Protein AF-A0A7L6A848-F1 (afdb_monomer_lite)

Radius of gyration: 22.25 Å; chains: 1; bounding box: 53×47×66 Å

Sequence (478 aa):
MTDVTDWLRENHFRRDLFIGLVELSVPPEQQSGPKGSLGADSRDMQPLSSPFTFVADVANLWDIGQALAFYEDLGPWQFPRARFQFDTSLIAGNRQEIESHFQGFEPNAGRQWWLFELSRMPSDGVEVLLYEDLALGAATQVWLTTTQQVPSRIQRVLESFATLDDLPDTPESDLQAEFDKVSAGPDASVAVFDVGQGNCNAVLNNSGVPALYFDFGRPLSFNAHTAPAAIPKFYIGPDVPIVLSHWDFDHWGAAKRPKPIRWLNAAVSATWIAPRQYLGPMHLSLAAAIVANGRLLVWGIGGPSSIAFPNGEVVLCTGPNTLRREERNDSGLALYAIETDSISHGMADPILLPGDAEFCFIPPPASFRTVGLLGLVASHHGGAIGCSPPQPMRPHSLRPPPILALSVGANNTYHHPSLSAIQMYQQVGWSNIKETRIRPAACGLSSCHVGGIAMSLRGGTSLPKCCVHAPYRMCTVQ

Foldseek 3Di:
DADLVRVCVVPQVDQQKKKWWWDFLDQLVPPPPPPDFFFLSNPLDDDDVQSFKTKIKIWGCNQCSVQLNQCVVQPLQRRLLLVGATFIKMKIDGRVQVVVQDDPDDVPPAIWMKMWGKALDDDPADWIWIGSHFQQLDTDIIGGPHMDTDPPVSVVSVQCLQQSVSDDAFALVRVQVLQQQQDQAQFWWKKWWQQALATWMATHHPLRAGSEIEFPFHGTHNRNVLGFPDAAPHDQDQSYEYEQQFQDRRRHVNQFHVVVTDGDLSSLAHEYEWERAGGIPVSSNSVNSNSNRHHYNYNYDPHDQWHDHQFWIKGAFQFDGPRHPSRGLRGGIKIWTARNVQLVVQETATEIGSAQHAPVRTDDDPRHDYPAHLEYEQHSLLRDHPHQDTAHDDDDPQFDGREYERNHGPPGPSPPNDPNSVVSNVVSPHPHYYYQNDADPPPPDPQQSTGMEMGTNDGRDQRPQQSPPDSHRYDYDD

Structure (mmCIF, N/CA/C/O backbone):
data_AF-A0A7L6A848-F1
#
_entry.id   AF-A0A7L6A848-F1
#
loop_
_atom_site.group_PDB
_atom_site.id
_atom_site.type_symbol
_atom_site.label_atom_id
_atom_site.label_alt_id
_atom_site.label_comp_id
_atom_site.label_asym_id
_atom_site.label_entity_id
_atom_site.label_seq_id
_atom_site.pdbx_PDB_ins_code
_atom_site.Cartn_x
_atom_site.Cartn_y
_atom_site.Cartn_z
_atom_site.occupancy
_atom_site.B_iso_or_equiv
_atom_site.auth_seq_id
_atom_site.auth_comp_id
_atom_site.auth_asym_id
_atom_site.auth_atom_id
_atom_site.pdbx_PDB_model_num
ATOM 1 N N . MET A 1 1 ? -7.670 -9.383 36.632 1.00 50.78 1 MET A N 1
ATOM 2 C CA . MET A 1 1 ? -7.256 -9.509 35.220 1.00 50.78 1 MET A CA 1
ATOM 3 C C . MET A 1 1 ? -8.452 -10.055 34.480 1.00 50.78 1 MET A C 1
ATOM 5 O O . MET A 1 1 ? -8.796 -11.202 34.718 1.00 50.78 1 MET A O 1
ATOM 9 N N . THR A 1 2 ? -9.132 -9.225 33.701 1.00 61.53 2 THR A N 1
ATOM 10 C CA . THR A 1 2 ? -10.292 -9.650 32.910 1.00 61.53 2 THR A CA 1
ATOM 11 C C . THR A 1 2 ? -9.792 -10.476 31.721 1.00 61.53 2 THR A C 1
ATOM 13 O O . THR A 1 2 ? -8.784 -10.116 31.108 1.00 61.53 2 THR A O 1
ATOM 16 N N . ASP A 1 3 ? -10.414 -11.622 31.462 1.00 80.56 3 ASP A N 1
ATOM 17 C CA . ASP A 1 3 ? -10.185 -12.437 30.260 1.00 80.56 3 ASP A CA 1
ATOM 18 C C . ASP A 1 3 ? -10.692 -11.708 29.004 1.00 80.56 3 ASP A C 1
ATOM 20 O O . ASP A 1 3 ? -11.594 -10.880 29.157 1.00 80.56 3 ASP A O 1
ATOM 24 N N . VAL A 1 4 ? -10.171 -11.962 27.785 1.00 80.56 4 VAL A N 1
ATOM 25 C CA . VAL A 1 4 ? -10.740 -11.316 26.574 1.00 80.56 4 VAL A CA 1
ATOM 26 C C . VAL A 1 4 ? -12.210 -11.671 26.468 1.00 80.56 4 VAL A C 1
ATOM 28 O O . VAL A 1 4 ? -13.031 -10.793 26.233 1.00 80.56 4 VAL A O 1
ATOM 31 N N . THR A 1 5 ? -12.563 -12.924 26.744 1.00 80.25 5 THR A N 1
ATOM 32 C CA . THR A 1 5 ? -13.952 -13.378 26.722 1.00 80.25 5 THR A CA 1
ATOM 33 C C . THR A 1 5 ? -14.831 -12.624 27.720 1.00 80.25 5 THR A C 1
ATOM 35 O O . THR A 1 5 ? -15.941 -12.230 27.370 1.00 80.25 5 THR A O 1
ATOM 38 N N . ASP A 1 6 ? -14.362 -12.390 28.946 1.00 83.50 6 ASP A N 1
ATOM 39 C CA . ASP A 1 6 ? -15.139 -11.666 29.958 1.00 83.50 6 ASP A CA 1
ATOM 40 C C . ASP A 1 6 ? -15.248 -10.171 29.620 1.00 83.50 6 ASP A C 1
ATOM 42 O O . ASP A 1 6 ? -16.341 -9.609 29.674 1.00 83.50 6 ASP A O 1
ATOM 46 N N . TRP A 1 7 ? -14.151 -9.549 29.172 1.00 85.31 7 TRP A N 1
ATOM 47 C CA . TRP A 1 7 ? -14.148 -8.154 28.724 1.00 85.31 7 TRP A CA 1
ATOM 48 C C . TRP A 1 7 ? -15.058 -7.955 27.509 1.00 85.31 7 TRP A C 1
ATOM 50 O O . TRP A 1 7 ? -15.812 -6.986 27.436 1.00 85.31 7 TRP A O 1
ATOM 60 N N . LEU A 1 8 ? -15.049 -8.905 26.573 1.00 82.19 8 LEU A N 1
ATOM 61 C CA . LEU A 1 8 ? -15.992 -8.921 25.469 1.00 82.19 8 LEU A CA 1
ATOM 62 C C . LEU A 1 8 ? -17.410 -9.110 25.989 1.00 82.19 8 LEU A C 1
ATOM 64 O O . LEU A 1 8 ? -18.252 -8.319 25.618 1.00 82.19 8 LEU A O 1
ATOM 68 N N . ARG A 1 9 ? -17.731 -10.056 26.877 1.00 81.38 9 ARG A N 1
ATOM 69 C CA . ARG A 1 9 ? -19.118 -10.195 27.380 1.00 81.38 9 ARG A CA 1
ATOM 70 C C . ARG A 1 9 ? -19.676 -8.900 27.979 1.00 81.38 9 ARG A C 1
ATOM 72 O O . ARG A 1 9 ? -20.862 -8.632 27.801 1.00 81.38 9 ARG A O 1
ATOM 79 N N . GLU A 1 10 ? -18.838 -8.098 28.630 1.00 82.94 10 GLU A N 1
ATOM 80 C CA . GLU A 1 10 ? -19.215 -6.788 29.176 1.00 82.94 10 GLU A CA 1
ATOM 81 C C . GLU A 1 10 ? -19.517 -5.735 28.089 1.00 82.94 10 GLU A C 1
ATOM 83 O O . GLU A 1 10 ? -20.332 -4.843 28.316 1.00 82.94 10 GLU A O 1
ATOM 88 N N . ASN A 1 11 ? -18.915 -5.851 26.899 1.00 78.81 11 ASN A N 1
ATOM 89 C CA . ASN A 1 11 ? -18.930 -4.810 25.859 1.00 78.81 11 ASN A CA 1
ATOM 90 C C . ASN A 1 11 ? -19.521 -5.253 24.499 1.00 78.81 11 ASN A C 1
ATOM 92 O O . ASN A 1 11 ? -19.889 -4.422 23.676 1.00 78.81 11 ASN A O 1
ATOM 96 N N . HIS A 1 12 ? -19.650 -6.554 24.242 1.00 66.69 12 HIS A N 1
ATOM 97 C CA . HIS A 1 12 ? -19.804 -7.145 22.908 1.00 66.69 12 HIS A CA 1
ATOM 98 C C . HIS A 1 12 ? -21.170 -6.864 22.302 1.00 66.69 12 HIS A C 1
ATOM 100 O O . HIS A 1 12 ? -21.268 -6.843 21.091 1.00 66.69 12 HIS A O 1
ATOM 106 N N . PHE A 1 13 ? -22.225 -6.621 23.088 1.00 66.50 13 PHE A N 1
ATOM 107 C CA . PHE A 1 13 ? -23.576 -6.371 22.555 1.00 66.50 13 PHE A CA 1
ATOM 108 C C . PHE A 1 13 ? -23.828 -4.923 22.110 1.00 66.50 13 PHE A C 1
ATOM 110 O O . PHE A 1 13 ? -24.931 -4.596 21.666 1.00 66.50 13 PHE A O 1
ATOM 117 N N . ARG A 1 14 ? -22.821 -4.055 22.209 1.00 77.25 14 ARG A N 1
ATOM 118 C CA . ARG A 1 14 ? -22.936 -2.631 21.909 1.00 77.25 14 ARG A CA 1
ATOM 119 C C . ARG A 1 14 ? -22.472 -2.325 20.488 1.00 77.25 14 ARG A C 1
ATOM 121 O O . ARG A 1 14 ? -21.291 -2.405 20.177 1.00 77.25 14 ARG A O 1
ATOM 128 N N . ARG A 1 15 ? -23.415 -1.963 19.614 1.00 79.06 15 ARG A N 1
ATOM 129 C CA . ARG A 1 15 ? -23.139 -1.595 18.207 1.00 79.06 15 ARG A CA 1
ATOM 130 C C . ARG A 1 15 ? -22.534 -0.202 18.044 1.00 79.06 15 ARG A C 1
ATOM 132 O O . ARG A 1 15 ? -22.038 0.131 16.976 1.00 79.06 15 ARG A O 1
ATOM 139 N N . ASP A 1 16 ? -22.636 0.605 19.084 1.00 81.75 16 ASP A N 1
ATOM 140 C CA . ASP A 1 16 ? -22.085 1.947 19.223 1.00 81.75 16 ASP A CA 1
ATOM 141 C C . ASP A 1 16 ? -20.637 1.952 19.734 1.00 81.75 16 ASP A C 1
ATOM 143 O O . ASP A 1 16 ? -20.015 3.013 19.773 1.00 81.75 16 ASP A O 1
ATOM 147 N N . LEU A 1 17 ? -20.096 0.778 20.085 1.00 85.00 17 LEU A N 1
ATOM 148 C CA . LEU A 1 17 ? -18.706 0.611 20.476 1.00 85.00 17 LEU A CA 1
ATOM 149 C C . LEU A 1 17 ? -17.830 0.195 19.296 1.00 85.00 17 LEU A C 1
ATOM 151 O O . LEU A 1 17 ? -18.036 -0.833 18.645 1.00 85.00 17 LEU A O 1
ATOM 155 N N . PHE A 1 18 ? -16.789 0.982 19.084 1.00 85.75 18 PHE A N 1
ATOM 156 C CA . PHE A 1 18 ? -15.742 0.730 18.113 1.00 85.75 18 PHE A CA 1
ATOM 157 C C . PHE A 1 18 ? -14.437 0.517 18.853 1.00 85.75 18 PHE A C 1
ATOM 159 O O . PHE A 1 18 ? -14.138 1.221 19.811 1.00 85.75 18 PHE A O 1
ATOM 166 N N . ILE A 1 19 ? -13.649 -0.447 18.408 1.00 85.56 19 ILE A N 1
ATOM 167 C CA . ILE A 1 19 ? -12.282 -0.615 18.872 1.00 85.56 19 ILE A CA 1
ATOM 168 C C . ILE A 1 19 ? -11.358 -0.239 17.738 1.00 85.56 19 ILE A C 1
ATOM 170 O O . ILE A 1 19 ? -11.544 -0.650 16.594 1.00 85.56 19 ILE A O 1
ATOM 174 N N . GLY A 1 20 ? -10.364 0.567 18.043 1.00 83.88 20 GLY A N 1
ATOM 175 C CA . GLY A 1 20 ? -9.478 1.040 17.012 1.00 83.88 20 GLY A CA 1
ATOM 176 C C . GLY A 1 20 ? -8.160 1.493 17.554 1.00 83.88 20 GLY A C 1
ATOM 177 O O . GLY A 1 20 ? -7.929 1.594 18.763 1.00 83.88 20 GLY A O 1
ATOM 178 N N . LEU A 1 21 ? -7.296 1.760 16.603 1.00 79.88 21 LEU A N 1
ATOM 179 C CA . LEU A 1 21 ? -6.014 2.338 16.874 1.00 79.88 21 LEU A CA 1
ATOM 180 C C . LEU A 1 21 ? -6.135 3.851 16.725 1.00 79.88 21 LEU A C 1
ATOM 182 O O . LEU A 1 21 ? -6.599 4.356 15.703 1.00 79.88 21 LEU A O 1
ATOM 186 N N . VAL A 1 22 ? -5.699 4.567 17.755 1.00 72.38 22 VAL A N 1
ATOM 187 C CA . VAL A 1 22 ? -5.584 6.020 17.685 1.00 72.38 22 VAL A CA 1
ATOM 188 C C . VAL A 1 22 ? -4.317 6.379 16.934 1.00 72.38 22 VAL A C 1
ATOM 190 O O . VAL A 1 22 ? -3.219 6.044 17.378 1.00 72.38 22 VAL A O 1
ATOM 193 N N . GLU A 1 23 ? -4.468 7.126 15.845 1.00 64.31 23 GLU A N 1
ATOM 194 C CA . GLU A 1 23 ? -3.351 7.729 15.133 1.00 64.31 23 GLU A CA 1
ATOM 195 C C . GLU A 1 23 ? -3.467 9.250 15.244 1.00 64.31 23 GLU A C 1
ATOM 197 O O . GLU A 1 23 ? -4.260 9.910 14.571 1.00 64.31 23 GLU A O 1
ATOM 202 N N . LEU A 1 24 ? -2.674 9.842 16.136 1.00 56.50 24 LEU A N 1
ATOM 203 C CA . LEU A 1 24 ? -2.567 11.294 16.174 1.00 56.50 24 LEU A CA 1
ATOM 204 C C . LEU A 1 24 ? -1.551 11.743 15.133 1.00 56.50 24 LEU A C 1
ATOM 206 O O . LEU A 1 24 ? -0.344 11.618 15.332 1.00 56.50 24 LEU A O 1
ATOM 210 N N . SER A 1 25 ? -2.046 12.313 14.040 1.00 49.69 25 SER A N 1
ATOM 211 C CA . SER A 1 25 ? -1.246 12.969 13.007 1.00 49.69 25 SER A CA 1
ATOM 212 C C . SER A 1 25 ? -0.361 14.048 13.652 1.00 49.69 25 SER A C 1
ATOM 214 O O . SER A 1 25 ? -0.883 15.085 14.062 1.00 49.69 25 SER A O 1
ATOM 216 N N . VAL A 1 26 ? 0.948 13.802 13.826 1.00 40.09 26 VAL A N 1
ATOM 217 C CA . VAL A 1 26 ? 1.891 14.688 14.553 1.00 40.09 26 VAL A CA 1
ATOM 218 C C . VAL A 1 26 ? 1.878 16.098 13.945 1.00 40.09 26 VAL A C 1
ATOM 220 O O . VAL A 1 26 ? 1.993 16.209 12.722 1.00 40.09 26 VAL A O 1
ATOM 223 N N . PRO A 1 27 ? 1.776 17.184 14.743 1.00 35.41 27 PRO A N 1
ATOM 224 C CA . PRO A 1 27 ? 1.730 18.530 14.192 1.00 35.41 27 PRO A CA 1
ATOM 225 C C . PRO A 1 27 ? 3.057 18.835 13.477 1.00 35.41 27 PRO A C 1
ATOM 227 O O . PRO A 1 27 ? 4.113 18.438 13.984 1.00 35.41 27 PRO A O 1
ATOM 230 N N . PRO A 1 28 ? 3.046 19.576 12.358 1.00 35.00 28 PRO A N 1
ATOM 231 C CA . PRO A 1 28 ? 4.248 19.867 11.561 1.00 35.00 28 PRO A CA 1
ATOM 232 C C . PRO A 1 28 ? 5.388 20.501 12.371 1.00 35.00 28 PRO A C 1
ATOM 234 O O . PRO A 1 28 ? 6.568 20.276 12.113 1.00 35.00 28 PRO A O 1
ATOM 237 N N . GLU A 1 29 ? 5.038 21.264 13.405 1.00 32.69 29 GLU A N 1
ATOM 238 C CA . GLU A 1 29 ? 5.963 22.048 14.227 1.00 32.69 29 GLU A CA 1
ATOM 239 C C . GLU A 1 29 ? 6.902 21.185 15.094 1.00 32.69 29 GLU A C 1
ATOM 241 O O . GLU A 1 29 ? 8.019 21.608 15.395 1.00 32.69 29 GLU A O 1
ATOM 246 N N . GLN A 1 30 ? 6.509 19.952 15.445 1.00 33.03 30 GLN A N 1
ATOM 247 C CA . GLN A 1 30 ? 7.333 19.026 16.243 1.00 33.03 30 GLN A CA 1
ATOM 248 C C . GLN A 1 30 ? 8.228 18.103 15.401 1.00 33.03 30 GLN A C 1
ATOM 250 O O . GLN A 1 30 ? 9.009 17.325 15.946 1.00 33.03 30 GLN A O 1
ATOM 255 N N . GLN A 1 31 ? 8.175 18.211 14.073 1.00 38.06 31 GLN A N 1
ATOM 256 C CA . GLN A 1 31 ? 8.886 17.320 13.149 1.00 38.06 31 GLN A CA 1
ATOM 257 C C . GLN A 1 31 ? 10.314 17.786 12.811 1.00 38.06 31 GLN A C 1
ATOM 259 O O . GLN A 1 31 ? 10.985 17.203 11.964 1.00 38.06 31 GLN A O 1
ATOM 264 N N . SER A 1 32 ? 10.803 18.837 13.479 1.00 31.31 32 SER A N 1
ATOM 265 C CA . SER A 1 32 ? 12.127 19.442 13.262 1.00 31.31 32 SER A CA 1
ATOM 266 C C . SER A 1 32 ? 13.238 18.893 14.179 1.00 31.31 32 SER A C 1
ATOM 268 O O . SER A 1 32 ? 14.293 19.513 14.331 1.00 31.31 32 SER A O 1
ATOM 270 N N . GLY A 1 33 ? 13.031 17.713 14.776 1.00 32.00 33 GLY A N 1
ATOM 271 C CA . GLY A 1 33 ? 14.062 16.986 15.525 1.00 32.00 33 GLY A CA 1
ATOM 272 C C . GLY A 1 33 ? 15.216 16.482 14.638 1.00 32.00 33 GLY A C 1
ATOM 273 O O . GLY A 1 33 ? 15.083 16.426 13.415 1.00 32.00 33 GLY A O 1
ATOM 274 N N . PRO A 1 34 ? 16.381 16.138 15.224 1.00 31.58 34 PRO A N 1
ATOM 275 C CA . PRO A 1 34 ? 17.590 15.802 14.474 1.00 31.58 34 PRO A CA 1
ATOM 276 C C . PRO A 1 34 ? 17.343 14.660 13.479 1.00 31.58 34 PRO A C 1
ATOM 278 O O . PRO A 1 34 ? 16.680 13.682 13.804 1.00 31.58 34 PRO A O 1
ATOM 281 N N . LYS A 1 35 ? 17.901 14.813 12.269 1.00 38.81 35 LYS A N 1
ATOM 282 C CA . LYS A 1 35 ? 17.785 13.914 11.108 1.00 38.81 35 LYS A CA 1
ATOM 283 C C . LYS A 1 35 ? 17.942 12.436 11.491 1.00 38.81 35 LYS A C 1
ATOM 285 O O . LYS A 1 35 ? 19.057 11.930 11.583 1.00 38.81 35 LYS A O 1
ATOM 290 N N . GLY A 1 36 ? 16.818 11.760 11.676 1.00 37.72 36 GLY A N 1
ATOM 291 C CA . GLY A 1 36 ? 16.744 10.323 11.884 1.00 37.72 36 GLY A CA 1
ATOM 292 C C . GLY A 1 36 ? 15.380 9.938 12.443 1.00 37.72 36 GLY A C 1
ATOM 293 O O . GLY A 1 36 ? 15.052 10.327 13.557 1.00 37.72 36 GLY A O 1
ATOM 294 N N . SER A 1 37 ? 14.629 9.135 11.687 1.00 33.91 37 SER A N 1
ATOM 295 C CA . SER A 1 37 ? 13.481 8.314 12.124 1.00 33.91 37 SER A CA 1
ATOM 296 C C . SER A 1 37 ? 12.052 8.885 12.173 1.00 33.91 37 SER A C 1
ATOM 298 O O . SER A 1 37 ? 11.198 8.233 12.759 1.00 33.91 37 SER A O 1
ATOM 300 N N . LEU A 1 38 ? 11.718 10.002 11.514 1.00 36.56 38 LEU A N 1
ATOM 301 C CA . LEU A 1 38 ? 10.298 10.339 11.285 1.00 36.56 38 LEU A CA 1
ATOM 302 C C . LEU A 1 38 ? 9.936 10.129 9.809 1.00 36.56 38 LEU A C 1
ATOM 304 O O . LEU A 1 38 ? 10.555 10.734 8.930 1.00 36.56 38 LEU A O 1
ATOM 308 N N . GLY A 1 39 ? 8.974 9.231 9.563 1.00 38.59 39 GLY A N 1
ATOM 309 C CA . GLY A 1 39 ? 8.525 8.807 8.234 1.00 38.59 39 GLY A CA 1
ATOM 310 C C . GLY A 1 39 ? 8.033 9.955 7.347 1.00 38.59 39 GLY A C 1
ATOM 311 O O . GLY A 1 39 ? 7.732 11.057 7.810 1.00 38.59 39 GLY A O 1
ATOM 312 N N . ALA A 1 40 ? 7.993 9.714 6.036 1.00 39.09 40 ALA A N 1
ATOM 313 C CA . ALA A 1 40 ? 7.600 10.702 5.027 1.00 39.09 40 ALA A CA 1
ATOM 314 C C . ALA A 1 40 ? 6.209 11.321 5.275 1.00 39.09 40 ALA A C 1
ATOM 316 O O . ALA A 1 40 ? 6.073 12.534 5.129 1.00 39.09 40 ALA A O 1
ATOM 317 N N . ASP A 1 41 ? 5.248 10.548 5.796 1.00 41.56 41 ASP A N 1
ATOM 318 C CA . ASP A 1 41 ? 3.891 10.993 6.165 1.00 41.56 41 ASP A CA 1
ATOM 319 C C . ASP A 1 41 ? 3.835 12.271 7.009 1.00 41.56 41 ASP A C 1
ATOM 321 O O . ASP A 1 41 ? 2.907 13.071 6.879 1.00 41.56 41 ASP A O 1
ATOM 325 N N . SER A 1 42 ? 4.793 12.472 7.920 1.00 40.47 42 SER A N 1
ATOM 326 C CA . SER A 1 42 ? 4.727 13.619 8.821 1.00 40.47 42 SER A CA 1
ATOM 327 C C . SER A 1 42 ? 5.063 14.913 8.065 1.00 40.47 42 SER A C 1
ATOM 329 O O . SER A 1 42 ? 4.368 15.919 8.222 1.00 40.47 42 SER A O 1
ATOM 331 N N . ARG A 1 43 ? 6.092 14.873 7.206 1.00 43.94 43 ARG A N 1
ATOM 332 C CA . ARG A 1 43 ? 6.750 16.047 6.598 1.00 43.94 43 ARG A CA 1
ATOM 333 C C . ARG A 1 43 ? 5.886 16.812 5.596 1.00 43.94 43 ARG A C 1
ATOM 335 O O . ARG A 1 43 ? 6.184 17.976 5.326 1.00 43.94 43 ARG A O 1
ATOM 342 N N . ASP A 1 44 ? 4.842 16.179 5.069 1.00 42.22 44 ASP A N 1
ATOM 343 C CA . ASP A 1 44 ? 4.017 16.707 3.976 1.00 42.22 44 ASP A CA 1
ATOM 344 C C . ASP A 1 44 ? 2.732 17.419 4.418 1.00 42.22 44 ASP A C 1
ATOM 346 O O . ASP A 1 44 ? 2.059 18.060 3.607 1.00 42.22 44 ASP A O 1
ATOM 350 N N . MET A 1 45 ? 2.400 17.411 5.711 1.00 39.16 45 MET A N 1
ATOM 351 C CA . MET A 1 45 ? 1.245 18.166 6.195 1.00 39.16 45 MET A CA 1
ATOM 352 C C . MET A 1 45 ? 1.569 19.662 6.340 1.00 39.16 45 MET A C 1
ATOM 354 O O . MET A 1 45 ? 1.913 20.149 7.410 1.00 39.16 45 MET A O 1
ATOM 358 N N . GLN A 1 46 ? 1.411 20.441 5.268 1.00 35.72 46 GLN A N 1
ATOM 359 C CA . GLN A 1 46 ? 1.038 21.856 5.414 1.00 35.72 46 GLN A CA 1
ATOM 360 C C . GLN A 1 46 ? -0.437 21.918 5.841 1.00 35.72 46 GLN A C 1
ATOM 362 O O . GLN A 1 46 ? -1.221 21.055 5.440 1.00 35.72 46 GLN A O 1
ATOM 367 N N . PRO A 1 47 ? -0.831 22.883 6.690 1.00 33.34 47 PRO A N 1
ATOM 368 C CA . PRO A 1 47 ? -2.117 22.837 7.361 1.00 33.34 47 PRO A CA 1
ATOM 369 C C . PRO A 1 47 ? -3.239 22.856 6.323 1.00 33.34 47 PRO A C 1
ATOM 371 O O . PRO A 1 47 ? -3.429 23.840 5.604 1.00 33.34 47 PRO A O 1
ATOM 374 N N . LEU A 1 48 ? -4.052 21.793 6.321 1.00 38.16 48 LEU A N 1
ATOM 375 C CA . LEU A 1 48 ? -5.472 21.949 6.031 1.00 38.16 48 LEU A CA 1
ATOM 376 C C . LEU A 1 48 ? -5.926 23.212 6.770 1.00 38.16 48 LEU A C 1
ATOM 378 O O . LEU A 1 48 ? -5.495 23.471 7.896 1.00 38.16 48 LEU A O 1
ATOM 382 N N . SER A 1 49 ? -6.836 23.988 6.196 1.00 37.47 49 SER A N 1
ATOM 383 C CA . SER A 1 49 ? -7.446 25.128 6.892 1.00 37.47 49 SER A CA 1
ATOM 384 C C . SER A 1 49 ? -8.131 24.756 8.228 1.00 37.47 49 SER A C 1
ATOM 386 O O . SER A 1 49 ? -8.680 25.631 8.887 1.00 37.47 49 SER A O 1
ATOM 388 N N . SER A 1 50 ? -8.085 23.483 8.643 1.00 40.72 50 SER A N 1
ATOM 389 C CA . SER A 1 50 ? -8.149 23.036 10.033 1.00 40.72 50 SER A CA 1
ATOM 390 C C . SER A 1 50 ? -6.839 22.304 10.420 1.00 40.72 50 SER A C 1
ATOM 392 O O . SER A 1 50 ? -6.630 21.175 9.968 1.00 40.72 50 SER A O 1
ATOM 394 N N . PRO A 1 51 ? -5.952 22.890 11.253 1.00 43.38 51 PRO A N 1
ATOM 395 C CA . PRO A 1 51 ? -4.652 22.309 11.642 1.00 43.38 51 PRO A CA 1
ATOM 396 C C . PRO A 1 51 ? -4.714 21.027 12.497 1.00 43.38 51 PRO A C 1
ATOM 398 O O . PRO A 1 51 ? -3.697 20.587 13.027 1.00 43.38 51 PRO A O 1
ATOM 401 N N . PHE A 1 52 ? -5.889 20.432 12.687 1.00 52.12 52 PHE A N 1
ATOM 402 C CA . PHE A 1 52 ? -6.145 19.503 13.781 1.00 52.12 52 PHE A CA 1
ATOM 403 C C . PHE A 1 52 ? -6.972 18.321 13.292 1.00 52.12 52 PHE A C 1
ATOM 405 O O . PHE A 1 52 ? -8.119 18.194 13.683 1.00 52.12 52 PHE A O 1
ATOM 412 N N . THR A 1 53 ? -6.439 17.456 12.430 1.00 66.69 53 THR A N 1
ATOM 413 C CA . THR A 1 53 ? -7.187 16.250 12.029 1.00 66.69 53 THR A CA 1
ATOM 414 C C . THR A 1 53 ? -6.698 15.053 12.839 1.00 66.69 53 THR A C 1
ATOM 416 O O . THR A 1 53 ? -5.596 14.551 12.620 1.00 66.69 53 THR A O 1
ATOM 419 N N . PHE A 1 54 ? -7.506 14.629 13.808 1.00 79.00 54 PHE A N 1
ATOM 420 C CA . PHE A 1 54 ? -7.446 13.293 14.398 1.00 79.00 54 PHE A CA 1
ATOM 421 C C . PHE A 1 54 ? -7.922 12.285 13.360 1.00 79.00 54 PHE A C 1
ATOM 423 O O . PHE A 1 54 ? -8.917 12.564 12.689 1.00 79.00 54 PHE A O 1
ATOM 430 N N . VAL A 1 55 ? -7.274 11.124 13.267 1.00 81.19 55 VAL A N 1
ATOM 431 C CA . VAL A 1 55 ? -7.773 9.997 12.479 1.00 81.19 55 VAL A CA 1
ATOM 432 C C . VAL A 1 55 ? -7.640 8.711 13.297 1.00 81.19 55 VAL A C 1
ATOM 434 O O . VAL A 1 55 ? -6.600 8.451 13.891 1.00 81.19 55 VAL A O 1
ATOM 437 N N . ALA A 1 56 ? -8.685 7.890 13.339 1.00 85.50 56 ALA A N 1
ATOM 438 C CA . ALA A 1 56 ? -8.597 6.541 13.891 1.00 85.50 56 ALA A CA 1
ATOM 439 C C . ALA A 1 56 ? -9.184 5.529 12.916 1.00 85.50 56 ALA A C 1
ATOM 441 O O . ALA A 1 56 ? -10.333 5.661 12.484 1.00 85.50 56 ALA A O 1
ATOM 442 N N . ASP A 1 57 ? -8.379 4.517 12.610 1.00 86.62 57 ASP A N 1
ATOM 443 C CA . ASP A 1 57 ? -8.819 3.289 11.962 1.00 86.62 57 ASP A CA 1
ATOM 444 C C . ASP A 1 57 ? -9.480 2.402 13.022 1.00 86.62 57 ASP A C 1
ATOM 446 O O . ASP A 1 57 ? -8.852 2.021 14.020 1.00 86.62 57 ASP A O 1
ATOM 450 N N . VAL A 1 58 ? -10.770 2.125 12.837 1.00 90.00 58 VAL A N 1
ATOM 451 C CA . VAL A 1 58 ? -11.589 1.419 13.818 1.00 90.00 58 VAL A CA 1
ATOM 452 C C . VAL A 1 58 ? -12.345 0.252 13.186 1.00 90.00 58 VAL A C 1
ATOM 454 O O . VAL A 1 58 ? -12.764 0.295 12.032 1.00 90.00 58 VAL A O 1
ATOM 457 N N . ALA A 1 59 ? -12.588 -0.785 13.977 1.00 89.75 59 ALA A N 1
ATOM 458 C CA . ALA A 1 59 ? -13.538 -1.847 13.678 1.00 89.75 59 ALA A CA 1
ATOM 459 C C . ALA A 1 59 ? -14.675 -1.808 14.702 1.00 89.75 59 ALA A C 1
ATOM 461 O O . ALA A 1 59 ? -14.477 -1.425 15.859 1.00 89.75 59 ALA A O 1
ATOM 462 N N . ASN A 1 60 ? -15.876 -2.221 14.301 1.00 88.62 60 ASN A N 1
ATOM 463 C CA . ASN A 1 60 ? -16.939 -2.410 15.279 1.00 88.62 60 ASN A CA 1
ATOM 464 C C . ASN A 1 60 ? -16.539 -3.533 16.245 1.00 88.62 60 ASN A C 1
ATOM 466 O O . ASN A 1 60 ? -16.091 -4.599 15.809 1.00 88.62 60 ASN A O 1
ATOM 470 N N . LEU A 1 61 ? -16.702 -3.317 17.554 1.00 86.81 61 LEU A N 1
ATOM 471 C CA . LEU A 1 61 ? -16.316 -4.323 18.542 1.00 86.81 61 LEU A CA 1
ATOM 472 C C . LEU A 1 61 ? -17.122 -5.621 18.376 1.00 86.81 61 LEU A C 1
ATOM 474 O O . LEU A 1 61 ? -16.585 -6.701 18.616 1.00 86.81 61 LEU A O 1
ATOM 478 N N . TRP A 1 62 ? -18.376 -5.525 17.920 1.00 83.12 62 TRP A N 1
ATOM 479 C CA . TRP A 1 62 ? -19.210 -6.684 17.596 1.00 83.12 62 TRP A CA 1
ATOM 480 C C . TRP A 1 62 ? -18.565 -7.578 16.526 1.00 83.12 62 TRP A C 1
ATOM 482 O O . TRP A 1 62 ? -18.607 -8.804 16.637 1.00 83.12 62 TRP A O 1
ATOM 492 N N . ASP A 1 63 ? -17.956 -6.971 15.505 1.00 83.06 63 ASP A N 1
ATOM 493 C CA . ASP A 1 63 ? -17.419 -7.691 14.350 1.00 83.06 63 ASP A CA 1
ATOM 494 C C . ASP A 1 63 ? -16.055 -8.316 14.662 1.00 83.06 63 ASP A C 1
ATOM 496 O O . ASP A 1 63 ? -15.810 -9.484 14.358 1.00 83.06 63 ASP A O 1
ATOM 500 N N . ILE A 1 64 ? -15.167 -7.561 15.317 1.00 84.81 64 ILE A N 1
ATOM 501 C CA . ILE A 1 64 ? -13.810 -8.033 15.627 1.00 84.81 64 ILE A CA 1
ATOM 502 C C . ILE A 1 64 ? -13.736 -8.836 16.933 1.00 84.81 64 ILE A C 1
ATOM 504 O O . ILE A 1 64 ? -12.838 -9.660 17.096 1.00 84.81 64 ILE A O 1
ATOM 508 N N . GLY A 1 65 ? -14.684 -8.660 17.857 1.00 85.44 65 GLY A N 1
ATOM 509 C CA . GLY A 1 65 ? -14.670 -9.306 19.171 1.00 85.44 65 GLY A CA 1
ATOM 510 C C . GLY A 1 65 ? -14.608 -10.830 19.086 1.00 85.44 65 GLY A C 1
ATOM 511 O O . GLY A 1 65 ? -13.805 -11.456 19.776 1.00 85.44 65 GLY A O 1
ATOM 512 N N . GLN A 1 66 ? -15.372 -11.435 18.173 1.00 83.31 66 GLN A N 1
ATOM 513 C CA . GLN A 1 66 ? -15.307 -12.882 17.947 1.00 83.31 66 GLN A CA 1
ATOM 514 C C . GLN A 1 66 ? -13.914 -13.323 17.486 1.00 83.31 66 GLN A C 1
ATOM 516 O O . GLN A 1 66 ? -13.387 -14.303 18.004 1.00 83.31 66 GLN A O 1
ATOM 521 N N . ALA A 1 67 ? -13.286 -12.586 16.567 1.00 86.25 67 ALA A N 1
ATOM 522 C CA . ALA A 1 67 ? -11.933 -12.897 16.113 1.00 86.25 67 ALA A CA 1
ATOM 523 C C . ALA A 1 67 ? -10.926 -12.845 17.273 1.00 86.25 67 ALA A C 1
ATOM 525 O O . ALA A 1 67 ? -10.111 -13.752 17.408 1.00 86.25 67 ALA A O 1
ATOM 526 N N . LEU A 1 68 ? -11.024 -11.840 18.149 1.00 86.69 68 LEU A N 1
ATOM 527 C CA . LEU A 1 68 ? -10.123 -11.689 19.298 1.00 86.69 68 LEU A CA 1
ATOM 528 C C . LEU A 1 68 ? -10.286 -12.806 20.332 1.00 86.69 68 LEU A C 1
ATOM 530 O O . LEU A 1 68 ? -9.281 -13.309 20.829 1.00 86.69 68 LEU A O 1
ATOM 534 N N . ALA A 1 69 ? -11.522 -13.221 20.627 1.00 86.12 69 ALA A N 1
ATOM 535 C CA . ALA A 1 69 ? -11.777 -14.348 21.526 1.00 86.12 69 ALA A CA 1
ATOM 536 C C . ALA A 1 69 ? -11.154 -15.643 20.981 1.00 86.12 69 ALA A C 1
ATOM 538 O O . ALA A 1 69 ? -10.391 -16.312 21.673 1.00 86.12 69 ALA A O 1
ATOM 539 N N . PHE A 1 70 ? -11.399 -15.947 19.702 1.00 87.50 70 PHE A N 1
ATOM 540 C CA . PHE A 1 70 ? -10.811 -17.119 19.049 1.00 87.50 70 PHE A CA 1
ATOM 541 C C . PHE A 1 70 ? -9.281 -17.053 18.984 1.00 87.50 70 PHE A C 1
ATOM 543 O O . PHE A 1 70 ? -8.622 -18.081 19.122 1.00 87.50 70 PHE A O 1
ATOM 550 N N . TYR A 1 71 ? -8.712 -15.867 18.756 1.00 85.19 71 TYR A N 1
ATOM 551 C CA . TYR A 1 71 ? -7.265 -15.672 18.716 1.00 85.19 71 TYR A CA 1
ATOM 552 C C . TYR A 1 71 ? -6.618 -15.916 20.082 1.00 85.19 71 TYR A C 1
ATOM 554 O O . TYR A 1 71 ? -5.567 -16.548 20.147 1.00 85.19 71 TYR A O 1
ATOM 562 N N . GLU A 1 72 ? -7.237 -15.451 21.172 1.00 86.12 72 GLU A N 1
ATOM 563 C CA . GLU A 1 72 ? -6.736 -15.718 22.524 1.00 86.12 72 GLU A CA 1
ATOM 564 C C . GLU A 1 72 ? -6.809 -17.213 22.871 1.00 86.12 72 GLU A C 1
ATOM 566 O O . GLU A 1 72 ? -5.830 -17.763 23.376 1.00 86.12 72 GLU A O 1
ATOM 571 N N . ASP A 1 73 ? -7.923 -17.876 22.548 1.00 86.94 73 ASP A N 1
ATOM 572 C CA . ASP A 1 73 ? -8.144 -19.288 22.880 1.00 86.94 73 ASP A CA 1
ATOM 573 C C . ASP A 1 73 ? -7.212 -20.240 22.113 1.00 86.94 73 ASP A C 1
ATOM 575 O O . ASP A 1 73 ? -6.703 -21.216 22.669 1.00 86.94 73 ASP A O 1
ATOM 579 N N . LEU A 1 74 ? -7.006 -19.984 20.818 1.00 86.56 74 LEU A N 1
ATOM 580 C CA . LEU A 1 74 ? -6.238 -20.863 19.929 1.00 86.56 74 LEU A CA 1
ATOM 581 C C . LEU A 1 74 ? -4.750 -20.490 19.860 1.00 86.56 74 LEU A C 1
ATOM 583 O O . LEU A 1 74 ? -3.907 -21.330 19.529 1.00 86.56 74 LEU A O 1
ATOM 587 N N . GLY A 1 75 ? -4.424 -19.232 20.159 1.00 85.38 75 GLY A N 1
ATOM 588 C CA . GLY A 1 75 ? -3.128 -18.633 19.869 1.00 85.38 75 GLY A CA 1
ATOM 589 C C . GLY A 1 75 ? -2.904 -18.364 18.369 1.00 85.38 75 GLY A C 1
ATOM 590 O O . GLY A 1 75 ? -3.666 -18.838 17.519 1.00 85.38 75 GLY A O 1
ATOM 591 N N . PRO A 1 76 ? -1.824 -17.637 18.017 1.00 84.44 76 PRO A N 1
ATOM 592 C CA . PRO A 1 76 ? -1.540 -17.205 16.642 1.00 84.44 76 PRO A CA 1
ATOM 593 C C . PRO A 1 76 ? -1.495 -18.367 15.645 1.00 84.44 76 PRO A C 1
ATOM 595 O O . PRO A 1 76 ? -2.151 -18.338 14.612 1.00 84.44 76 PRO A O 1
ATOM 598 N N . TRP A 1 77 ? -0.779 -19.442 15.979 1.00 83.62 77 TRP A N 1
ATOM 599 C CA . TRP A 1 77 ? -0.481 -20.543 15.053 1.00 83.62 77 TRP A CA 1
ATOM 600 C C . TRP A 1 77 ? -1.685 -21.394 14.638 1.00 83.62 77 TRP A C 1
ATOM 602 O O . TRP A 1 77 ? -1.586 -22.187 13.704 1.00 83.62 77 TRP A O 1
ATOM 612 N N . GLN A 1 78 ? -2.801 -21.284 15.356 1.00 85.94 78 GLN A N 1
ATOM 613 C CA . GLN A 1 78 ? -4.025 -22.036 15.078 1.00 85.94 78 GLN A CA 1
ATOM 614 C C . GLN A 1 78 ? -5.181 -21.119 14.667 1.00 85.94 78 GLN A C 1
ATOM 616 O O . GLN A 1 78 ? -6.280 -21.609 14.396 1.00 85.94 78 GLN A O 1
ATOM 621 N N . PHE A 1 79 ? -4.956 -19.803 14.614 1.00 88.31 79 PHE A N 1
ATOM 622 C CA . PHE A 1 79 ? -5.999 -18.837 14.325 1.00 88.31 79 PHE A CA 1
ATOM 623 C C . PHE A 1 79 ? -6.447 -18.918 12.852 1.00 88.31 79 PHE A C 1
ATOM 625 O O . PHE A 1 79 ? -5.659 -18.673 11.937 1.00 88.31 79 PHE A O 1
ATOM 632 N N . PRO A 1 80 ? -7.724 -19.235 12.569 1.00 88.69 80 PRO A N 1
ATOM 633 C CA . PRO A 1 80 ? -8.188 -19.420 11.203 1.00 88.69 80 PRO A CA 1
ATOM 634 C C . PRO A 1 80 ? -8.604 -18.078 10.585 1.00 88.69 80 PRO A C 1
ATOM 636 O O . PRO A 1 80 ? -9.795 -17.846 10.369 1.00 88.69 80 PRO A O 1
ATOM 639 N N . ARG A 1 81 ? -7.638 -17.202 10.269 1.00 89.62 81 ARG A N 1
ATOM 640 C CA . ARG A 1 81 ? -7.883 -15.838 9.745 1.00 89.62 81 ARG A CA 1
ATOM 641 C C . ARG A 1 81 ? -8.897 -15.780 8.600 1.00 89.62 81 ARG A C 1
ATOM 643 O O . ARG A 1 81 ? -9.745 -14.896 8.593 1.00 89.62 81 ARG A O 1
ATOM 650 N N . ALA A 1 82 ? -8.884 -16.765 7.700 1.00 88.81 82 ALA A N 1
ATOM 651 C CA . ALA A 1 82 ? -9.842 -16.908 6.597 1.00 88.81 82 ALA A CA 1
ATOM 652 C C . ALA A 1 82 ? -11.330 -16.881 7.013 1.00 88.81 82 ALA A C 1
ATOM 654 O O . ALA A 1 82 ? -12.197 -16.625 6.181 1.00 88.81 82 ALA A O 1
ATOM 655 N N . ARG A 1 83 ? -11.654 -17.199 8.274 1.00 87.81 83 ARG A N 1
ATOM 656 C CA . ARG A 1 83 ? -13.038 -17.267 8.774 1.00 87.81 83 ARG A CA 1
ATOM 657 C C . ARG A 1 83 ? -13.584 -15.930 9.254 1.00 87.81 83 ARG A C 1
ATOM 659 O O . ARG A 1 83 ? -14.790 -15.832 9.465 1.00 87.81 83 ARG A O 1
ATOM 666 N N . PHE A 1 84 ? -12.726 -14.936 9.449 1.00 85.69 84 PHE A N 1
ATOM 667 C CA . PHE A 1 84 ? -13.116 -13.670 10.048 1.00 85.69 84 PHE A CA 1
ATOM 668 C C . PHE A 1 84 ? -13.071 -12.573 8.999 1.00 85.69 84 PHE A C 1
ATOM 670 O O . PHE A 1 84 ? -12.030 -12.279 8.425 1.00 85.69 84 PHE A O 1
ATOM 677 N N . GLN A 1 85 ? -14.222 -11.966 8.755 1.00 84.38 85 GLN A N 1
ATOM 678 C CA . GLN A 1 85 ? -14.342 -10.739 7.987 1.00 84.38 85 GLN A CA 1
ATOM 679 C C . GLN A 1 85 ? -15.047 -9.731 8.875 1.00 84.38 85 GLN A C 1
ATOM 681 O O . GLN A 1 85 ? -16.009 -10.077 9.559 1.00 84.38 85 GLN A O 1
ATOM 686 N N . PHE A 1 86 ? -14.546 -8.508 8.875 1.00 86.81 86 PHE A N 1
ATOM 687 C CA . PHE A 1 86 ? -15.114 -7.423 9.650 1.00 86.81 86 PHE A CA 1
ATOM 688 C C . PHE A 1 86 ? -15.035 -6.141 8.838 1.00 86.81 86 PHE A C 1
ATOM 690 O O . PHE A 1 86 ? -14.083 -5.918 8.075 1.00 86.81 86 PHE A O 1
ATOM 697 N N . ASP A 1 87 ? -16.063 -5.321 9.007 1.00 83.31 87 ASP A N 1
ATOM 698 C CA . ASP A 1 87 ? -16.102 -3.996 8.430 1.00 83.31 87 ASP A CA 1
ATOM 699 C C . ASP A 1 87 ? -15.281 -3.039 9.292 1.00 83.31 87 ASP A C 1
ATOM 701 O O . ASP A 1 87 ? -15.105 -3.204 10.503 1.00 83.31 87 ASP A O 1
ATOM 705 N N . THR A 1 88 ? -14.723 -2.045 8.621 1.00 88.06 88 THR A N 1
ATOM 706 C CA . THR A 1 88 ? -13.809 -1.079 9.215 1.00 88.06 88 THR A CA 1
ATOM 707 C C . THR A 1 88 ? -14.258 0.306 8.825 1.00 88.06 88 THR A C 1
ATOM 709 O O . THR A 1 88 ? -14.601 0.552 7.664 1.00 88.06 88 THR A O 1
ATOM 712 N N . SER A 1 89 ? -14.197 1.211 9.783 1.00 89.75 89 SER A N 1
ATOM 713 C CA . SER A 1 89 ? -14.592 2.596 9.628 1.00 89.75 89 SER A CA 1
ATOM 714 C C . SER A 1 89 ? -13.417 3.511 9.948 1.00 89.75 89 SER A C 1
ATOM 716 O O . SER A 1 89 ? -12.441 3.110 10.577 1.00 89.75 89 SER A O 1
ATOM 718 N N . LEU A 1 90 ? -13.529 4.763 9.520 1.00 89.25 90 LEU A N 1
ATOM 719 C CA . LEU A 1 90 ? -12.577 5.809 9.866 1.00 89.25 90 LEU A CA 1
ATOM 720 C C . LEU A 1 90 ? -13.289 6.873 10.690 1.00 89.25 90 LEU A C 1
ATOM 722 O O . LEU A 1 90 ? -14.326 7.383 10.265 1.00 89.25 90 LEU A O 1
ATOM 726 N N . ILE A 1 91 ? -12.721 7.233 11.833 1.00 89.56 91 ILE A N 1
ATOM 727 C CA . ILE A 1 91 ? -13.152 8.401 12.603 1.00 89.56 91 ILE A CA 1
ATOM 728 C C . ILE A 1 91 ? -12.185 9.533 12.288 1.00 89.56 91 ILE A C 1
ATOM 730 O O . ILE A 1 91 ? -10.977 9.343 12.396 1.00 89.56 91 ILE A O 1
ATOM 734 N N . ALA A 1 92 ? -12.701 10.702 11.922 1.00 88.19 92 ALA A N 1
ATOM 735 C CA . ALA A 1 92 ? -11.903 11.906 11.742 1.00 88.19 92 ALA A CA 1
ATOM 736 C C . ALA A 1 92 ? -12.540 13.100 12.453 1.00 88.19 92 ALA A C 1
ATOM 738 O O . ALA A 1 92 ? -13.756 13.240 12.455 1.00 88.19 92 ALA A O 1
ATOM 739 N N . GLY A 1 93 ? -11.750 13.996 13.032 1.00 87.38 93 GLY A N 1
ATOM 740 C CA . GLY A 1 93 ? -12.302 15.193 13.672 1.00 87.38 93 GLY A CA 1
ATOM 741 C C . GLY A 1 93 ? -11.230 16.124 14.208 1.00 87.38 93 GLY A C 1
ATOM 742 O O . GLY A 1 93 ? -10.047 15.922 13.932 1.00 87.38 93 GLY A O 1
ATOM 743 N N . ASN A 1 94 ? -11.640 17.145 14.963 1.00 85.62 94 ASN A N 1
ATOM 744 C CA . ASN A 1 94 ? -10.707 18.109 15.533 1.00 85.62 94 ASN A CA 1
ATOM 745 C C . ASN A 1 94 ? -9.808 17.434 16.582 1.00 85.62 94 ASN A C 1
ATOM 747 O O . ASN A 1 94 ? -10.276 17.003 17.633 1.00 85.62 94 ASN A O 1
ATOM 751 N N . ARG A 1 95 ? -8.502 17.371 16.311 1.00 82.25 95 ARG A N 1
ATOM 752 C CA . ARG A 1 95 ? -7.497 16.768 17.192 1.00 82.25 95 ARG A CA 1
ATOM 753 C C . ARG A 1 95 ? -7.524 17.357 18.597 1.00 82.25 95 ARG A C 1
ATOM 755 O O . ARG A 1 95 ? -7.537 16.583 19.542 1.00 82.25 95 ARG A O 1
ATOM 762 N N . GLN A 1 96 ? -7.544 18.680 18.739 1.00 81.62 96 GLN A N 1
ATOM 763 C CA . GLN A 1 96 ? -7.472 19.324 20.052 1.00 81.62 96 GLN A CA 1
ATOM 764 C C . GLN A 1 96 ? -8.710 19.010 20.902 1.00 81.62 96 GLN A C 1
ATOM 766 O O . GLN A 1 96 ? -8.605 18.784 22.107 1.00 81.62 96 GLN A O 1
ATOM 771 N N . GLU A 1 97 ? -9.882 18.978 20.269 1.00 85.88 97 GLU A N 1
ATOM 772 C CA . GLU A 1 97 ? -11.140 18.644 20.940 1.00 85.88 97 GLU A CA 1
ATOM 773 C C . GLU A 1 97 ? -11.150 17.168 21.352 1.00 85.88 97 GLU A C 1
ATOM 775 O O . GLU A 1 97 ? -11.432 16.844 22.504 1.00 85.88 97 GLU A O 1
ATOM 780 N N . ILE A 1 98 ? -10.753 16.276 20.445 1.00 84.56 98 ILE A N 1
ATOM 781 C CA . ILE A 1 98 ? -10.736 14.831 20.676 1.00 84.56 98 ILE A CA 1
ATOM 782 C C . ILE A 1 98 ? -9.671 14.419 21.706 1.00 84.56 98 ILE A C 1
ATOM 784 O O . ILE A 1 98 ? -9.955 13.592 22.569 1.00 84.56 98 ILE A O 1
ATOM 788 N N . GLU A 1 99 ? -8.464 14.995 21.673 1.00 81.69 99 GLU A N 1
ATOM 789 C CA . GLU A 1 99 ? -7.385 14.712 22.637 1.00 81.69 99 GLU A CA 1
ATOM 790 C C . GLU A 1 99 ? -7.829 14.929 24.087 1.00 81.69 99 GLU A C 1
ATOM 792 O O . GLU A 1 99 ? -7.409 14.188 24.973 1.00 81.69 99 GLU A O 1
ATOM 797 N N . SER A 1 100 ? -8.727 15.888 24.334 1.00 82.06 100 SER A N 1
ATOM 798 C CA . SER A 1 100 ? -9.258 16.141 25.677 1.00 82.06 100 SER A CA 1
ATOM 799 C C . SER A 1 100 ? -10.060 14.964 26.259 1.00 82.06 100 SER A C 1
ATOM 801 O O . SER A 1 100 ? -10.180 14.852 27.479 1.00 82.06 100 SER A O 1
ATOM 803 N N . HIS A 1 101 ? -10.549 14.051 25.411 1.00 83.50 101 HIS A N 1
ATOM 804 C CA . HIS A 1 101 ? -11.238 12.831 25.835 1.00 83.50 101 HIS A CA 1
ATOM 805 C C . HIS A 1 101 ? -10.268 11.695 26.192 1.00 83.50 101 HIS A C 1
ATOM 807 O O . HIS A 1 101 ? -10.632 10.785 26.933 1.00 83.50 101 HIS A O 1
ATOM 813 N N . PHE A 1 102 ? -9.018 11.752 25.731 1.00 82.00 102 PHE A N 1
ATOM 814 C CA . PHE A 1 102 ? -8.022 10.706 25.937 1.00 82.00 102 PHE A CA 1
ATOM 815 C C . PHE A 1 102 ? -7.262 10.862 27.263 1.00 82.00 102 PHE A C 1
ATOM 817 O O . PHE A 1 102 ? -6.119 11.324 27.313 1.00 82.00 102 PHE A O 1
ATOM 824 N N . GLN A 1 103 ? -7.873 10.433 28.368 1.00 78.38 103 GLN A N 1
ATOM 825 C CA . GLN A 1 103 ? -7.188 10.413 29.665 1.00 78.38 103 GLN A CA 1
ATOM 826 C C . GLN A 1 103 ? -6.035 9.398 29.669 1.00 78.38 103 GLN A C 1
ATOM 828 O O . GLN A 1 103 ? -6.263 8.195 29.571 1.00 78.38 103 GLN A O 1
ATOM 833 N N . GLY A 1 104 ? -4.798 9.878 29.822 1.00 72.25 104 GLY A N 1
ATOM 834 C CA . GLY A 1 104 ? -3.607 9.021 29.884 1.00 72.25 104 GLY A CA 1
ATOM 835 C C . GLY A 1 104 ? -3.034 8.617 28.525 1.00 72.25 104 GLY A C 1
ATOM 836 O O . GLY A 1 104 ? -2.182 7.735 28.476 1.00 72.25 104 GLY A O 1
ATOM 837 N N . PHE A 1 105 ? -3.465 9.251 27.428 1.00 75.81 105 PHE A N 1
ATOM 838 C CA . PHE A 1 105 ? -2.790 9.072 26.147 1.00 75.81 105 PHE A CA 1
ATOM 839 C C . PHE A 1 105 ? -1.385 9.662 26.197 1.00 75.81 105 PHE A C 1
ATOM 841 O O . PHE A 1 105 ? -1.1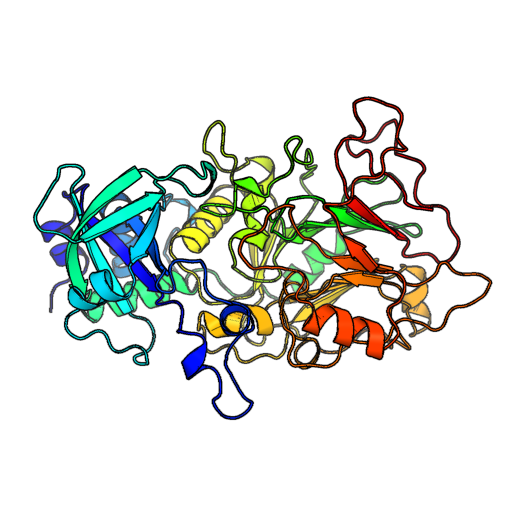84 10.848 26.464 1.00 75.81 105 PHE A O 1
ATOM 848 N N . GLU A 1 106 ? -0.408 8.817 25.906 1.00 70.75 106 GLU A N 1
ATOM 849 C CA . GLU A 1 106 ? 0.988 9.209 25.805 1.00 70.75 106 GLU A CA 1
ATOM 850 C C . GLU A 1 106 ? 1.414 9.131 24.334 1.00 70.75 106 GLU A C 1
ATOM 852 O O . GLU A 1 106 ? 1.609 8.027 23.835 1.00 70.75 106 GLU A O 1
ATOM 857 N N . PRO A 1 107 ? 1.618 10.253 23.621 1.00 64.50 107 PRO A N 1
ATOM 858 C CA . PRO A 1 107 ? 1.950 10.236 22.190 1.00 64.50 107 PRO A CA 1
ATOM 859 C C . PRO A 1 107 ? 3.167 9.375 21.818 1.00 64.50 107 PRO A C 1
ATOM 861 O O . PRO A 1 107 ? 3.303 8.957 20.675 1.00 64.50 107 PRO A O 1
ATOM 864 N N . ASN A 1 108 ? 4.047 9.112 22.789 1.00 60.84 108 ASN A N 1
ATOM 865 C CA . ASN A 1 108 ? 5.283 8.357 22.613 1.00 60.84 108 ASN A CA 1
ATOM 866 C C . ASN A 1 108 ? 5.222 6.929 23.185 1.00 60.84 108 ASN A C 1
ATOM 868 O O . ASN A 1 108 ? 6.175 6.166 23.007 1.00 60.84 108 ASN A O 1
ATOM 872 N N . ALA A 1 109 ? 4.153 6.552 23.896 1.00 63.38 109 ALA A N 1
ATOM 873 C CA . ALA A 1 109 ? 4.039 5.224 24.493 1.00 63.38 109 ALA A CA 1
ATOM 874 C C . ALA A 1 109 ? 3.492 4.228 23.473 1.00 63.38 109 ALA A C 1
ATOM 876 O O . ALA A 1 109 ? 2.328 3.842 23.537 1.00 63.38 109 ALA A O 1
ATOM 877 N N . GLY A 1 110 ? 4.355 3.834 22.532 1.00 66.50 110 GLY A N 1
ATOM 878 C CA . GLY A 1 110 ? 4.115 2.744 21.588 1.00 66.50 110 GLY A CA 1
ATOM 879 C C . GLY A 1 110 ? 2.721 2.746 20.952 1.00 66.50 110 GLY A C 1
ATOM 880 O O . GLY A 1 110 ? 2.128 3.789 20.691 1.00 66.50 110 GLY A O 1
ATOM 881 N N . ARG A 1 111 ? 2.197 1.549 20.683 1.00 75.88 111 ARG A N 1
ATOM 882 C CA . ARG A 1 111 ? 0.840 1.373 20.157 1.00 75.88 111 ARG A CA 1
ATOM 883 C C . ARG A 1 111 ? -0.165 1.569 21.286 1.00 75.88 111 ARG A C 1
ATOM 885 O O . ARG A 1 111 ? 0.045 1.061 22.383 1.00 75.88 111 ARG A O 1
ATOM 892 N N . GLN A 1 112 ? -1.290 2.226 21.023 1.00 80.81 112 GLN A N 1
ATOM 893 C CA . GLN A 1 112 ? -2.385 2.331 21.992 1.00 80.81 112 GLN A CA 1
ATOM 894 C C . GLN A 1 112 ? -3.714 2.037 21.312 1.00 80.81 112 GLN A C 1
ATOM 896 O O . GLN A 1 112 ? -4.144 2.765 20.417 1.00 80.81 112 GLN A O 1
ATOM 901 N N . TRP A 1 113 ? -4.354 0.958 21.753 1.00 88.00 113 TRP A N 1
ATOM 902 C CA . TRP A 1 113 ? -5.695 0.594 21.330 1.00 88.00 113 TRP A CA 1
ATOM 903 C C . TRP A 1 113 ? -6.716 1.239 22.253 1.00 88.00 113 TRP A C 1
ATOM 905 O O . TRP A 1 113 ? -6.568 1.248 23.479 1.00 88.00 113 TRP A O 1
ATOM 915 N N . TRP A 1 114 ? -7.768 1.768 21.647 1.00 91.38 114 TRP A N 1
ATOM 916 C CA . TRP A 1 114 ? -8.818 2.481 22.350 1.00 91.38 114 TRP A CA 1
ATOM 917 C C . TRP A 1 114 ? -10.183 1.964 21.937 1.00 91.38 114 TRP A C 1
ATOM 919 O O . TRP A 1 114 ? -10.419 1.560 20.797 1.00 91.38 114 TRP A O 1
ATOM 929 N N . LEU A 1 115 ? -11.080 1.983 22.909 1.00 91.94 115 LEU A N 1
ATOM 930 C CA . LEU A 1 115 ? -12.502 1.841 22.708 1.00 91.94 115 LEU A CA 1
ATOM 931 C C . LEU A 1 115 ? -13.093 3.238 22.512 1.00 91.94 115 LEU A C 1
ATOM 933 O O . LEU A 1 115 ? -12.774 4.159 23.264 1.00 91.94 115 LEU A O 1
ATOM 937 N N . PHE A 1 116 ? -13.956 3.372 21.519 1.00 92.38 116 PHE A N 1
ATOM 938 C CA . PHE A 1 116 ? -14.651 4.592 21.150 1.00 92.38 116 PHE A CA 1
ATOM 939 C C . PHE A 1 116 ? -16.146 4.336 21.225 1.00 92.38 116 PHE A C 1
ATOM 941 O O . PHE A 1 116 ? -16.648 3.384 20.626 1.00 92.38 116 PHE A O 1
ATOM 948 N N . GLU A 1 117 ? -16.856 5.205 21.928 1.00 93.06 117 GLU A N 1
ATOM 949 C CA . GLU A 1 117 ? -18.310 5.200 21.961 1.00 93.06 117 GLU A CA 1
ATOM 950 C C . GLU A 1 117 ? -18.846 6.353 21.113 1.00 93.06 117 GLU A C 1
ATOM 952 O O . GLU A 1 117 ? -18.489 7.515 21.332 1.00 93.06 117 GLU A O 1
ATOM 957 N N . LEU A 1 118 ? -19.679 6.024 20.121 1.00 93.31 118 LEU A N 1
ATOM 958 C CA . LEU A 1 118 ? -20.230 6.993 19.176 1.00 93.31 118 LEU A CA 1
ATOM 959 C C . LEU A 1 118 ? -21.755 7.078 19.283 1.00 93.31 118 LEU A C 1
ATOM 961 O O . LEU A 1 118 ? -22.461 6.079 19.152 1.00 93.31 118 LEU A O 1
ATOM 965 N N . SER A 1 119 ? -22.282 8.296 19.405 1.00 93.81 119 SER A N 1
ATOM 966 C CA . SER A 1 119 ? -23.712 8.586 19.294 1.00 93.81 119 SER A CA 1
ATOM 967 C C . SER A 1 119 ? -24.047 9.146 17.914 1.00 93.81 119 SER A C 1
ATOM 969 O O . SER A 1 119 ? -23.385 10.053 17.418 1.00 93.81 119 SER A O 1
ATOM 971 N N . ARG A 1 120 ? -25.127 8.650 17.298 1.00 93.38 120 ARG A N 1
ATOM 972 C CA . ARG A 1 120 ? -25.712 9.247 16.076 1.00 93.38 120 ARG A CA 1
ATOM 973 C C . ARG A 1 120 ? -26.693 10.382 16.371 1.00 93.38 120 ARG A C 1
ATOM 975 O O . ARG A 1 120 ? -27.160 11.042 15.448 1.00 93.38 120 ARG A O 1
ATOM 982 N N . MET A 1 121 ? -27.034 10.577 17.641 1.00 93.75 121 MET A N 1
ATOM 983 C CA . MET A 1 121 ? -27.870 11.677 18.106 1.00 93.75 121 MET A CA 1
ATOM 984 C C . MET A 1 121 ? -26.984 12.758 18.730 1.00 93.75 121 MET A C 1
ATOM 986 O O . MET A 1 121 ? -25.986 12.401 19.367 1.00 93.75 121 MET A O 1
ATOM 990 N N . PRO A 1 122 ? -27.364 14.045 18.621 1.00 93.12 122 PRO A N 1
ATOM 991 C CA . PRO A 1 122 ? -26.686 15.116 19.335 1.00 93.12 122 PRO A CA 1
ATOM 992 C C . PRO A 1 122 ? -26.506 14.781 20.815 1.00 93.12 122 PRO A C 1
ATOM 994 O O . PRO A 1 122 ? -27.440 14.316 21.470 1.00 93.12 122 PRO A O 1
ATOM 997 N N . SER A 1 123 ? -25.295 14.991 21.321 1.00 91.25 123 SER A N 1
ATOM 998 C CA . SER A 1 123 ? -24.916 14.703 22.705 1.00 91.25 123 SER A CA 1
ATOM 999 C C . SER A 1 123 ? -23.837 15.681 23.166 1.00 91.25 123 SER A C 1
ATOM 1001 O O . SER A 1 123 ? -23.292 16.417 22.346 1.00 91.25 123 SER A O 1
ATOM 1003 N N . ASP A 1 124 ? -23.495 15.643 24.453 1.00 89.69 124 ASP A N 1
ATOM 1004 C CA . ASP A 1 124 ? -22.441 16.481 25.044 1.00 89.69 124 ASP A CA 1
ATOM 1005 C C . ASP A 1 124 ? -21.008 16.022 24.667 1.00 89.69 124 ASP A C 1
ATOM 1007 O O . ASP A 1 124 ? -20.032 16.510 25.232 1.00 89.69 124 ASP A O 1
ATOM 1011 N N . GLY A 1 125 ? -20.873 15.059 23.745 1.00 91.44 125 GLY A N 1
ATOM 1012 C CA . GLY A 1 125 ? -19.594 14.596 23.200 1.00 91.44 125 GLY A CA 1
ATOM 1013 C C . GLY A 1 125 ? -19.010 15.511 22.117 1.00 91.44 125 GLY A C 1
ATOM 1014 O O . GLY A 1 125 ? -19.623 16.497 21.707 1.00 91.44 125 GLY A O 1
ATOM 1015 N N . VAL A 1 126 ? -17.829 15.153 21.608 1.00 92.50 126 VAL A N 1
ATOM 1016 C CA . VAL A 1 126 ? -17.149 15.903 20.536 1.00 92.50 126 VAL A CA 1
ATOM 1017 C C . VAL A 1 126 ? -17.683 15.490 19.174 1.00 92.50 126 VAL A C 1
ATOM 1019 O O . VAL A 1 126 ? -17.839 14.304 18.885 1.00 92.50 126 VAL A O 1
ATOM 1022 N N . GLU A 1 127 ? -17.955 16.469 18.320 1.00 93.25 127 GLU A N 1
ATOM 1023 C CA . GLU A 1 127 ? -18.389 16.217 16.953 1.00 93.25 127 GLU A CA 1
ATOM 1024 C C . GLU A 1 127 ? -17.252 15.616 16.118 1.00 93.25 127 GLU A C 1
ATOM 1026 O O . GLU A 1 127 ? -16.149 16.159 16.042 1.00 93.25 127 GLU A O 1
ATOM 1031 N N . VAL A 1 128 ? -17.535 14.492 15.462 1.00 92.56 128 VAL A N 1
ATOM 1032 C CA . VAL A 1 128 ? -16.593 13.802 14.580 1.00 92.56 128 VAL A CA 1
ATOM 1033 C C . VAL A 1 128 ? -17.281 13.350 13.292 1.00 92.56 128 VAL A C 1
ATOM 1035 O O . VAL A 1 128 ? -18.500 13.192 13.209 1.00 92.56 128 VAL A O 1
ATOM 1038 N N . LEU A 1 129 ? -16.477 13.119 12.263 1.00 91.50 129 LEU A N 1
ATOM 1039 C CA . LEU A 1 129 ? -16.862 12.506 11.003 1.00 91.50 129 LEU A CA 1
ATOM 1040 C C . LEU A 1 129 ? -16.602 11.002 11.074 1.00 91.50 129 LEU A C 1
ATOM 1042 O O . LEU A 1 129 ? -15.468 10.570 11.268 1.00 91.50 129 LEU A O 1
ATOM 1046 N N . LEU A 1 130 ? -17.646 10.207 10.863 1.00 91.19 130 LEU A N 1
ATOM 1047 C CA . LEU A 1 130 ? -17.553 8.762 10.704 1.00 91.19 130 LEU A CA 1
ATOM 1048 C C . LEU A 1 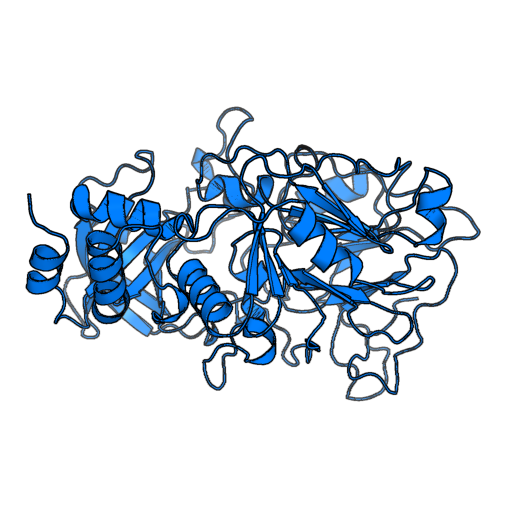130 ? -17.671 8.399 9.224 1.00 91.19 130 LEU A C 1
ATOM 1050 O O . LEU A 1 130 ? -18.717 8.602 8.606 1.00 91.19 130 LEU A O 1
ATOM 1054 N N . TYR A 1 131 ? -16.614 7.820 8.668 1.00 89.50 131 TYR A N 1
ATOM 1055 C CA . TYR A 1 131 ? -16.657 7.132 7.384 1.00 89.50 131 TYR A CA 1
ATOM 1056 C C . TYR A 1 131 ? -16.989 5.669 7.660 1.00 89.50 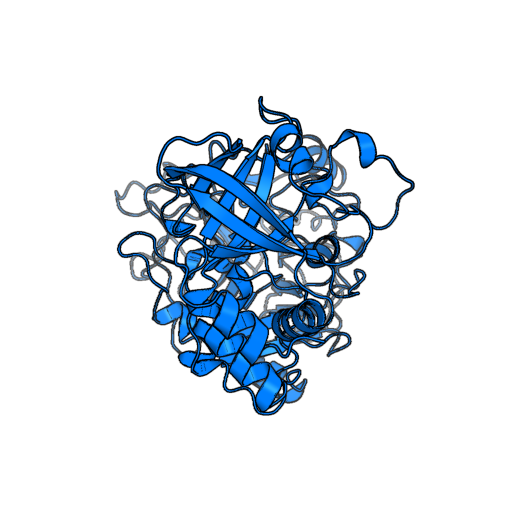131 TYR A C 1
ATOM 1058 O O . TYR A 1 131 ? -16.100 4.897 8.014 1.00 89.50 131 TYR A O 1
ATOM 1066 N N . GLU A 1 132 ? -18.261 5.293 7.514 1.00 87.19 132 GLU A N 1
ATOM 1067 C CA . GLU A 1 132 ? -18.703 3.907 7.744 1.00 87.19 132 GLU A CA 1
ATOM 1068 C C . GLU A 1 132 ? -17.934 2.917 6.863 1.00 87.19 132 GLU A C 1
ATOM 1070 O O . GLU A 1 132 ? -17.540 1.856 7.336 1.00 87.19 132 GLU A O 1
ATOM 1075 N N . ASP A 1 133 ? -17.660 3.311 5.614 1.00 85.62 133 ASP A N 1
ATOM 1076 C CA . ASP A 1 133 ? -16.743 2.614 4.723 1.00 85.62 133 ASP A CA 1
ATOM 1077 C C . ASP A 1 133 ? -15.893 3.607 3.921 1.00 85.62 133 ASP A C 1
ATOM 1079 O O . ASP A 1 133 ? -16.398 4.475 3.200 1.00 85.62 133 ASP A O 1
ATOM 1083 N N . LEU A 1 134 ? -14.579 3.421 4.003 1.00 78.50 134 LEU A N 1
ATOM 1084 C CA . LEU A 1 134 ? -13.566 4.188 3.289 1.00 78.50 134 LEU A CA 1
ATOM 1085 C C . LEU A 1 134 ? -13.810 4.326 1.776 1.00 78.50 134 LEU A C 1
ATOM 1087 O O . LEU A 1 134 ? -13.472 5.352 1.186 1.00 78.50 134 LEU A O 1
ATOM 1091 N N . ALA A 1 135 ? -14.380 3.314 1.123 1.00 81.06 135 ALA A N 1
ATOM 1092 C CA . ALA A 1 135 ? -14.606 3.336 -0.313 1.00 81.06 135 ALA A CA 1
ATOM 1093 C C . ALA A 1 135 ? -15.676 4.353 -0.720 1.00 81.06 135 ALA A C 1
ATOM 1095 O O . ALA A 1 135 ? -15.605 4.871 -1.835 1.00 81.06 135 ALA A O 1
ATOM 1096 N N . LEU A 1 136 ? -16.651 4.653 0.144 1.00 78.75 136 LEU A N 1
ATOM 1097 C CA . LEU A 1 136 ? -17.734 5.585 -0.181 1.00 78.75 136 LEU A CA 1
ATOM 1098 C C . LEU A 1 136 ? -17.254 7.029 -0.323 1.00 78.75 136 LEU A C 1
ATOM 1100 O O . LEU A 1 136 ? -17.855 7.789 -1.083 1.00 78.75 136 LEU A O 1
ATOM 1104 N N . GLY A 1 137 ? -16.230 7.413 0.442 1.00 75.38 137 GLY A N 1
ATOM 1105 C CA . GLY A 1 137 ? -15.763 8.797 0.564 1.00 75.38 137 GLY A CA 1
ATOM 1106 C C . GLY A 1 137 ? -16.749 9.752 1.251 1.00 75.38 137 GLY A C 1
ATOM 1107 O O . GLY A 1 137 ? -16.400 10.896 1.520 1.00 75.38 137 GLY A O 1
ATOM 1108 N N . ALA A 1 138 ? -17.971 9.304 1.553 1.00 82.75 138 ALA A N 1
ATOM 1109 C CA . ALA A 1 138 ? -18.955 10.064 2.309 1.00 82.75 138 ALA A CA 1
ATOM 1110 C C . ALA A 1 138 ? -18.795 9.782 3.806 1.00 82.75 138 ALA A C 1
ATOM 1112 O O . ALA A 1 138 ? -18.734 8.621 4.212 1.00 82.75 138 ALA A O 1
ATOM 1113 N N . ALA A 1 139 ? -18.769 10.844 4.607 1.00 88.44 139 ALA A N 1
ATOM 1114 C CA . ALA A 1 139 ? -18.814 10.759 6.058 1.00 88.44 139 ALA A CA 1
ATOM 1115 C C . ALA A 1 139 ? -20.181 11.188 6.594 1.00 88.44 139 ALA A C 1
ATOM 1117 O O . ALA A 1 139 ? -20.861 12.033 6.006 1.00 88.44 139 ALA A O 1
ATOM 1118 N N . THR A 1 140 ? -20.550 10.637 7.744 1.00 91.75 140 THR A N 1
ATOM 1119 C CA . THR A 1 140 ? -21.678 11.095 8.554 1.00 91.75 140 THR A CA 1
ATOM 1120 C C . THR A 1 140 ? -21.165 11.774 9.810 1.00 91.75 140 THR A C 1
ATOM 1122 O O . THR A 1 140 ? -20.259 11.259 10.462 1.00 91.75 140 THR A O 1
ATOM 1125 N N . GLN A 1 141 ? -21.771 12.898 10.170 1.00 93.94 141 GLN A N 1
ATOM 1126 C CA . GLN A 1 141 ? -21.530 13.546 11.454 1.00 93.94 141 GLN A CA 1
ATOM 1127 C C . GLN A 1 141 ? -22.086 12.674 12.591 1.00 93.94 141 GLN A C 1
ATOM 1129 O O . GLN A 1 141 ? -23.234 12.226 12.527 1.00 93.94 141 GLN A O 1
ATOM 1134 N N . VAL A 1 142 ? -21.264 12.425 13.607 1.00 95.00 142 VAL A N 1
ATOM 1135 C CA . VAL A 1 142 ? -21.603 11.696 14.839 1.00 95.00 142 VAL A CA 1
ATOM 1136 C C . VAL A 1 142 ? -20.913 12.364 16.035 1.00 95.00 142 VAL A C 1
ATOM 1138 O O . VAL A 1 142 ? -20.106 13.274 15.859 1.00 95.00 142 VAL A O 1
ATOM 1141 N N . TRP A 1 143 ? -21.215 11.920 17.253 1.00 94.62 143 TRP A N 1
ATOM 1142 C CA . TRP A 1 143 ? -20.627 12.457 18.481 1.00 94.62 143 TRP A CA 1
ATOM 1143 C C . TRP A 1 143 ? -19.806 11.389 19.200 1.00 94.62 143 TRP A C 1
ATOM 1145 O O . TRP A 1 143 ? -20.342 10.340 19.553 1.00 94.62 143 TRP A O 1
ATOM 1155 N N . LEU A 1 144 ? -18.525 11.665 19.437 1.00 93.75 144 LEU A N 1
ATOM 1156 C CA . LEU A 1 144 ? -17.647 10.873 20.291 1.00 93.75 144 LEU A CA 1
ATOM 1157 C C . LEU A 1 144 ? -17.969 11.178 21.755 1.00 93.75 144 LEU A C 1
ATOM 1159 O O . LEU A 1 144 ? -17.630 12.246 22.266 1.00 93.75 144 LEU A O 1
ATOM 1163 N N . THR A 1 145 ? -18.648 10.252 22.427 1.00 92.62 145 THR A N 1
ATOM 1164 C CA . THR A 1 145 ? -19.125 10.455 23.802 1.00 92.62 145 THR A CA 1
ATOM 1165 C C . THR A 1 145 ? -18.096 10.021 24.832 1.00 92.62 145 THR A C 1
ATOM 1167 O O . THR A 1 145 ? -17.972 10.636 25.890 1.00 92.62 145 THR A O 1
ATOM 1170 N N . THR A 1 146 ? -17.345 8.956 24.559 1.00 90.31 146 THR A N 1
ATOM 1171 C CA . THR A 1 146 ? -16.361 8.405 25.495 1.00 90.31 146 THR A CA 1
ATOM 1172 C C . THR A 1 146 ? -15.233 7.715 24.738 1.00 90.31 146 THR A C 1
ATOM 1174 O O . THR A 1 146 ? -15.458 7.078 23.708 1.00 90.31 146 THR A O 1
ATOM 1177 N N . THR A 1 147 ? -14.017 7.822 25.274 1.00 91.50 147 THR A N 1
ATOM 1178 C CA . THR A 1 147 ? -12.883 6.980 24.894 1.00 91.50 147 THR A CA 1
ATOM 1179 C C . THR A 1 147 ? -12.357 6.254 26.125 1.00 91.50 147 THR A C 1
ATOM 1181 O O . THR A 1 147 ? -12.373 6.780 27.238 1.00 91.50 147 THR A O 1
ATOM 1184 N N . GLN A 1 148 ? -11.908 5.018 25.938 1.00 90.75 148 GLN A N 1
ATOM 1185 C CA . GLN A 1 148 ? -11.332 4.219 27.013 1.00 90.75 148 GLN A CA 1
ATOM 1186 C C . GLN A 1 148 ? -10.126 3.447 26.495 1.00 90.75 148 GLN A C 1
ATOM 1188 O O . GLN A 1 148 ? -10.217 2.762 25.475 1.00 90.75 148 GLN A O 1
ATOM 1193 N N . GLN A 1 149 ? -9.002 3.524 27.209 1.00 88.75 149 GLN A N 1
ATOM 1194 C CA . GLN A 1 149 ? -7.840 2.718 26.865 1.00 88.75 149 GLN A CA 1
ATOM 1195 C C . GLN A 1 149 ? -8.173 1.243 27.075 1.00 88.75 149 GLN A C 1
ATOM 1197 O O . GLN A 1 149 ? -8.716 0.838 28.110 1.00 88.75 149 GLN A O 1
ATOM 1202 N N . VAL A 1 150 ? -7.841 0.432 26.080 1.00 89.31 150 VAL A N 1
ATOM 1203 C CA . VAL A 1 150 ? -8.069 -1.004 26.134 1.00 89.31 150 VAL A CA 1
ATOM 1204 C C . VAL A 1 150 ? -7.170 -1.628 27.220 1.00 89.31 150 VAL A C 1
ATOM 1206 O O . VAL A 1 150 ? -5.994 -1.270 27.323 1.00 89.31 150 VAL A O 1
ATOM 1209 N N . PRO A 1 151 ? -7.667 -2.569 28.053 1.00 88.75 151 PRO A N 1
ATOM 1210 C CA . PRO A 1 151 ? -6.853 -3.171 29.109 1.00 88.75 151 PRO A CA 1
ATOM 1211 C C . PRO A 1 151 ? -5.582 -3.840 28.564 1.00 88.75 151 PRO A C 1
ATOM 1213 O O . PRO A 1 151 ? -5.620 -4.498 27.526 1.00 88.75 151 PRO A O 1
ATOM 1216 N N . SER A 1 152 ? -4.469 -3.785 29.307 1.00 87.06 152 SER A N 1
ATOM 1217 C CA . SER A 1 152 ? -3.141 -4.226 28.829 1.00 87.06 152 SER A CA 1
ATOM 1218 C C . SER A 1 152 ? -3.067 -5.683 28.345 1.00 87.06 152 SER A C 1
ATOM 1220 O O . SER A 1 152 ? -2.183 -6.042 27.571 1.00 87.06 152 SER A O 1
ATOM 1222 N N . ARG A 1 153 ? -3.962 -6.567 28.809 1.00 85.75 153 ARG A N 1
ATOM 1223 C CA . ARG A 1 153 ? -4.063 -7.938 28.279 1.00 85.75 153 ARG A CA 1
ATOM 1224 C C . ARG A 1 153 ? -4.651 -7.949 26.867 1.00 85.75 153 ARG A C 1
ATOM 1226 O O . ARG A 1 153 ? -4.066 -8.571 25.991 1.00 85.75 153 ARG A O 1
ATOM 1233 N N . ILE A 1 154 ? -5.749 -7.229 26.657 1.00 86.56 154 ILE A N 1
ATOM 1234 C CA . ILE A 1 154 ? -6.431 -7.116 25.363 1.00 86.56 154 ILE A CA 1
ATOM 1235 C C . ILE A 1 154 ? -5.540 -6.373 24.358 1.00 86.56 154 ILE A C 1
ATOM 1237 O O . ILE A 1 154 ? -5.402 -6.811 23.223 1.00 86.56 154 ILE A O 1
ATOM 1241 N N . GLN A 1 155 ? -4.857 -5.314 24.807 1.00 88.00 155 GLN A N 1
ATOM 1242 C CA . GLN A 1 155 ? -3.836 -4.592 24.043 1.00 88.00 155 GLN A CA 1
ATOM 1243 C C . GLN A 1 155 ? -2.798 -5.555 23.436 1.00 88.00 155 GLN A C 1
ATOM 1245 O O . GLN A 1 155 ? -2.556 -5.504 22.238 1.00 88.00 155 GLN A O 1
ATOM 1250 N N . ARG A 1 156 ? -2.237 -6.486 24.226 1.00 85.94 156 ARG A N 1
ATOM 1251 C CA . ARG A 1 156 ? -1.256 -7.474 23.730 1.00 85.94 156 ARG A CA 1
ATOM 1252 C C . ARG A 1 156 ? -1.833 -8.418 22.673 1.00 85.94 156 ARG A C 1
ATOM 1254 O O . ARG A 1 156 ? -1.138 -8.765 21.723 1.00 85.94 156 ARG A O 1
ATOM 1261 N N . VAL A 1 157 ? -3.089 -8.840 22.837 1.00 86.31 157 VAL A N 1
ATOM 1262 C CA . VAL A 1 157 ? -3.779 -9.691 21.852 1.00 86.31 157 VAL A CA 1
ATOM 1263 C C . VAL A 1 157 ? -3.959 -8.932 20.539 1.00 86.31 157 VAL A C 1
ATOM 1265 O O . VAL A 1 157 ? -3.609 -9.449 19.482 1.00 86.31 157 VAL A O 1
ATOM 1268 N N . LEU A 1 158 ? -4.425 -7.683 20.608 1.00 87.88 158 LEU A N 1
ATOM 1269 C CA . LEU A 1 158 ? -4.572 -6.808 19.445 1.00 87.88 158 LEU A CA 1
ATOM 1270 C C . LEU A 1 158 ? -3.237 -6.527 18.756 1.00 87.88 158 LEU A C 1
ATOM 1272 O O . LEU A 1 158 ? -3.162 -6.545 17.534 1.00 87.88 158 LEU A O 1
ATOM 1276 N N . GLU A 1 159 ? -2.172 -6.301 19.524 1.00 85.56 159 GLU A N 1
ATOM 1277 C CA . GLU A 1 159 ? -0.838 -6.049 18.984 1.00 85.56 159 GLU A CA 1
ATOM 1278 C C . GLU A 1 159 ? -0.285 -7.229 18.187 1.00 85.56 159 GLU A C 1
ATOM 1280 O O . GLU A 1 159 ? 0.279 -6.994 17.121 1.00 85.56 159 GLU A O 1
ATOM 1285 N N . SER A 1 160 ? -0.471 -8.461 18.671 1.00 83.56 160 SER A N 1
ATOM 1286 C CA . SER A 1 160 ? -0.077 -9.674 17.941 1.00 83.56 160 SER A CA 1
ATOM 1287 C C . SER A 1 160 ? -0.995 -9.938 16.741 1.00 83.56 160 SER A C 1
ATOM 1289 O O . SER A 1 160 ? -0.540 -10.307 15.661 1.00 83.56 160 SER A O 1
ATOM 1291 N N . PHE A 1 161 ? -2.297 -9.672 16.884 1.00 84.50 161 PHE A N 1
ATOM 1292 C CA . PHE A 1 161 ? -3.252 -9.784 15.781 1.00 84.50 161 PHE A CA 1
ATOM 1293 C C . PHE A 1 161 ? -2.926 -8.822 14.620 1.00 84.50 161 PHE A C 1
ATOM 1295 O O . PHE A 1 161 ? -3.131 -9.167 13.451 1.00 84.50 161 PHE A O 1
ATOM 1302 N N . ALA A 1 162 ? -2.387 -7.643 14.951 1.00 87.31 162 ALA A N 1
ATOM 1303 C CA . ALA A 1 162 ? -2.031 -6.536 14.062 1.00 87.31 162 ALA A CA 1
ATOM 1304 C C . ALA A 1 162 ? -0.671 -6.665 13.346 1.00 87.31 162 ALA A C 1
ATOM 1306 O O . ALA A 1 162 ? -0.267 -5.746 12.635 1.00 87.31 162 ALA A O 1
ATOM 1307 N N . THR A 1 163 ? 0.064 -7.765 13.525 1.00 85.00 163 THR A N 1
ATOM 1308 C CA . THR A 1 163 ? 1.389 -7.981 12.898 1.00 85.00 163 THR A CA 1
ATOM 1309 C C . THR A 1 163 ? 1.432 -9.192 11.975 1.00 85.00 163 THR A C 1
ATOM 1311 O O . THR A 1 163 ? 2.500 -9.545 11.475 1.00 85.00 163 THR A O 1
ATOM 1314 N N . LEU A 1 164 ? 0.269 -9.807 11.713 1.00 87.38 164 LEU A N 1
ATOM 1315 C CA . LEU A 1 164 ? 0.124 -11.048 10.945 1.00 87.38 164 LEU A CA 1
ATOM 1316 C C . LEU A 1 164 ? 0.931 -12.219 11.539 1.00 87.38 164 LEU A C 1
ATOM 1318 O O . LEU A 1 164 ? 1.398 -13.071 10.786 1.00 87.38 164 LEU A O 1
ATOM 1322 N N . ASP A 1 165 ? 1.165 -12.258 12.856 1.00 87.56 165 ASP A N 1
ATOM 1323 C CA . ASP A 1 165 ? 1.968 -13.314 13.512 1.00 87.56 165 ASP A CA 1
ATOM 1324 C C . ASP A 1 165 ? 1.373 -14.724 13.338 1.00 87.56 165 ASP A C 1
ATOM 1326 O O . ASP A 1 165 ? 2.066 -15.727 13.479 1.00 87.56 165 ASP A O 1
ATOM 1330 N N . ASP A 1 166 ? 0.082 -14.807 13.028 1.00 88.44 166 ASP A N 1
ATOM 1331 C CA . ASP A 1 166 ? -0.635 -16.034 12.681 1.00 88.44 166 ASP A CA 1
ATOM 1332 C C . ASP A 1 166 ? -0.324 -16.557 11.270 1.00 88.44 166 ASP A C 1
ATOM 1334 O O . ASP A 1 166 ? -0.636 -17.706 10.956 1.00 88.44 166 ASP A O 1
ATOM 1338 N N . LEU A 1 167 ? 0.289 -15.739 10.411 1.00 92.19 167 LEU A N 1
ATOM 1339 C CA . LEU A 1 167 ? 0.748 -16.146 9.087 1.00 92.19 167 LEU A CA 1
ATOM 1340 C C . LEU A 1 167 ? 2.268 -16.343 9.116 1.00 92.19 167 LEU A C 1
ATOM 1342 O O . LEU A 1 167 ? 2.984 -15.429 9.529 1.00 92.19 167 LEU A O 1
ATOM 1346 N N . PRO A 1 168 ? 2.798 -17.491 8.660 1.00 94.44 168 PRO A N 1
ATOM 1347 C CA . PRO A 1 168 ? 4.239 -17.689 8.593 1.00 94.44 168 PRO A CA 1
ATOM 1348 C C . PRO A 1 168 ? 4.870 -16.770 7.542 1.00 94.44 168 PRO A C 1
ATOM 1350 O O . PRO A 1 168 ? 4.264 -16.469 6.509 1.00 94.44 168 PRO A O 1
ATOM 1353 N N . ASP A 1 169 ? 6.120 -16.376 7.781 1.00 96.75 169 ASP A N 1
ATOM 1354 C CA . ASP A 1 169 ? 6.944 -15.780 6.731 1.00 96.75 169 ASP A CA 1
ATOM 1355 C C . ASP A 1 169 ? 7.095 -16.767 5.576 1.00 96.75 169 ASP A C 1
ATOM 1357 O O . ASP A 1 169 ? 7.336 -17.961 5.774 1.00 96.75 169 ASP A O 1
ATOM 1361 N N . THR A 1 170 ? 6.921 -16.267 4.357 1.00 98.12 170 THR A N 1
ATOM 1362 C CA . THR A 1 170 ? 7.007 -17.095 3.157 1.00 98.12 170 THR A CA 1
ATOM 1363 C C . THR A 1 170 ? 8.471 -17.439 2.880 1.00 98.12 170 THR A C 1
ATOM 1365 O O . THR A 1 170 ? 9.292 -16.523 2.785 1.00 98.12 170 THR A O 1
ATOM 1368 N N . PRO A 1 171 ? 8.823 -18.730 2.731 1.00 98.06 171 PRO A N 1
ATOM 1369 C CA . PRO A 1 171 ? 10.172 -19.128 2.350 1.00 98.06 171 PRO A CA 1
ATOM 1370 C C . PRO A 1 171 ? 10.603 -18.487 1.028 1.00 98.06 171 PRO A C 1
ATOM 1372 O O . PRO A 1 171 ? 9.799 -18.337 0.108 1.00 98.06 171 PRO A O 1
ATOM 1375 N N . GLU A 1 172 ? 11.895 -18.183 0.899 1.00 97.94 172 GLU A N 1
ATOM 1376 C CA . GLU A 1 172 ? 12.476 -17.614 -0.326 1.00 97.94 172 GLU A CA 1
ATOM 1377 C C . GLU A 1 172 ? 12.131 -18.444 -1.572 1.00 97.94 172 GLU A C 1
ATOM 1379 O O . GLU A 1 172 ? 11.776 -17.883 -2.603 1.00 97.94 172 GLU A O 1
ATOM 1384 N N . SER A 1 173 ? 12.132 -19.778 -1.463 1.00 98.12 173 SER A N 1
ATOM 1385 C CA . SER A 1 173 ? 11.759 -20.677 -2.563 1.00 98.12 173 SER A CA 1
ATOM 1386 C C . SER A 1 173 ? 10.324 -20.485 -3.053 1.00 98.12 173 SER A C 1
ATOM 1388 O O . SER A 1 173 ? 10.061 -20.627 -4.243 1.00 98.12 173 SER A O 1
ATOM 1390 N N . ASP A 1 174 ? 9.394 -20.169 -2.153 1.00 98.25 174 ASP A N 1
ATOM 1391 C CA . ASP A 1 174 ? 7.975 -20.030 -2.480 1.00 98.25 174 ASP A CA 1
ATOM 1392 C C . ASP A 1 174 ? 7.684 -18.645 -3.063 1.00 98.25 174 ASP A C 1
ATOM 1394 O O . ASP A 1 174 ? 6.851 -18.521 -3.965 1.00 98.25 174 ASP A O 1
ATOM 1398 N N . LEU A 1 175 ? 8.405 -17.618 -2.589 1.00 98.31 175 LEU A N 1
ATOM 1399 C CA . LEU A 1 175 ? 8.441 -16.304 -3.231 1.00 98.31 175 LEU A CA 1
ATOM 1400 C C . LEU A 1 175 ? 8.999 -16.439 -4.651 1.00 98.31 175 LEU A C 1
ATOM 1402 O O . LEU A 1 175 ? 8.332 -16.041 -5.605 1.00 98.31 175 LEU A O 1
ATOM 1406 N N . GLN A 1 176 ? 10.171 -17.065 -4.801 1.00 97.81 176 GLN A N 1
ATOM 1407 C CA . GLN A 1 176 ? 10.806 -17.293 -6.100 1.00 97.81 176 GLN A CA 1
ATOM 1408 C C . GLN A 1 176 ? 9.871 -18.048 -7.050 1.00 97.81 176 GLN A C 1
ATOM 1410 O O . GLN A 1 176 ? 9.667 -17.606 -8.175 1.00 97.81 176 GLN A O 1
ATOM 1415 N N . ALA A 1 177 ? 9.210 -19.113 -6.588 1.00 97.38 177 ALA A N 1
ATOM 1416 C CA . ALA A 1 177 ? 8.272 -19.879 -7.406 1.00 97.38 177 ALA A CA 1
ATOM 1417 C C . ALA A 1 177 ? 7.053 -19.066 -7.882 1.00 97.38 177 ALA A C 1
ATOM 1419 O O . ALA A 1 177 ? 6.462 -19.400 -8.909 1.00 97.38 177 ALA A O 1
ATOM 1420 N N . GLU A 1 178 ? 6.633 -18.030 -7.149 1.00 97.19 178 GLU A N 1
ATOM 1421 C CA . GLU A 1 178 ? 5.592 -17.112 -7.623 1.00 97.19 178 GLU A CA 1
ATOM 1422 C C . GLU A 1 178 ? 6.137 -16.138 -8.666 1.00 97.19 178 GLU A C 1
ATOM 1424 O O . GLU A 1 178 ? 5.518 -15.938 -9.710 1.00 97.19 178 GLU A O 1
ATOM 1429 N N . PHE A 1 179 ? 7.314 -15.572 -8.410 1.00 96.44 179 PHE A N 1
ATOM 1430 C CA . PHE A 1 179 ? 7.971 -14.638 -9.317 1.00 96.44 179 PHE A CA 1
ATOM 1431 C C . PHE A 1 179 ? 8.426 -15.291 -10.632 1.00 96.44 179 PHE A C 1
ATOM 1433 O O . PHE A 1 179 ? 8.351 -14.654 -11.679 1.00 96.44 179 PHE A O 1
ATOM 1440 N N . ASP A 1 180 ? 8.779 -16.577 -10.627 1.00 94.31 180 ASP A N 1
ATOM 1441 C CA . ASP A 1 180 ? 9.127 -17.351 -11.827 1.00 94.31 180 ASP A CA 1
ATOM 1442 C C . ASP A 1 180 ? 7.956 -17.484 -12.817 1.00 94.31 180 ASP A C 1
ATOM 1444 O O . ASP A 1 180 ? 8.164 -17.716 -14.011 1.00 94.31 180 ASP A O 1
ATOM 1448 N N . LYS A 1 181 ? 6.711 -17.313 -12.349 1.00 93.00 181 LYS A N 1
ATOM 1449 C CA . LYS A 1 181 ? 5.515 -17.300 -13.210 1.00 93.00 181 LYS A CA 1
ATOM 1450 C C . LYS A 1 181 ? 5.353 -15.974 -13.953 1.00 93.00 181 LYS A C 1
ATOM 1452 O O . LYS A 1 181 ? 4.640 -15.917 -14.956 1.00 93.00 181 LYS A O 1
ATOM 1457 N N . VAL A 1 182 ? 5.995 -14.907 -13.475 1.00 92.88 182 VAL A N 1
ATOM 1458 C CA . VAL A 1 182 ? 5.890 -13.571 -14.062 1.00 92.88 182 VAL A CA 1
ATOM 1459 C C . VAL A 1 182 ? 6.710 -13.524 -15.346 1.00 92.88 182 VAL A C 1
ATOM 1461 O O . VAL A 1 182 ? 7.939 -13.503 -15.332 1.00 92.88 182 VAL A O 1
ATOM 1464 N N . SER A 1 183 ? 6.018 -13.458 -16.482 1.00 86.75 183 SER A N 1
ATOM 1465 C CA . SER A 1 183 ? 6.649 -13.316 -17.793 1.00 86.75 183 SER A CA 1
ATOM 1466 C C . SER A 1 183 ? 5.952 -12.235 -18.610 1.00 86.75 183 SER A C 1
ATOM 1468 O O . SER A 1 183 ? 4.828 -12.412 -19.084 1.00 86.75 183 SER A O 1
ATOM 1470 N N . ALA A 1 184 ? 6.621 -11.094 -18.772 1.00 88.12 184 ALA A N 1
ATOM 1471 C CA . ALA A 1 184 ? 6.143 -10.005 -19.620 1.00 88.12 184 ALA A CA 1
ATOM 1472 C C . ALA A 1 184 ? 6.751 -10.057 -21.036 1.00 88.12 184 ALA A C 1
ATOM 1474 O O . ALA A 1 184 ? 6.182 -9.506 -21.980 1.00 88.12 184 ALA A O 1
ATOM 1475 N N . GLY A 1 185 ? 7.855 -10.785 -21.209 1.00 87.00 185 GLY A N 1
ATOM 1476 C CA . GLY A 1 185 ? 8.552 -10.915 -22.486 1.00 87.00 185 GLY A CA 1
ATOM 1477 C C . GLY A 1 185 ? 9.528 -9.762 -22.760 1.00 87.00 185 GLY A C 1
ATOM 1478 O O . GLY A 1 185 ? 9.720 -8.888 -21.912 1.00 87.00 185 GLY A O 1
ATOM 1479 N N . PRO A 1 186 ? 10.181 -9.766 -23.934 1.00 82.06 186 PRO A N 1
ATOM 1480 C CA . PRO A 1 186 ? 11.313 -8.883 -24.223 1.00 82.06 186 PRO A CA 1
ATOM 1481 C C . PRO A 1 186 ? 10.927 -7.423 -24.502 1.00 82.06 186 PRO A C 1
ATOM 1483 O O . PRO A 1 186 ? 11.746 -6.537 -24.292 1.00 82.06 186 PRO A O 1
ATOM 1486 N N . ASP A 1 187 ? 9.694 -7.141 -24.935 1.00 80.12 187 ASP A N 1
ATOM 1487 C CA . ASP A 1 187 ? 9.224 -5.768 -25.194 1.00 80.12 187 ASP A CA 1
ATOM 1488 C C . ASP A 1 187 ? 8.273 -5.289 -24.085 1.00 80.12 187 ASP A C 1
ATOM 1490 O O . ASP A 1 187 ? 7.325 -4.529 -24.317 1.00 80.12 187 ASP A O 1
ATOM 1494 N N . ALA A 1 188 ? 8.521 -5.768 -22.864 1.00 87.69 188 ALA A N 1
ATOM 1495 C CA . ALA A 1 188 ? 7.770 -5.386 -21.687 1.00 87.69 188 ALA A CA 1
ATOM 1496 C C . ALA A 1 188 ? 7.859 -3.874 -21.420 1.00 87.69 188 ALA A C 1
ATOM 1498 O O . ALA A 1 188 ? 8.795 -3.168 -21.809 1.00 87.69 188 ALA A O 1
ATOM 1499 N N . SER A 1 189 ? 6.851 -3.360 -20.729 1.00 89.44 189 SER A N 1
ATOM 1500 C CA . SER A 1 189 ? 6.780 -1.950 -20.350 1.00 89.44 189 SER A CA 1
ATOM 1501 C C . SER A 1 189 ? 6.232 -1.803 -18.945 1.00 89.44 189 SER A C 1
ATOM 1503 O O . SER A 1 189 ? 5.620 -2.719 -18.407 1.00 89.44 189 SER A O 1
ATOM 1505 N N . VAL A 1 190 ? 6.449 -0.643 -18.346 1.00 92.69 190 VAL A N 1
ATOM 1506 C CA . VAL A 1 190 ? 5.851 -0.271 -17.069 1.00 92.69 190 VAL A CA 1
ATOM 1507 C C . VAL A 1 190 ? 4.719 0.708 -17.323 1.00 92.69 190 VAL A C 1
ATOM 1509 O O . VAL A 1 190 ? 4.883 1.662 -18.083 1.00 92.69 190 VAL A O 1
ATOM 1512 N N . ALA A 1 191 ? 3.588 0.494 -16.664 1.00 91.88 191 ALA A N 1
ATOM 1513 C CA . ALA A 1 191 ? 2.498 1.453 -16.595 1.00 91.88 191 ALA A CA 1
ATOM 1514 C C . ALA A 1 191 ? 2.325 2.002 -15.189 1.00 91.88 191 ALA A C 1
ATOM 1516 O O . ALA A 1 191 ? 2.382 1.249 -14.225 1.00 91.88 191 ALA A O 1
ATOM 1517 N N . VAL A 1 192 ? 2.044 3.299 -15.121 1.00 93.12 192 VAL A N 1
ATOM 1518 C CA . VAL A 1 192 ? 1.633 4.043 -13.929 1.00 93.12 192 VAL A CA 1
ATOM 1519 C C . VAL A 1 192 ? 0.220 4.537 -14.208 1.00 93.12 192 VAL A C 1
ATOM 1521 O O . VAL A 1 192 ? 0.023 5.375 -15.093 1.00 93.12 192 VAL A O 1
ATOM 1524 N N . PHE A 1 193 ? -0.778 3.972 -13.537 1.00 91.25 193 PHE A N 1
ATOM 1525 C CA . PHE A 1 193 ? -2.184 4.255 -13.831 1.00 91.25 193 PHE A CA 1
ATOM 1526 C C . PHE A 1 193 ? -2.645 5.566 -13.173 1.00 91.25 193 PHE A C 1
ATOM 1528 O O . PHE A 1 193 ? -2.285 5.863 -12.038 1.00 91.25 193 PHE A O 1
ATOM 1535 N N . ASP A 1 194 ? -3.497 6.342 -13.851 1.00 90.56 194 ASP A N 1
ATOM 1536 C CA . ASP A 1 194 ? -4.280 7.403 -13.202 1.00 90.56 194 ASP A CA 1
ATOM 1537 C C . ASP A 1 194 ? -5.330 6.745 -12.308 1.00 90.56 194 ASP A C 1
ATOM 1539 O O . ASP A 1 194 ? -6.367 6.279 -12.782 1.00 90.56 194 ASP A O 1
ATOM 1543 N N . VAL A 1 195 ? -5.024 6.662 -11.016 1.00 90.69 195 VAL A N 1
ATOM 1544 C CA . VAL A 1 195 ? -5.932 6.169 -9.973 1.00 90.69 195 VAL A CA 1
ATOM 1545 C C . VAL A 1 195 ? -6.350 7.268 -9.000 1.00 90.69 195 VAL A C 1
ATOM 1547 O O . VAL A 1 195 ? -7.168 7.003 -8.128 1.00 90.69 195 VAL A O 1
ATOM 1550 N N . GLY A 1 196 ? -5.880 8.505 -9.183 1.00 91.06 196 GLY A N 1
ATOM 1551 C CA . GLY A 1 196 ? -6.039 9.603 -8.230 1.00 91.06 196 GLY A CA 1
ATOM 1552 C C . GLY A 1 196 ? -4.866 9.694 -7.255 1.00 91.06 196 GLY A C 1
ATOM 1553 O O . GLY A 1 196 ? -3.732 9.404 -7.628 1.00 91.06 196 GLY A O 1
ATOM 1554 N N . GLN A 1 197 ? -5.131 10.112 -6.014 1.00 89.88 197 GLN A N 1
ATOM 1555 C CA . GLN A 1 197 ? -4.139 10.115 -4.935 1.00 89.88 197 GLN A CA 1
ATOM 1556 C C . GLN A 1 197 ? -3.957 8.696 -4.376 1.00 89.88 197 GLN A C 1
ATOM 1558 O O . GLN A 1 197 ? -4.519 8.336 -3.347 1.00 89.88 197 GLN A O 1
ATOM 1563 N N . GLY A 1 198 ? -3.261 7.869 -5.144 1.00 92.94 198 GLY A N 1
ATOM 1564 C CA . GLY A 1 198 ? -2.852 6.522 -4.773 1.00 92.94 198 GLY A CA 1
ATOM 1565 C C . GLY A 1 198 ? -1.887 5.957 -5.804 1.00 92.94 198 GLY A C 1
ATOM 1566 O O . GLY A 1 198 ? -1.580 6.619 -6.802 1.00 92.94 198 GLY A O 1
ATOM 1567 N N . ASN A 1 199 ? -1.356 4.763 -5.550 1.00 95.12 199 ASN A N 1
ATOM 1568 C CA . ASN A 1 199 ? -0.311 4.171 -6.381 1.00 95.12 199 ASN A CA 1
ATOM 1569 C C . ASN A 1 199 ? -0.808 2.881 -7.022 1.00 95.12 199 ASN A C 1
ATOM 1571 O O . ASN A 1 199 ? -1.215 1.948 -6.338 1.00 95.12 199 ASN A O 1
ATOM 1575 N N . CYS A 1 200 ? -0.764 2.795 -8.346 1.00 96.06 200 CYS A N 1
ATOM 1576 C CA . CYS A 1 200 ? -0.998 1.533 -9.030 1.00 96.06 200 CYS A CA 1
ATOM 1577 C C . CYS A 1 200 ? -0.109 1.474 -10.258 1.00 96.06 200 CYS A C 1
ATOM 1579 O O . CYS A 1 200 ? -0.249 2.285 -11.180 1.00 96.06 200 CYS A O 1
ATOM 1581 N N . ASN A 1 201 ? 0.788 0.494 -10.263 1.00 96.12 201 ASN A N 1
ATOM 1582 C CA . ASN A 1 201 ? 1.725 0.273 -11.345 1.00 96.12 201 ASN A CA 1
ATOM 1583 C C . ASN A 1 201 ? 1.628 -1.166 -11.839 1.00 96.12 201 ASN A C 1
ATOM 1585 O O . ASN A 1 201 ? 1.201 -2.062 -11.113 1.00 96.12 201 ASN A O 1
ATOM 1589 N N . ALA A 1 202 ? 2.041 -1.410 -13.075 1.00 95.19 202 ALA A N 1
ATOM 1590 C CA . ALA A 1 202 ? 2.142 -2.766 -13.594 1.00 95.19 202 ALA A CA 1
ATOM 1591 C C . ALA A 1 202 ? 3.338 -2.929 -14.520 1.00 95.19 202 ALA A C 1
ATOM 1593 O O . ALA A 1 202 ? 3.629 -2.046 -15.328 1.00 95.19 202 ALA A O 1
ATOM 1594 N N . VAL A 1 203 ? 3.960 -4.105 -14.459 1.00 94.56 203 VAL A N 1
ATOM 1595 C CA . VAL A 1 203 ? 4.796 -4.608 -15.548 1.00 94.56 203 VAL A CA 1
ATOM 1596 C C . VAL A 1 203 ? 3.857 -5.250 -16.563 1.00 94.56 203 VAL A C 1
ATOM 1598 O O . VAL A 1 203 ? 3.119 -6.184 -16.250 1.00 94.56 203 VAL A O 1
ATOM 1601 N N . LEU A 1 204 ? 3.847 -4.718 -17.776 1.00 91.38 204 LEU A N 1
ATOM 1602 C CA . LEU A 1 204 ? 2.995 -5.144 -18.874 1.00 91.38 204 LEU A CA 1
ATOM 1603 C C . LEU A 1 204 ? 3.774 -5.997 -19.857 1.00 91.38 204 LEU A C 1
ATOM 1605 O O . LEU A 1 204 ? 4.909 -5.672 -20.207 1.00 91.38 204 LEU A O 1
ATOM 1609 N N . ASN A 1 205 ? 3.105 -7.011 -20.390 1.00 87.38 205 ASN A N 1
ATOM 1610 C CA . ASN A 1 205 ? 3.611 -7.753 -21.529 1.00 87.38 205 ASN A CA 1
ATOM 1611 C C . ASN A 1 205 ? 3.461 -6.986 -22.854 1.00 87.38 205 ASN A C 1
ATOM 1613 O O . ASN A 1 205 ? 2.829 -5.928 -22.924 1.00 87.38 205 ASN A O 1
ATOM 1617 N N . ASN A 1 206 ? 3.970 -7.575 -23.937 1.00 81.88 206 ASN A N 1
ATOM 1618 C CA . ASN A 1 206 ? 3.914 -7.013 -25.294 1.00 81.88 206 ASN A CA 1
ATOM 1619 C C . ASN A 1 206 ? 2.485 -6.699 -25.800 1.00 81.88 206 ASN A C 1
ATOM 1621 O O . ASN A 1 206 ? 2.318 -5.941 -26.753 1.00 81.88 206 ASN A O 1
ATOM 1625 N N . SER A 1 207 ? 1.444 -7.276 -25.186 1.00 81.38 207 SER A N 1
ATOM 1626 C CA . SER A 1 207 ? 0.034 -7.009 -25.517 1.00 81.38 207 SER A CA 1
ATOM 1627 C C . SER A 1 207 ? -0.595 -5.903 -24.657 1.00 81.38 207 SER A C 1
ATOM 1629 O O . SER A 1 207 ? -1.780 -5.599 -24.814 1.00 81.38 207 SER A O 1
ATOM 1631 N N . GLY A 1 208 ? 0.166 -5.296 -23.743 1.00 79.56 208 GLY A N 1
ATOM 1632 C CA . GLY A 1 208 ? -0.334 -4.315 -22.778 1.00 79.56 208 GLY A CA 1
ATOM 1633 C C . GLY A 1 208 ? -1.165 -4.937 -21.652 1.00 79.56 208 GLY A C 1
ATOM 1634 O O . GLY A 1 208 ? -1.963 -4.238 -21.028 1.00 79.56 208 GLY A O 1
ATOM 1635 N N . VAL A 1 209 ? -1.022 -6.245 -21.416 1.00 86.44 209 VAL A N 1
ATOM 1636 C CA . VAL A 1 209 ? -1.683 -6.959 -20.316 1.00 86.44 209 VAL A CA 1
ATOM 1637 C C . VAL A 1 209 ? -0.712 -7.048 -19.134 1.00 86.44 209 VAL A C 1
ATOM 1639 O O . VAL A 1 209 ? 0.448 -7.405 -19.351 1.00 86.44 209 VAL A O 1
ATOM 1642 N N . PRO A 1 210 ? -1.149 -6.738 -17.900 1.00 91.94 210 PRO A N 1
ATOM 1643 C CA . PRO A 1 210 ? -0.324 -6.897 -16.705 1.00 91.94 210 PRO A CA 1
ATOM 1644 C C . PRO A 1 210 ? 0.184 -8.333 -16.543 1.00 91.94 210 PRO A C 1
ATOM 1646 O O . PRO A 1 210 ? -0.605 -9.275 -16.563 1.00 91.94 210 PRO A O 1
ATOM 1649 N N . ALA A 1 211 ? 1.497 -8.476 -16.378 1.00 94.00 211 ALA A N 1
ATOM 1650 C CA . ALA A 1 211 ? 2.148 -9.697 -15.910 1.00 94.00 211 ALA A CA 1
ATOM 1651 C C . ALA A 1 211 ? 2.329 -9.682 -14.383 1.00 94.00 211 ALA A C 1
ATOM 1653 O O . ALA A 1 211 ? 2.350 -10.732 -13.754 1.00 94.00 211 ALA A O 1
ATOM 1654 N N . LEU A 1 212 ? 2.435 -8.487 -13.796 1.00 96.31 212 LEU A N 1
ATOM 1655 C CA . LEU A 1 212 ? 2.527 -8.244 -12.359 1.00 96.31 212 LEU A CA 1
ATOM 1656 C C . LEU A 1 212 ? 2.002 -6.839 -12.062 1.00 96.31 212 LEU A C 1
ATOM 1658 O O . LEU A 1 212 ? 2.279 -5.906 -12.824 1.00 96.31 212 LEU A O 1
ATOM 1662 N N . TYR A 1 213 ? 1.284 -6.682 -10.953 1.00 98.06 213 TYR A N 1
ATOM 1663 C CA . TYR A 1 213 ? 0.996 -5.372 -10.370 1.00 98.06 213 TYR A CA 1
ATOM 1664 C C . TYR A 1 213 ? 1.990 -5.057 -9.256 1.00 98.06 213 TYR A C 1
ATOM 1666 O O . TYR A 1 213 ? 2.315 -5.925 -8.448 1.00 98.06 213 TYR A O 1
ATOM 1674 N N . PHE A 1 214 ? 2.441 -3.807 -9.214 1.00 98.44 214 PHE A N 1
ATOM 1675 C CA . PHE A 1 214 ? 3.195 -3.245 -8.103 1.00 98.44 214 PHE A CA 1
ATOM 1676 C C . PHE A 1 214 ? 2.379 -2.092 -7.521 1.00 98.44 214 PHE A C 1
ATOM 1678 O O . PHE A 1 214 ? 2.197 -1.052 -8.163 1.00 98.44 214 PHE A O 1
ATOM 1685 N N . ASP A 1 215 ? 1.849 -2.337 -6.329 1.00 98.38 215 ASP A N 1
ATOM 1686 C CA . ASP A 1 215 ? 0.685 -1.693 -5.737 1.00 98.38 215 ASP A CA 1
ATOM 1687 C C . ASP A 1 215 ? -0.608 -1.854 -6.551 1.00 98.38 215 ASP A C 1
ATOM 1689 O O . ASP A 1 215 ? -0.642 -2.015 -7.776 1.00 98.38 215 ASP A O 1
ATOM 1693 N N . PHE A 1 216 ? -1.724 -1.797 -5.835 1.00 96.62 216 PHE A N 1
ATOM 1694 C CA . PHE A 1 216 ? -3.074 -1.875 -6.377 1.00 96.62 216 PHE A CA 1
ATOM 1695 C C . PHE A 1 216 ? -3.966 -0.818 -5.724 1.00 96.62 216 PHE A C 1
ATOM 1697 O O . PHE A 1 216 ? -5.035 -1.083 -5.168 1.00 96.62 216 PHE A O 1
ATOM 1704 N N . GLY A 1 217 ? -3.458 0.405 -5.741 1.00 95.00 217 GLY A N 1
ATOM 1705 C CA . GLY A 1 217 ? -3.951 1.527 -4.978 1.00 95.00 217 GLY A CA 1
ATOM 1706 C C . GLY A 1 217 ? -4.973 2.396 -5.689 1.00 95.00 217 GLY A C 1
ATOM 1707 O O . GLY A 1 217 ? -5.081 2.428 -6.917 1.00 95.00 217 GLY A O 1
ATOM 1708 N N . ARG A 1 218 ? -5.748 3.105 -4.872 1.00 91.62 218 ARG A N 1
ATOM 1709 C CA . ARG A 1 218 ? -6.601 4.236 -5.249 1.00 91.62 218 ARG A CA 1
ATOM 1710 C C . ARG A 1 218 ? -6.916 5.027 -3.973 1.00 91.62 218 ARG A C 1
ATOM 1712 O O . ARG A 1 218 ? -6.921 4.424 -2.898 1.00 91.62 218 ARG A O 1
ATOM 1719 N N . PRO A 1 219 ? -7.279 6.309 -4.071 1.00 89.12 219 PRO A N 1
ATOM 1720 C CA . PRO A 1 219 ? -7.638 7.088 -2.905 1.00 89.12 219 PRO A CA 1
ATOM 1721 C C . PRO A 1 219 ? -8.928 6.562 -2.271 1.00 89.12 219 PRO A C 1
ATOM 1723 O O . PRO A 1 219 ? -9.895 6.215 -2.963 1.00 89.12 219 PRO A O 1
ATOM 1726 N N . LEU A 1 220 ? -8.956 6.573 -0.945 1.00 86.62 220 LEU A N 1
ATOM 1727 C CA . LEU A 1 220 ? -10.129 6.287 -0.127 1.00 86.62 220 LEU A CA 1
ATOM 1728 C C . LEU A 1 220 ? -10.452 7.490 0.787 1.00 86.62 220 LEU A C 1
ATOM 1730 O O . LEU A 1 220 ? -9.779 8.521 0.712 1.00 86.62 220 LEU A O 1
ATOM 1734 N N . SER A 1 221 ? -11.520 7.380 1.589 1.00 82.50 221 SER A N 1
ATOM 1735 C CA . SER A 1 221 ? -12.003 8.401 2.544 1.00 82.50 221 SER A CA 1
ATOM 1736 C C . SER A 1 221 ? -12.040 9.817 1.966 1.00 82.50 221 SER A C 1
ATOM 1738 O O . SER A 1 221 ? -12.644 10.055 0.920 1.00 82.50 221 SER A O 1
ATOM 1740 N N . PHE A 1 222 ? -11.402 10.761 2.654 1.00 78.19 222 PHE A N 1
ATOM 1741 C CA . PHE A 1 222 ? -11.392 12.184 2.363 1.00 78.19 222 PHE A CA 1
ATOM 1742 C C . PHE A 1 222 ? -10.588 12.525 1.111 1.00 78.19 222 PHE A C 1
ATOM 1744 O O . PHE A 1 222 ? -10.659 13.663 0.673 1.00 78.19 222 PHE A O 1
ATOM 1751 N N . ASN A 1 223 ? -9.856 11.570 0.525 1.00 81.44 223 ASN A N 1
ATOM 1752 C CA . ASN A 1 223 ? -9.200 11.729 -0.771 1.00 81.44 223 ASN A CA 1
ATOM 1753 C C . ASN A 1 223 ? -9.941 11.038 -1.913 1.00 81.44 223 ASN A C 1
ATOM 1755 O O . ASN A 1 223 ? -9.520 11.169 -3.064 1.00 81.44 223 ASN A O 1
ATOM 1759 N N . ALA A 1 224 ? -11.038 10.318 -1.654 1.00 85.00 224 ALA A N 1
ATOM 1760 C CA . ALA A 1 224 ? -11.763 9.575 -2.687 1.00 85.00 224 ALA A CA 1
ATOM 1761 C C . ALA A 1 224 ? -12.216 10.467 -3.864 1.00 85.00 224 ALA A C 1
ATOM 1763 O O . ALA A 1 224 ? -12.351 9.983 -4.988 1.00 85.00 224 ALA A O 1
ATOM 1764 N N . HIS A 1 225 ? -12.397 11.777 -3.640 1.00 84.50 225 HIS A N 1
ATOM 1765 C CA . HIS A 1 225 ? -12.711 12.767 -4.681 1.00 84.50 225 HIS A CA 1
ATOM 1766 C C . HIS A 1 225 ? -11.585 12.985 -5.699 1.00 84.50 225 HIS A C 1
ATOM 1768 O O . HIS A 1 225 ? -11.843 13.511 -6.779 1.00 84.50 225 HIS A O 1
ATOM 1774 N N . THR A 1 226 ? -10.352 12.596 -5.372 1.00 87.25 226 THR A N 1
ATOM 1775 C CA . THR A 1 226 ? -9.192 12.705 -6.269 1.00 87.25 226 THR A CA 1
ATOM 1776 C C . THR A 1 226 ? -9.157 11.593 -7.317 1.00 87.25 226 THR A C 1
ATOM 1778 O O . THR A 1 226 ? -8.401 11.693 -8.286 1.00 87.25 226 THR A O 1
ATOM 1781 N N . ALA A 1 227 ? -9.968 10.540 -7.148 1.00 87.50 227 ALA A N 1
ATOM 1782 C CA . ALA A 1 227 ? -10.068 9.453 -8.110 1.00 87.50 227 ALA A CA 1
ATOM 1783 C C . ALA A 1 227 ? -10.567 9.967 -9.473 1.00 87.50 227 ALA A C 1
ATOM 1785 O O . ALA A 1 227 ? -11.455 10.825 -9.544 1.00 87.50 227 ALA A O 1
ATOM 1786 N N . PRO A 1 228 ? -10.068 9.412 -10.588 1.00 84.00 228 PRO A N 1
ATOM 1787 C CA . PRO A 1 228 ? -10.596 9.722 -11.905 1.00 84.00 228 PRO A CA 1
ATOM 1788 C C . PRO A 1 228 ? -12.080 9.339 -12.008 1.00 84.00 228 PRO A C 1
ATOM 1790 O O . PRO A 1 228 ? -12.492 8.260 -11.585 1.00 84.00 228 PRO A O 1
ATOM 1793 N N . ALA A 1 229 ? -12.883 10.179 -12.672 1.00 78.81 229 ALA A N 1
ATOM 1794 C CA . ALA A 1 229 ? -14.291 9.867 -12.946 1.00 78.81 229 ALA A CA 1
ATOM 1795 C C . ALA A 1 229 ? -14.475 8.524 -13.686 1.00 78.81 229 ALA A C 1
ATOM 1797 O O . ALA A 1 229 ? -15.448 7.808 -13.458 1.00 78.81 229 ALA A O 1
ATOM 1798 N N . ALA A 1 230 ? -13.521 8.175 -14.555 1.00 75.44 230 ALA A N 1
ATOM 1799 C CA . ALA A 1 230 ? -13.416 6.868 -15.188 1.00 75.44 230 ALA A CA 1
ATOM 1800 C C . ALA A 1 230 ? -12.207 6.122 -14.605 1.00 75.44 230 ALA A C 1
ATOM 1802 O O . ALA A 1 230 ? -11.083 6.297 -15.068 1.00 75.44 230 ALA A O 1
ATOM 1803 N N . ILE A 1 231 ? -12.449 5.302 -13.582 1.00 70.50 231 ILE A N 1
ATOM 1804 C CA . ILE A 1 231 ? -11.416 4.447 -12.982 1.00 70.50 231 ILE A CA 1
ATOM 1805 C C . ILE A 1 231 ? -10.938 3.418 -14.020 1.00 70.50 231 ILE A C 1
ATOM 1807 O O . ILE A 1 231 ? -11.779 2.864 -14.746 1.00 70.50 231 ILE A O 1
ATOM 1811 N N . PRO A 1 232 ? -9.623 3.121 -14.082 1.00 72.31 232 PRO A N 1
ATOM 1812 C CA . PRO A 1 232 ? -9.118 1.987 -14.840 1.00 72.31 232 PRO A CA 1
ATOM 1813 C C . PRO A 1 232 ? -9.920 0.715 -14.562 1.00 72.31 232 PRO A C 1
ATOM 1815 O O . PRO A 1 232 ? -10.147 0.320 -13.419 1.00 72.31 232 PRO A O 1
ATOM 1818 N N . LYS A 1 233 ? -10.364 0.037 -15.620 1.00 76.69 233 LYS A N 1
ATOM 1819 C CA . LYS A 1 233 ? -10.798 -1.355 -15.478 1.00 76.69 233 LYS A CA 1
ATOM 1820 C C . LYS A 1 233 ? -9.528 -2.165 -15.315 1.00 76.69 233 LYS A C 1
ATOM 1822 O O . LYS A 1 233 ? -8.756 -2.121 -16.250 1.00 76.69 233 LYS A O 1
ATOM 1827 N N . PHE A 1 234 ? -9.319 -2.840 -14.187 1.00 83.19 234 PHE A N 1
ATOM 1828 C CA . PHE A 1 234 ? -8.137 -3.672 -13.926 1.00 83.19 234 PHE A CA 1
ATOM 1829 C C . PHE A 1 234 ? -8.332 -5.128 -14.371 1.00 83.19 234 PHE A C 1
ATOM 1831 O O . PHE A 1 234 ? -9.452 -5.646 -14.325 1.00 83.19 234 PHE A O 1
ATOM 1838 N N . TYR A 1 235 ? -7.247 -5.785 -14.797 1.00 85.06 235 TYR A N 1
ATOM 1839 C CA . TYR A 1 235 ? -7.247 -7.167 -15.282 1.00 85.06 235 TYR A CA 1
ATOM 1840 C C . TYR A 1 235 ? -6.369 -7.913 -14.324 1.00 85.06 235 TYR A C 1
ATOM 1842 O O . TYR A 1 235 ? -5.154 -7.782 -14.360 1.00 85.06 235 TYR A O 1
ATOM 1850 N N . ILE A 1 236 ? -7.019 -8.673 -13.465 1.00 83.56 236 ILE A N 1
ATOM 1851 C CA . ILE A 1 236 ? -6.357 -9.503 -12.483 1.00 83.56 236 ILE A CA 1
ATOM 1852 C C . ILE A 1 236 ? -6.666 -10.919 -12.940 1.00 83.56 236 ILE A C 1
ATOM 1854 O O . ILE A 1 236 ? -7.742 -11.456 -12.669 1.00 83.56 236 ILE A O 1
ATOM 1858 N N . GLY A 1 237 ? -5.790 -11.426 -13.808 1.00 82.50 237 GLY A N 1
ATOM 1859 C CA . GLY A 1 237 ? -5.834 -12.817 -14.234 1.00 82.50 237 GLY A CA 1
ATOM 1860 C C . GLY A 1 237 ? -5.465 -13.742 -13.069 1.00 82.50 237 GLY A C 1
ATOM 1861 O O . GLY A 1 237 ? -4.884 -13.273 -12.092 1.00 82.50 237 GLY A O 1
ATOM 1862 N N . PRO A 1 238 ? -5.774 -15.045 -13.166 1.00 74.88 238 PRO A N 1
ATOM 1863 C CA . PRO A 1 238 ? -5.493 -16.006 -12.097 1.00 74.88 238 PRO A CA 1
ATOM 1864 C C . PRO A 1 238 ? -4.005 -16.076 -11.715 1.00 74.88 238 PRO A C 1
ATOM 1866 O O . PRO A 1 238 ? -3.699 -16.307 -10.553 1.00 74.88 238 PRO A O 1
ATOM 1869 N N . ASP A 1 239 ? -3.105 -15.813 -12.668 1.00 86.81 239 ASP A N 1
ATOM 1870 C CA . ASP A 1 239 ? -1.650 -15.899 -12.484 1.00 86.81 239 ASP A CA 1
ATOM 1871 C C . ASP A 1 239 ? -0.957 -14.525 -12.425 1.00 86.81 239 ASP A C 1
ATOM 1873 O O . ASP A 1 239 ? 0.252 -14.438 -12.614 1.00 86.81 239 ASP A O 1
ATOM 1877 N N . VAL A 1 240 ? -1.707 -13.432 -12.226 1.00 94.62 240 VAL A N 1
ATOM 1878 C CA . VAL A 1 240 ? -1.128 -12.080 -12.120 1.00 94.62 240 VAL A CA 1
ATOM 1879 C C . VAL A 1 240 ? -0.991 -11.717 -10.639 1.00 94.62 240 VAL A C 1
ATOM 1881 O O . VAL A 1 240 ? -1.998 -11.344 -10.027 1.00 94.62 240 VAL A O 1
ATOM 1884 N N . PRO A 1 241 ? 0.214 -11.806 -10.044 1.00 97.44 241 PRO A N 1
ATOM 1885 C CA . PRO A 1 241 ? 0.405 -11.440 -8.651 1.00 97.44 241 PRO A CA 1
ATOM 1886 C C . PRO A 1 241 ? 0.315 -9.923 -8.453 1.00 97.44 241 PRO A C 1
ATOM 1888 O O . PRO A 1 241 ? 0.605 -9.123 -9.352 1.00 97.44 241 PRO A O 1
ATOM 1891 N N . ILE A 1 242 ? -0.060 -9.540 -7.235 1.00 98.62 242 ILE A N 1
ATOM 1892 C CA . ILE A 1 242 ? -0.035 -8.165 -6.744 1.00 98.62 242 ILE A CA 1
ATOM 1893 C C . ILE A 1 242 ? 1.059 -8.073 -5.681 1.00 98.62 242 ILE A C 1
ATOM 1895 O O . ILE A 1 242 ? 0.943 -8.662 -4.608 1.00 98.62 242 ILE A O 1
ATOM 1899 N N . VAL A 1 243 ? 2.125 -7.336 -5.974 1.00 98.81 243 VAL A N 1
ATOM 1900 C CA . VAL A 1 243 ? 3.154 -6.987 -4.991 1.00 98.81 243 VAL A CA 1
ATOM 1901 C C . VAL A 1 243 ? 2.745 -5.678 -4.336 1.00 98.81 243 VAL A C 1
ATOM 1903 O O . VAL A 1 243 ? 2.583 -4.677 -5.027 1.00 98.81 243 VAL A O 1
ATOM 1906 N N . LEU A 1 244 ? 2.563 -5.682 -3.022 1.00 98.81 244 LEU A N 1
ATOM 1907 C CA . LEU A 1 244 ? 2.261 -4.490 -2.242 1.00 98.81 244 LEU A CA 1
ATOM 1908 C C . LEU A 1 244 ? 3.569 -3.916 -1.695 1.00 98.81 244 LEU A C 1
ATOM 1910 O O . LEU A 1 244 ? 4.287 -4.614 -0.981 1.00 98.81 244 LEU A O 1
ATOM 1914 N N . SER A 1 245 ? 3.873 -2.661 -2.020 1.00 98.56 245 SER A N 1
ATOM 1915 C CA . SER A 1 245 ? 5.063 -1.976 -1.509 1.00 98.56 245 SER A CA 1
ATOM 1916 C C . SER A 1 245 ? 5.006 -1.837 0.009 1.00 98.56 245 SER A C 1
ATOM 1918 O O . SER A 1 245 ? 5.971 -2.174 0.679 1.00 98.56 245 SER A O 1
ATOM 1920 N N . HIS A 1 246 ? 3.874 -1.405 0.564 1.00 97.69 246 HIS A N 1
ATOM 1921 C CA . HIS A 1 246 ? 3.640 -1.300 2.002 1.00 97.69 246 HIS A CA 1
ATOM 1922 C C . HIS A 1 246 ? 2.139 -1.191 2.313 1.00 97.69 246 HIS A C 1
ATOM 1924 O O . HIS A 1 246 ? 1.302 -1.026 1.423 1.00 97.69 246 HIS A O 1
ATOM 1930 N N . TRP A 1 247 ? 1.784 -1.310 3.591 1.00 95.25 247 TRP A N 1
ATOM 1931 C CA . TRP A 1 247 ? 0.392 -1.371 4.042 1.00 95.25 247 TRP A CA 1
ATOM 1932 C C . TRP A 1 247 ? -0.273 -0.006 4.234 1.00 95.25 247 TRP A C 1
ATOM 1934 O O . TRP A 1 247 ? -0.832 0.212 5.298 1.00 95.25 247 TRP A O 1
ATOM 1944 N N . ASP A 1 248 ? -0.287 0.881 3.243 1.00 91.56 248 ASP A N 1
ATOM 1945 C CA . ASP A 1 248 ? -1.152 2.073 3.275 1.00 91.56 248 ASP A CA 1
ATOM 1946 C C . ASP A 1 248 ? -2.289 2.005 2.261 1.00 91.56 248 ASP A C 1
ATOM 1948 O O . ASP A 1 248 ? -2.208 1.364 1.209 1.00 91.56 248 ASP A O 1
ATOM 1952 N N . PHE A 1 249 ? -3.436 2.574 2.637 1.00 91.00 249 PHE A N 1
ATOM 1953 C CA . PHE A 1 249 ? -4.695 2.314 1.941 1.00 91.00 249 PHE A CA 1
ATOM 1954 C C . PHE A 1 249 ? -4.724 2.825 0.507 1.00 91.00 249 PHE A C 1
ATOM 1956 O O . PHE A 1 249 ? -5.440 2.281 -0.332 1.00 91.00 249 PHE A O 1
ATOM 1963 N N . ASP A 1 250 ? -3.933 3.832 0.193 1.00 92.69 250 ASP A N 1
ATOM 1964 C CA . ASP A 1 250 ? -3.758 4.373 -1.141 1.00 92.69 250 ASP A CA 1
ATOM 1965 C C . ASP A 1 250 ? -2.824 3.525 -2.023 1.00 92.69 250 ASP A C 1
ATOM 1967 O O . ASP A 1 250 ? -2.791 3.761 -3.231 1.00 92.69 250 ASP A O 1
ATOM 1971 N N . HIS A 1 251 ? -2.216 2.459 -1.479 1.00 96.94 251 HIS A N 1
ATOM 1972 C CA . HIS A 1 251 ? -1.442 1.429 -2.196 1.00 96.94 251 HIS A CA 1
ATOM 1973 C C . HIS A 1 251 ? -2.210 0.118 -2.437 1.00 96.94 251 HIS A C 1
ATOM 1975 O O . HIS A 1 251 ? -1.830 -0.665 -3.304 1.00 96.94 251 HIS A O 1
ATOM 1981 N N . TRP A 1 252 ? -3.337 -0.126 -1.758 1.00 96.62 252 TRP A N 1
ATOM 1982 C CA . TRP A 1 252 ? -4.189 -1.310 -2.002 1.00 96.62 252 TRP A CA 1
ATOM 1983 C C . TRP A 1 252 ? -5.672 -0.997 -2.234 1.00 96.62 252 TRP A C 1
ATOM 1985 O O . TRP A 1 252 ? -6.466 -1.889 -2.553 1.00 96.62 252 TRP A O 1
ATOM 1995 N N . GLY A 1 253 ? -6.082 0.265 -2.106 1.00 94.06 253 GLY A N 1
ATOM 1996 C CA . GLY A 1 253 ? -7.483 0.681 -2.079 1.00 94.06 253 GLY A CA 1
ATOM 1997 C C . GLY A 1 253 ? -8.299 0.336 -3.327 1.00 94.06 253 GLY A C 1
ATOM 1998 O O . GLY A 1 253 ? -9.535 0.325 -3.262 1.00 94.06 253 GLY A O 1
ATOM 1999 N N . ALA A 1 254 ? -7.669 0.027 -4.469 1.00 93.50 254 ALA A N 1
ATOM 2000 C CA . ALA A 1 254 ? -8.389 -0.431 -5.660 1.00 93.50 254 ALA A CA 1
ATOM 2001 C C . ALA A 1 254 ? -8.973 -1.840 -5.499 1.00 93.50 254 ALA A C 1
ATOM 2003 O O . ALA A 1 254 ? -9.914 -2.201 -6.216 1.00 93.50 254 ALA A O 1
ATOM 2004 N N . ALA A 1 255 ? -8.505 -2.600 -4.505 1.00 94.44 255 ALA A N 1
ATOM 2005 C CA . ALA A 1 255 ? -9.113 -3.858 -4.097 1.00 94.44 255 ALA A CA 1
ATOM 2006 C C . ALA A 1 255 ? -10.514 -3.666 -3.493 1.00 94.44 255 ALA A C 1
ATOM 2008 O O . ALA A 1 255 ? -11.317 -4.597 -3.543 1.00 94.44 255 ALA A O 1
ATOM 2009 N N . LYS A 1 256 ? -10.861 -2.477 -2.975 1.00 91.25 256 LYS A N 1
ATOM 2010 C CA . LYS A 1 256 ? -12.194 -2.178 -2.425 1.00 91.25 256 LYS A CA 1
ATOM 2011 C C . LYS A 1 256 ? -13.003 -1.343 -3.411 1.00 91.25 256 LYS A C 1
ATOM 2013 O O . LYS A 1 256 ? -12.561 -0.276 -3.827 1.00 91.25 256 LYS A O 1
ATOM 2018 N N . ARG A 1 257 ? -14.202 -1.789 -3.797 1.00 84.81 257 ARG A N 1
ATOM 2019 C CA . ARG A 1 257 ? -15.122 -1.036 -4.671 1.00 84.81 257 ARG A CA 1
ATOM 2020 C C . ARG A 1 257 ? -16.136 -0.248 -3.848 1.00 84.81 257 ARG A C 1
ATOM 2022 O O . ARG A 1 257 ? -16.564 -0.751 -2.822 1.00 84.81 257 ARG A O 1
ATOM 2029 N N . PRO A 1 258 ? -16.578 0.934 -4.316 1.00 82.12 258 PRO A N 1
ATOM 2030 C CA . PRO A 1 258 ? -17.520 1.769 -3.575 1.00 82.12 258 PRO A CA 1
ATOM 2031 C C . PRO A 1 258 ? -18.992 1.477 -3.897 1.00 82.12 258 PRO A C 1
ATOM 2033 O O . PRO A 1 258 ? -19.879 1.842 -3.133 1.00 82.12 258 PRO A O 1
ATOM 2036 N N . LYS A 1 259 ? -19.283 0.880 -5.064 1.00 81.44 259 LYS A N 1
ATOM 2037 C CA . LYS A 1 259 ? -20.649 0.684 -5.577 1.00 81.44 259 LYS A CA 1
ATOM 2038 C C . LYS A 1 259 ? -20.783 -0.656 -6.325 1.00 81.44 259 LYS A C 1
ATOM 2040 O O . LYS A 1 259 ? -20.362 -0.739 -7.481 1.00 81.44 259 LYS A O 1
ATOM 2045 N N . PRO A 1 260 ? -21.376 -1.697 -5.706 1.00 84.25 260 PRO A N 1
ATOM 2046 C CA . PRO A 1 260 ? -21.628 -1.809 -4.262 1.00 84.25 260 PRO A CA 1
ATOM 2047 C C . PRO A 1 260 ? -20.312 -1.825 -3.467 1.00 84.25 260 PRO A C 1
ATOM 2049 O O . PRO A 1 260 ? -19.260 -2.128 -4.038 1.00 84.25 260 PRO A O 1
ATOM 2052 N N . ILE A 1 261 ? -20.391 -1.508 -2.172 1.00 85.12 261 ILE A N 1
ATOM 2053 C CA . ILE A 1 261 ? -19.266 -1.633 -1.240 1.00 85.12 261 ILE A CA 1
ATOM 2054 C C . ILE A 1 261 ? -18.923 -3.110 -1.109 1.00 85.12 261 ILE A C 1
ATOM 2056 O O . ILE A 1 261 ? -19.755 -3.896 -0.662 1.00 85.12 261 ILE A O 1
ATOM 2060 N N . ARG A 1 262 ? -17.739 -3.499 -1.578 1.00 90.06 262 ARG A N 1
ATOM 2061 C CA . ARG A 1 262 ? -17.208 -4.859 -1.426 1.00 90.06 262 ARG A CA 1
ATOM 2062 C C . ARG A 1 262 ? -15.764 -4.931 -1.880 1.00 90.06 262 ARG A C 1
ATOM 2064 O O . ARG A 1 262 ? -15.320 -4.134 -2.711 1.00 90.06 262 ARG A O 1
ATOM 2071 N N . TRP A 1 263 ? -15.086 -5.978 -1.443 1.00 93.06 263 TRP A N 1
ATOM 2072 C CA . TRP A 1 263 ? -13.859 -6.422 -2.078 1.00 93.06 263 TRP A CA 1
ATOM 2073 C C . TRP A 1 263 ? -14.108 -6.809 -3.542 1.00 93.06 263 TRP A C 1
ATOM 2075 O O . TRP A 1 263 ? -15.115 -7.424 -3.902 1.00 93.06 263 TRP A O 1
ATOM 2085 N N . LEU A 1 264 ? -13.198 -6.408 -4.422 1.00 92.50 264 LEU A N 1
ATOM 2086 C CA . LEU A 1 264 ? -13.162 -6.869 -5.797 1.00 92.50 264 LEU A CA 1
ATOM 2087 C C . LEU A 1 264 ? -12.721 -8.332 -5.785 1.00 92.50 264 LEU A C 1
ATOM 2089 O O . LEU A 1 264 ? -11.550 -8.600 -5.551 1.00 92.50 264 LEU A O 1
ATOM 2093 N N . ASN A 1 265 ? -13.637 -9.257 -6.093 1.00 93.06 265 ASN A N 1
ATOM 2094 C CA . ASN A 1 265 ? -13.357 -10.699 -6.083 1.00 93.06 265 ASN A CA 1
ATOM 2095 C C . ASN A 1 265 ? -12.056 -11.059 -6.809 1.00 93.06 265 ASN A C 1
ATOM 2097 O O . ASN A 1 265 ? -11.250 -11.799 -6.266 1.00 93.06 265 ASN A O 1
ATOM 2101 N N . ALA A 1 266 ? -11.823 -10.495 -7.999 1.00 92.62 266 ALA A N 1
ATOM 2102 C CA . ALA A 1 266 ? -10.604 -10.760 -8.760 1.00 92.62 266 ALA A CA 1
ATOM 2103 C C . ALA A 1 266 ? -9.325 -10.317 -8.022 1.00 92.62 266 ALA A C 1
ATOM 2105 O O . ALA A 1 266 ? -8.308 -10.976 -8.152 1.00 92.62 266 ALA A O 1
ATOM 2106 N N . ALA A 1 267 ? -9.382 -9.245 -7.224 1.00 94.69 267 ALA A N 1
ATOM 2107 C CA . ALA A 1 267 ? -8.242 -8.762 -6.450 1.00 94.69 267 ALA A CA 1
ATOM 2108 C C . ALA A 1 267 ? -7.987 -9.642 -5.224 1.00 94.69 267 ALA A C 1
ATOM 2110 O O . ALA A 1 267 ? -6.868 -10.091 -5.025 1.00 94.69 267 ALA A O 1
ATOM 2111 N N . VAL A 1 268 ? -9.016 -9.939 -4.424 1.00 95.94 268 VAL A N 1
ATOM 2112 C CA . VAL A 1 268 ? -8.841 -10.748 -3.200 1.00 95.94 268 VAL A CA 1
ATOM 2113 C C . VAL A 1 268 ? -8.665 -12.244 -3.466 1.00 95.94 268 VAL A C 1
ATOM 2115 O O . VAL A 1 268 ? -8.241 -12.962 -2.572 1.00 95.94 268 VAL A O 1
ATOM 2118 N N . SER A 1 269 ? -8.959 -12.714 -4.682 1.00 96.19 269 SER A N 1
ATOM 2119 C CA . SER A 1 269 ? -8.664 -14.096 -5.098 1.00 96.19 269 SER A CA 1
ATOM 2120 C C . SER A 1 269 ? -7.277 -14.253 -5.734 1.00 96.19 269 SER A C 1
ATOM 2122 O O . SER A 1 269 ? -6.881 -15.373 -6.041 1.00 96.19 269 SER A O 1
ATOM 2124 N N . ALA A 1 270 ? -6.553 -13.153 -5.969 1.00 96.56 270 ALA A N 1
ATOM 2125 C CA . ALA A 1 270 ? -5.204 -13.191 -6.526 1.00 96.56 270 ALA A CA 1
ATOM 2126 C C . ALA A 1 270 ? -4.159 -13.569 -5.463 1.00 96.56 270 ALA A C 1
ATOM 2128 O O . ALA A 1 270 ? -4.432 -13.540 -4.258 1.00 96.56 270 ALA A O 1
ATOM 2129 N N . THR A 1 271 ? -2.940 -13.876 -5.912 1.00 98.06 271 THR A N 1
ATOM 2130 C CA . THR A 1 271 ? -1.777 -13.920 -5.020 1.00 98.06 271 THR A CA 1
ATOM 2131 C C . THR A 1 271 ? -1.334 -12.498 -4.690 1.00 98.06 271 THR A C 1
ATOM 2133 O O . THR A 1 271 ? -0.995 -11.726 -5.587 1.00 98.06 271 THR A O 1
ATOM 2136 N N . TRP A 1 272 ? -1.285 -12.172 -3.403 1.00 98.62 272 TRP A N 1
ATOM 2137 C CA . TRP A 1 272 ? -0.648 -10.968 -2.885 1.00 98.62 272 TRP A CA 1
ATOM 2138 C C . TRP A 1 272 ? 0.700 -11.314 -2.267 1.00 98.62 272 TRP A C 1
ATOM 2140 O O . TRP A 1 272 ? 0.812 -12.307 -1.550 1.00 98.62 272 TRP A O 1
ATOM 2150 N N . ILE A 1 273 ? 1.702 -10.480 -2.518 1.00 98.75 273 ILE A N 1
ATOM 2151 C CA . ILE A 1 273 ? 3.013 -10.527 -1.869 1.00 98.75 273 ILE A CA 1
ATOM 2152 C C . ILE A 1 273 ? 3.169 -9.202 -1.132 1.00 98.75 273 ILE A C 1
ATOM 2154 O O . ILE A 1 273 ? 3.155 -8.152 -1.769 1.00 98.75 273 ILE A O 1
ATOM 2158 N N . ALA A 1 274 ? 3.271 -9.235 0.194 1.00 98.56 274 ALA A N 1
ATOM 2159 C CA . ALA A 1 274 ? 3.303 -8.025 1.013 1.00 98.56 274 ALA A CA 1
ATOM 2160 C C . ALA A 1 274 ? 4.356 -8.132 2.123 1.00 98.56 274 ALA A C 1
ATOM 2162 O O . ALA A 1 274 ? 4.557 -9.226 2.659 1.00 98.56 274 ALA A O 1
ATOM 2163 N N . PRO A 1 275 ? 5.013 -7.026 2.508 1.00 97.81 275 PRO A N 1
ATOM 2164 C CA . PRO A 1 275 ? 5.966 -7.028 3.607 1.00 97.81 275 PRO A CA 1
ATOM 2165 C C . PRO A 1 275 ? 5.270 -7.262 4.949 1.00 97.81 275 PRO A C 1
ATOM 2167 O O . PRO A 1 275 ? 4.135 -6.823 5.177 1.00 97.81 275 PRO A O 1
ATOM 2170 N N . ARG A 1 276 ? 5.972 -7.926 5.871 1.00 96.88 276 ARG A N 1
ATOM 2171 C CA . ARG A 1 276 ? 5.577 -7.971 7.278 1.00 96.88 276 ARG A CA 1
ATOM 2172 C C . ARG A 1 276 ? 5.804 -6.601 7.897 1.00 96.88 276 ARG A C 1
ATOM 2174 O O . ARG A 1 276 ? 6.939 -6.159 8.075 1.00 96.88 276 ARG A O 1
ATOM 2181 N N . GLN A 1 277 ? 4.711 -5.939 8.238 1.00 93.69 277 GLN A N 1
ATOM 2182 C CA . GLN A 1 277 ? 4.735 -4.606 8.818 1.00 93.69 277 GLN A CA 1
ATOM 2183 C C . GLN A 1 277 ? 3.635 -4.454 9.863 1.00 93.69 277 GLN A C 1
ATOM 2185 O O . GLN A 1 277 ? 2.927 -5.395 10.220 1.00 93.69 277 GLN A O 1
ATOM 2190 N N . TYR A 1 278 ? 3.517 -3.233 10.356 1.00 87.25 278 TYR A N 1
ATOM 2191 C CA . TYR A 1 278 ? 2.407 -2.780 11.162 1.00 87.25 278 TYR A CA 1
ATOM 2192 C C . TYR A 1 278 ? 1.080 -2.750 10.380 1.00 87.25 278 TYR A C 1
ATOM 2194 O O . TYR A 1 278 ? 1.043 -2.194 9.283 1.00 87.25 278 TYR A O 1
ATOM 2202 N N . LEU A 1 279 ? -0.013 -3.288 10.939 1.00 90.44 279 LEU A N 1
ATOM 2203 C CA . LEU A 1 279 ? -1.346 -3.228 10.328 1.00 90.44 279 LEU A CA 1
ATOM 2204 C C . LEU A 1 279 ? -2.402 -2.654 11.290 1.00 90.44 279 LEU A C 1
ATOM 2206 O O . LEU A 1 279 ? -2.669 -3.208 12.353 1.00 90.44 279 LEU A O 1
ATOM 2210 N N . GLY A 1 280 ? -3.081 -1.588 10.863 1.00 88.06 280 GLY A N 1
ATOM 2211 C CA . GLY A 1 280 ? -4.358 -1.153 11.454 1.00 88.06 280 GLY A CA 1
ATOM 2212 C C . GLY A 1 280 ? -5.545 -2.059 11.062 1.00 88.06 280 GLY A C 1
ATOM 2213 O O . GLY A 1 280 ? -5.408 -2.879 10.143 1.00 88.06 280 GLY A O 1
ATOM 2214 N N . PRO A 1 281 ? -6.716 -1.932 11.719 1.00 88.25 281 PRO A N 1
ATOM 2215 C CA . PRO A 1 281 ? -7.913 -2.720 11.404 1.00 88.25 281 PRO A CA 1
ATOM 2216 C C . PRO A 1 281 ? -8.274 -2.814 9.911 1.00 88.25 281 PRO A C 1
ATOM 2218 O O . PRO A 1 281 ? -8.556 -3.911 9.427 1.00 88.25 281 PRO A O 1
ATOM 2221 N N . MET A 1 282 ? -8.211 -1.721 9.146 1.00 87.94 282 MET A N 1
ATOM 2222 C CA . MET A 1 282 ? -8.477 -1.702 7.696 1.00 87.94 282 MET A CA 1
ATOM 2223 C C . MET A 1 282 ? -7.559 -2.646 6.919 1.00 87.94 282 MET A C 1
ATOM 2225 O O . MET A 1 282 ? -8.015 -3.405 6.060 1.00 87.94 282 MET A O 1
ATOM 2229 N N . HIS A 1 283 ? -6.273 -2.639 7.254 1.00 92.25 283 HIS A N 1
ATOM 2230 C CA . HIS A 1 283 ? -5.261 -3.497 6.643 1.00 92.25 283 HIS A CA 1
ATOM 2231 C C . HIS A 1 283 ? -5.515 -4.969 6.981 1.00 92.25 283 HIS A C 1
ATOM 2233 O O . HIS A 1 283 ? -5.435 -5.838 6.111 1.00 92.25 283 HIS A O 1
ATOM 2239 N N . LEU A 1 284 ? -5.907 -5.247 8.229 1.00 91.62 284 LEU A N 1
ATOM 2240 C CA . LEU A 1 284 ? -6.268 -6.591 8.681 1.00 91.62 284 LEU A CA 1
ATOM 2241 C C . LEU A 1 284 ? -7.523 -7.119 7.979 1.00 91.62 284 LEU A C 1
ATOM 2243 O O . LEU A 1 284 ? -7.570 -8.306 7.655 1.00 91.62 284 LEU A O 1
ATOM 2247 N N . SER A 1 285 ? -8.505 -6.256 7.704 1.00 92.06 285 SER A N 1
ATOM 2248 C CA . SER A 1 285 ? -9.705 -6.619 6.942 1.00 92.06 285 SER A CA 1
ATOM 2249 C C . SER A 1 285 ? -9.352 -7.032 5.507 1.00 92.06 285 SER A C 1
ATOM 2251 O O . SER A 1 285 ? -9.816 -8.076 5.037 1.00 92.06 285 SER A O 1
ATOM 2253 N N . LEU A 1 286 ? -8.453 -6.298 4.832 1.00 95.00 286 LEU A N 1
ATOM 2254 C CA . LEU A 1 286 ? -7.937 -6.712 3.521 1.00 95.00 286 LEU A CA 1
ATOM 2255 C C . LEU A 1 286 ? -7.167 -8.039 3.611 1.00 95.00 286 LEU A C 1
ATOM 2257 O O . LEU A 1 286 ? -7.439 -8.951 2.831 1.00 95.00 286 LEU A O 1
ATOM 2261 N N . ALA A 1 287 ? -6.233 -8.172 4.558 1.00 96.06 287 ALA A N 1
ATOM 2262 C CA . ALA A 1 287 ? -5.446 -9.393 4.726 1.00 96.06 287 ALA A CA 1
ATOM 2263 C C . ALA A 1 287 ? -6.347 -10.618 4.947 1.00 96.06 287 ALA A C 1
ATOM 2265 O O . ALA A 1 287 ? -6.148 -11.661 4.323 1.00 96.06 287 ALA A O 1
ATOM 2266 N N . ALA A 1 288 ? -7.386 -10.485 5.775 1.00 94.31 288 ALA A N 1
ATOM 2267 C CA . ALA A 1 288 ? -8.355 -11.548 6.001 1.00 94.31 288 ALA A CA 1
ATOM 2268 C C . ALA A 1 288 ? -9.178 -11.871 4.744 1.00 94.31 288 ALA A C 1
ATOM 2270 O O . ALA A 1 288 ? -9.386 -13.045 4.435 1.00 94.31 288 ALA A O 1
ATOM 2271 N N . ALA A 1 289 ? -9.584 -10.858 3.971 1.00 95.50 289 ALA A N 1
ATOM 2272 C CA . ALA A 1 289 ? -10.268 -11.065 2.699 1.00 95.50 289 ALA A CA 1
ATOM 2273 C C . ALA A 1 289 ? -9.389 -11.802 1.673 1.00 95.50 289 ALA A C 1
ATOM 2275 O O . ALA A 1 289 ? -9.895 -12.687 0.982 1.00 95.50 289 ALA A O 1
ATOM 2276 N N . ILE A 1 290 ? -8.090 -11.489 1.600 1.00 97.06 290 ILE A N 1
ATOM 2277 C CA . ILE A 1 290 ? -7.135 -12.193 0.731 1.00 97.06 290 ILE A CA 1
ATOM 2278 C C . ILE A 1 290 ? -6.964 -13.639 1.197 1.00 97.06 290 ILE A C 1
ATOM 2280 O O . ILE A 1 290 ? -7.128 -14.553 0.402 1.00 97.06 290 ILE A O 1
ATOM 2284 N N . VAL A 1 291 ? -6.695 -13.877 2.482 1.00 96.12 291 VAL A N 1
ATOM 2285 C CA . VAL A 1 291 ? -6.494 -15.237 3.019 1.00 96.12 291 VAL A CA 1
ATOM 2286 C C . VAL A 1 291 ? -7.751 -16.106 2.868 1.00 96.12 291 VAL A C 1
ATOM 2288 O O . VAL A 1 291 ? -7.650 -17.318 2.701 1.00 96.12 291 VAL A O 1
ATOM 2291 N N . ALA A 1 292 ? -8.941 -15.503 2.893 1.00 95.50 292 ALA A N 1
ATOM 2292 C CA . ALA A 1 292 ? -10.201 -16.214 2.697 1.00 95.50 292 ALA A CA 1
ATOM 2293 C C . ALA A 1 292 ? -10.471 -16.631 1.240 1.00 95.50 292 ALA A C 1
ATOM 2295 O O . ALA A 1 292 ? -11.188 -17.607 1.020 1.00 95.50 292 ALA A O 1
ATOM 2296 N N . ASN A 1 293 ? -9.957 -15.892 0.251 1.00 95.75 293 ASN A N 1
ATOM 2297 C CA . ASN A 1 293 ? -10.347 -16.056 -1.158 1.00 95.75 293 ASN A CA 1
ATOM 2298 C C . ASN A 1 293 ? -9.180 -16.384 -2.103 1.00 95.75 293 ASN A C 1
ATOM 2300 O O . ASN A 1 293 ? -9.415 -16.860 -3.212 1.00 95.75 293 ASN A O 1
ATOM 2304 N N . GLY A 1 294 ? -7.946 -16.126 -1.683 1.00 95.81 294 GLY A N 1
ATOM 2305 C CA . GLY A 1 294 ? -6.732 -16.203 -2.485 1.00 95.81 294 GLY A CA 1
ATOM 2306 C C . GLY A 1 294 ? -5.526 -16.590 -1.635 1.00 95.81 294 GLY A C 1
ATOM 2307 O O . GLY A 1 294 ? -5.626 -17.425 -0.733 1.00 95.81 294 GLY A O 1
ATOM 2308 N N . ARG A 1 295 ? -4.362 -16.007 -1.937 1.00 96.88 295 ARG A N 1
ATOM 2309 C CA . ARG A 1 295 ? -3.105 -16.320 -1.244 1.00 96.88 295 ARG A CA 1
ATOM 2310 C C . ARG A 1 295 ? -2.398 -15.043 -0.817 1.00 96.88 295 ARG A C 1
ATOM 2312 O O . ARG A 1 295 ? -2.149 -14.184 -1.651 1.00 96.88 295 ARG A O 1
ATOM 2319 N N . LEU A 1 296 ? -2.036 -14.948 0.460 1.00 97.94 296 LEU A N 1
ATOM 2320 C CA . LEU A 1 296 ? -1.174 -13.889 0.980 1.00 97.94 296 LEU A CA 1
ATOM 2321 C C . LEU A 1 296 ? 0.196 -14.484 1.310 1.00 97.94 296 LEU A C 1
ATOM 2323 O O . LEU A 1 296 ? 0.307 -15.305 2.217 1.00 97.94 296 LEU A O 1
ATOM 2327 N N . LEU A 1 297 ? 1.215 -14.085 0.556 1.00 98.38 297 LEU A N 1
ATOM 2328 C CA . LEU A 1 297 ? 2.615 -14.380 0.832 1.00 98.38 297 LEU A CA 1
ATOM 2329 C C . LEU A 1 297 ? 3.215 -13.219 1.620 1.00 98.38 297 LEU A C 1
ATOM 2331 O O . LEU A 1 297 ? 3.244 -12.081 1.147 1.00 98.38 297 LEU A O 1
ATOM 2335 N N . VAL A 1 298 ? 3.678 -13.510 2.830 1.00 98.31 298 VAL A N 1
ATOM 2336 C CA . VAL A 1 298 ? 4.274 -12.519 3.726 1.00 98.31 298 VAL A CA 1
ATOM 2337 C C . VAL A 1 298 ? 5.786 -12.510 3.535 1.00 98.31 298 VAL A C 1
ATOM 2339 O O . VAL A 1 298 ? 6.461 -13.499 3.821 1.00 98.31 298 VAL A O 1
ATOM 2342 N N . TRP A 1 299 ? 6.323 -11.387 3.064 1.00 98.31 299 TRP A N 1
ATOM 2343 C CA . TRP A 1 299 ? 7.760 -11.145 3.007 1.00 98.31 299 TRP A CA 1
ATOM 2344 C C . TRP A 1 299 ? 8.252 -10.766 4.405 1.00 98.31 299 TRP A C 1
ATOM 2346 O O . TRP A 1 299 ? 7.980 -9.669 4.896 1.00 98.31 299 TRP A O 1
ATOM 2356 N N . GLY A 1 300 ? 8.924 -11.707 5.066 1.00 96.88 300 GLY A N 1
ATOM 2357 C CA . GLY A 1 300 ? 9.305 -11.593 6.473 1.00 96.88 300 GLY A CA 1
ATOM 2358 C C . GLY A 1 300 ? 10.286 -10.465 6.786 1.00 96.88 300 GLY A C 1
ATOM 2359 O O . GLY A 1 300 ? 11.051 -10.018 5.927 1.00 96.88 300 GLY A O 1
ATOM 2360 N N . ILE A 1 301 ? 10.309 -10.048 8.056 1.00 94.38 301 ILE A N 1
ATOM 2361 C CA . ILE A 1 301 ? 11.338 -9.130 8.563 1.00 94.38 301 ILE A CA 1
ATOM 2362 C C . ILE A 1 301 ? 12.680 -9.860 8.520 1.00 94.38 301 ILE A C 1
ATOM 2364 O O . ILE A 1 301 ? 12.850 -10.893 9.162 1.00 94.38 301 ILE A O 1
ATOM 2368 N N . GLY A 1 302 ? 13.637 -9.324 7.762 1.00 92.25 302 GLY A N 1
ATOM 2369 C CA . GLY A 1 302 ? 14.914 -10.004 7.532 1.00 92.25 302 GLY A CA 1
ATOM 2370 C C . GLY A 1 302 ? 14.807 -11.221 6.606 1.00 92.25 302 GLY A C 1
ATOM 2371 O O . GLY A 1 302 ? 15.703 -12.063 6.619 1.00 92.25 302 GLY A O 1
ATOM 2372 N N . GLY A 1 303 ? 13.725 -11.316 5.821 1.00 95.44 303 GLY A N 1
ATOM 2373 C CA . GLY A 1 303 ? 13.607 -12.253 4.705 1.00 95.44 303 GLY A CA 1
ATOM 2374 C C . GLY A 1 303 ? 14.659 -12.001 3.611 1.00 95.44 303 GLY A C 1
ATOM 2375 O O . GLY A 1 303 ? 15.607 -11.238 3.821 1.00 95.44 303 GLY A O 1
ATOM 2376 N N . PRO A 1 304 ? 14.516 -12.619 2.424 1.00 97.19 304 PRO A N 1
ATOM 2377 C CA . PRO A 1 304 ? 15.461 -12.395 1.336 1.00 97.19 304 PRO A CA 1
ATOM 2378 C C . PRO A 1 304 ? 15.576 -10.897 1.031 1.00 97.19 304 PRO A C 1
ATOM 2380 O O . PRO A 1 304 ? 14.579 -10.173 1.019 1.00 97.19 304 PRO A O 1
ATOM 2383 N N . SER A 1 305 ? 16.801 -10.420 0.799 1.00 97.38 305 SER A N 1
ATOM 2384 C CA . SER A 1 305 ? 17.050 -9.011 0.462 1.00 97.38 305 SER A CA 1
ATOM 2385 C C . SER A 1 305 ? 16.426 -8.621 -0.874 1.00 97.38 305 SER A C 1
ATOM 2387 O O . SER A 1 305 ? 16.134 -7.450 -1.111 1.00 97.38 305 SER A O 1
ATOM 2389 N N . SER A 1 306 ? 16.258 -9.601 -1.759 1.00 97.31 306 SER A N 1
ATOM 2390 C CA . SER A 1 306 ? 15.694 -9.425 -3.083 1.00 97.31 306 SER A CA 1
ATOM 2391 C C . SER A 1 306 ? 15.235 -10.750 -3.685 1.00 97.31 306 SER A C 1
ATOM 2393 O O . SER A 1 306 ? 15.709 -11.810 -3.286 1.00 97.31 306 SER A O 1
ATOM 2395 N N . ILE A 1 307 ? 14.322 -10.678 -4.655 1.00 97.06 307 ILE A N 1
ATOM 2396 C CA . ILE A 1 307 ? 13.915 -11.794 -5.512 1.00 97.06 307 ILE A CA 1
ATOM 2397 C C . ILE A 1 307 ? 13.895 -11.306 -6.960 1.00 97.06 307 ILE A C 1
ATOM 2399 O O . ILE A 1 307 ? 13.163 -10.373 -7.307 1.00 97.06 307 ILE A O 1
ATOM 2403 N N . ALA A 1 308 ? 14.707 -11.936 -7.806 1.00 94.31 308 ALA A N 1
ATOM 2404 C CA . ALA A 1 308 ? 14.787 -11.629 -9.229 1.00 94.31 308 ALA A CA 1
ATOM 2405 C C . ALA A 1 308 ? 13.758 -12.434 -10.037 1.00 94.31 308 ALA A C 1
ATOM 2407 O O . ALA A 1 308 ? 13.410 -13.562 -9.692 1.00 94.31 308 ALA A O 1
ATOM 2408 N N . PHE A 1 309 ? 13.307 -11.860 -11.149 1.00 92.50 309 PHE A N 1
ATOM 2409 C CA . PHE A 1 309 ? 12.412 -12.481 -12.122 1.00 92.50 309 PHE A CA 1
ATOM 2410 C C . PHE A 1 309 ? 12.734 -11.980 -13.542 1.00 92.50 309 PHE A C 1
ATOM 2412 O O . PHE A 1 309 ? 13.467 -11.001 -13.698 1.00 92.50 309 PHE A O 1
ATOM 2419 N N . PRO A 1 310 ? 12.204 -12.601 -14.614 1.00 88.88 310 PRO A N 1
ATOM 2420 C CA . PRO A 1 310 ? 12.617 -12.300 -15.991 1.00 88.88 310 PRO A CA 1
ATOM 2421 C C . PRO A 1 310 ? 12.521 -10.830 -16.430 1.00 88.88 310 PRO A C 1
ATOM 2423 O O . PRO A 1 310 ? 13.172 -10.438 -17.395 1.00 88.88 310 PRO A O 1
ATOM 2426 N N . ASN A 1 311 ? 11.697 -10.016 -15.770 1.00 91.31 311 ASN A N 1
ATOM 2427 C CA . ASN A 1 311 ? 11.484 -8.609 -16.108 1.00 91.31 311 ASN A CA 1
ATOM 2428 C C . ASN A 1 311 ? 11.763 -7.661 -14.932 1.00 91.31 311 ASN A C 1
ATOM 2430 O O . ASN A 1 311 ? 11.319 -6.510 -14.962 1.00 91.31 311 ASN A O 1
ATOM 2434 N N . GLY A 1 312 ? 12.482 -8.110 -13.898 1.00 93.12 312 GLY A N 1
ATOM 2435 C CA . GLY A 1 312 ? 12.805 -7.245 -12.772 1.00 93.12 312 GLY A CA 1
ATOM 2436 C C . GLY A 1 312 ? 13.396 -7.931 -11.551 1.00 93.12 312 GLY A C 1
ATOM 2437 O O . GLY A 1 312 ? 13.731 -9.109 -11.553 1.00 93.12 312 GLY A O 1
ATOM 2438 N N . GLU A 1 313 ? 13.510 -7.156 -10.484 1.00 95.25 313 GLU A N 1
ATOM 2439 C CA . GLU A 1 313 ? 13.916 -7.611 -9.161 1.00 95.25 313 GLU A CA 1
ATOM 2440 C C . GLU A 1 313 ? 13.130 -6.818 -8.115 1.00 95.25 313 GLU A C 1
ATOM 2442 O O . GLU A 1 313 ? 13.153 -5.583 -8.120 1.00 95.25 313 GLU A O 1
ATOM 2447 N N . VAL A 1 314 ? 12.404 -7.524 -7.244 1.00 98.19 314 VAL A N 1
ATOM 2448 C CA . VAL A 1 314 ? 11.777 -6.923 -6.060 1.00 98.19 314 VAL A CA 1
ATOM 2449 C C . VAL A 1 314 ? 12.799 -6.949 -4.937 1.00 98.19 314 VAL A C 1
ATOM 2451 O O . VAL A 1 314 ? 13.395 -7.992 -4.682 1.00 98.19 314 VAL A O 1
ATOM 2454 N N . VAL A 1 315 ? 13.006 -5.816 -4.274 1.00 98.31 315 VAL A N 1
ATOM 2455 C CA . VAL A 1 315 ? 13.955 -5.666 -3.168 1.00 98.31 315 VAL A CA 1
ATOM 2456 C C . VAL A 1 315 ? 13.223 -5.317 -1.879 1.00 98.31 315 VAL A C 1
ATOM 2458 O O . VAL A 1 315 ? 12.223 -4.598 -1.902 1.00 98.31 315 VAL A O 1
ATOM 2461 N N . LEU A 1 316 ? 13.743 -5.810 -0.757 1.00 98.25 316 LEU A N 1
ATOM 2462 C CA . LEU A 1 316 ? 13.305 -5.418 0.578 1.00 98.25 316 LEU A CA 1
ATOM 2463 C C . LEU A 1 316 ? 14.030 -4.130 0.984 1.00 98.25 316 LEU A C 1
ATOM 2465 O O . LEU A 1 316 ? 15.263 -4.083 0.983 1.00 98.25 316 LEU A O 1
ATOM 2469 N N . CYS A 1 317 ? 13.278 -3.089 1.330 1.00 98.19 317 CYS A N 1
ATOM 2470 C CA . CYS A 1 317 ? 13.850 -1.829 1.788 1.00 98.19 317 CYS A CA 1
ATOM 2471 C C . CYS A 1 317 ? 14.524 -1.993 3.162 1.00 98.19 317 CYS A C 1
ATOM 2473 O O . CYS A 1 317 ? 14.125 -2.808 3.993 1.00 98.19 317 CYS A O 1
ATOM 2475 N N . THR A 1 318 ? 15.570 -1.206 3.411 1.00 97.25 318 THR A N 1
ATOM 2476 C CA . THR A 1 318 ? 16.440 -1.307 4.592 1.00 97.25 318 THR A CA 1
ATOM 2477 C C . THR A 1 318 ? 16.120 -0.276 5.673 1.00 97.25 318 THR A C 1
ATOM 2479 O O . THR A 1 318 ? 16.952 -0.034 6.552 1.00 97.25 318 THR A O 1
ATOM 2482 N N . GLY A 1 319 ? 14.965 0.388 5.593 1.00 95.38 319 GLY A N 1
ATOM 2483 C CA . GLY A 1 319 ? 14.485 1.250 6.665 1.00 95.38 319 GLY A CA 1
ATOM 2484 C C . GLY A 1 319 ? 14.246 0.460 7.954 1.00 95.38 319 GLY A C 1
ATOM 2485 O O . GLY A 1 319 ? 14.141 -0.771 7.931 1.00 95.38 319 GLY A O 1
ATOM 2486 N N . PRO A 1 320 ? 14.190 1.146 9.107 1.00 92.81 320 PRO A N 1
ATOM 2487 C CA . PRO A 1 320 ? 13.868 0.489 10.367 1.00 92.81 320 PRO A CA 1
ATOM 2488 C C . PRO A 1 320 ? 12.508 -0.211 10.264 1.00 92.81 320 PRO A C 1
ATOM 2490 O O . PRO A 1 320 ? 11.581 0.338 9.685 1.00 92.81 320 PRO A O 1
ATOM 2493 N N . ASN A 1 321 ? 12.389 -1.413 10.828 1.00 92.31 321 ASN A N 1
ATOM 2494 C CA . ASN A 1 321 ? 11.116 -2.123 10.965 1.00 92.31 321 ASN A CA 1
ATOM 2495 C C . ASN A 1 321 ? 11.024 -2.715 12.371 1.00 92.31 321 ASN A C 1
ATOM 2497 O O . ASN A 1 321 ? 11.356 -3.873 12.621 1.00 92.31 321 ASN A O 1
ATOM 2501 N N . THR A 1 322 ? 10.600 -1.878 13.308 1.00 87.94 322 THR A N 1
ATOM 2502 C CA . THR A 1 322 ? 10.221 -2.252 14.671 1.00 87.94 322 THR A CA 1
ATOM 2503 C C . THR A 1 322 ? 8.707 -2.446 14.790 1.00 87.94 322 THR A C 1
ATOM 2505 O O . THR A 1 322 ? 8.145 -2.394 15.886 1.00 87.94 322 THR A O 1
ATOM 2508 N N . LEU A 1 323 ? 8.049 -2.708 13.650 1.00 86.44 323 LEU A N 1
ATOM 2509 C CA . LEU A 1 323 ? 6.605 -2.833 13.498 1.00 86.44 323 LEU A CA 1
ATOM 2510 C C . LEU A 1 323 ? 5.857 -1.581 13.985 1.00 86.44 323 LEU A C 1
ATOM 2512 O O . LEU A 1 323 ? 4.822 -1.682 14.653 1.00 86.44 323 LEU A O 1
ATOM 2516 N N . ARG A 1 324 ? 6.368 -0.394 13.659 1.00 82.44 324 ARG A N 1
ATOM 2517 C CA . ARG A 1 324 ? 5.665 0.871 13.891 1.00 82.44 324 ARG A CA 1
ATOM 2518 C C . ARG A 1 324 ? 5.078 1.419 12.598 1.00 82.44 324 ARG A C 1
ATOM 2520 O O . ARG A 1 324 ? 5.496 1.059 11.501 1.00 82.44 324 ARG A O 1
ATOM 2527 N N . ARG A 1 325 ? 4.069 2.277 12.729 1.00 80.19 325 ARG A N 1
ATOM 2528 C CA . ARG A 1 325 ? 3.329 2.828 11.589 1.00 80.19 325 ARG A CA 1
ATOM 2529 C C . ARG A 1 325 ? 4.222 3.724 10.735 1.00 80.19 325 ARG A C 1
ATOM 2531 O O . ARG A 1 325 ? 4.227 3.584 9.517 1.00 80.19 325 ARG A O 1
ATOM 2538 N N . GLU A 1 326 ? 4.963 4.618 11.384 1.00 79.75 326 GLU A N 1
ATOM 2539 C CA . GLU A 1 326 ? 5.851 5.621 10.786 1.00 79.75 326 GLU A CA 1
ATOM 2540 C C . GLU A 1 326 ? 7.039 5.022 10.024 1.00 79.75 326 GLU A C 1
ATOM 2542 O O . GLU A 1 326 ? 7.719 5.722 9.282 1.00 79.75 326 GLU A O 1
ATOM 2547 N N . GLU A 1 327 ? 7.274 3.725 10.203 1.00 87.00 327 GLU A N 1
ATOM 2548 C CA . GLU A 1 327 ? 8.348 2.961 9.581 1.00 87.00 327 GLU A CA 1
ATOM 2549 C C . GLU A 1 327 ? 7.891 2.214 8.314 1.00 87.00 327 GLU A C 1
ATOM 2551 O O . GLU A 1 327 ? 8.722 1.656 7.596 1.00 87.00 327 GLU A O 1
ATOM 2556 N N . ARG A 1 328 ? 6.580 2.166 8.024 1.00 90.56 328 ARG A N 1
ATOM 2557 C CA . ARG A 1 328 ? 6.025 1.362 6.917 1.00 90.56 328 ARG A CA 1
ATOM 2558 C C . ARG A 1 328 ? 6.558 1.789 5.553 1.00 90.56 328 ARG A C 1
ATOM 2560 O O . ARG A 1 328 ? 6.935 0.924 4.766 1.00 90.56 328 ARG A O 1
ATOM 2567 N N . ASN A 1 329 ? 6.638 3.091 5.300 1.00 92.38 329 ASN A N 1
ATOM 2568 C CA . ASN A 1 329 ? 7.039 3.618 3.996 1.00 92.38 329 ASN A CA 1
ATOM 2569 C C . ASN A 1 329 ? 8.458 3.133 3.641 1.00 92.38 329 ASN A C 1
ATOM 2571 O O . ASN A 1 329 ? 8.694 2.653 2.538 1.00 92.38 329 ASN A O 1
ATOM 2575 N N . ASP A 1 330 ? 9.379 3.149 4.610 1.00 95.50 330 ASP A N 1
ATOM 2576 C CA . ASP A 1 330 ? 10.807 2.882 4.392 1.00 95.50 330 ASP A CA 1
ATOM 2577 C C . ASP A 1 330 ? 11.233 1.417 4.608 1.00 95.50 330 ASP A C 1
ATOM 2579 O O . ASP A 1 330 ? 12.367 1.051 4.295 1.00 95.50 330 ASP A O 1
ATOM 2583 N N . SER A 1 331 ? 10.351 0.563 5.135 1.00 96.25 331 SER A N 1
ATOM 2584 C CA . SER A 1 331 ? 10.622 -0.864 5.412 1.00 96.25 331 SER A CA 1
ATOM 2585 C C . SER A 1 331 ? 9.899 -1.840 4.481 1.00 96.25 331 SER A C 1
ATOM 2587 O O . SER A 1 331 ? 9.901 -3.050 4.717 1.00 96.25 331 SER A O 1
ATOM 2589 N N . GLY A 1 332 ? 9.225 -1.305 3.463 1.00 97.00 332 GLY A N 1
ATOM 2590 C CA . GLY A 1 332 ? 8.431 -2.064 2.512 1.00 97.00 332 GLY A CA 1
AT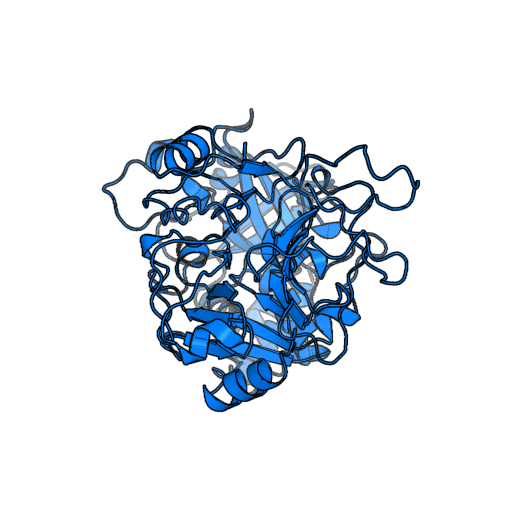OM 2591 C C . GLY A 1 332 ? 9.248 -2.751 1.415 1.00 97.00 332 GLY A C 1
ATOM 2592 O O . GLY A 1 332 ? 10.407 -3.120 1.593 1.00 97.00 332 GLY A O 1
ATOM 2593 N N . LEU A 1 333 ? 8.622 -2.917 0.256 1.00 98.69 333 LEU A N 1
ATOM 2594 C CA . LEU A 1 333 ? 9.225 -3.453 -0.959 1.00 98.69 333 LEU A CA 1
ATOM 2595 C C . LEU A 1 333 ? 9.370 -2.350 -2.011 1.00 98.69 333 LEU A C 1
ATOM 2597 O O . LEU A 1 333 ? 8.514 -1.474 -2.117 1.00 98.69 333 LEU A O 1
ATOM 2601 N N . ALA A 1 334 ? 10.403 -2.453 -2.842 1.00 98.62 334 ALA A N 1
ATOM 2602 C CA . ALA A 1 334 ? 10.570 -1.671 -4.066 1.00 98.62 334 ALA A CA 1
ATOM 2603 C C . ALA A 1 334 ? 10.781 -2.609 -5.262 1.00 98.62 334 ALA A C 1
ATOM 2605 O O . ALA A 1 334 ? 11.263 -3.730 -5.102 1.00 98.62 334 ALA A O 1
ATOM 2606 N N . LEU A 1 335 ? 10.435 -2.166 -6.471 1.00 98.38 335 LEU A N 1
ATOM 2607 C CA . LEU A 1 335 ? 10.614 -2.951 -7.695 1.00 98.38 335 LEU A CA 1
ATOM 2608 C C . LEU A 1 335 ? 11.522 -2.229 -8.690 1.00 98.38 335 LEU A C 1
ATOM 2610 O O . LEU A 1 335 ? 11.237 -1.110 -9.111 1.00 98.38 335 LEU A O 1
ATOM 2614 N N . TYR A 1 336 ? 12.562 -2.920 -9.146 1.00 96.88 336 TYR A N 1
ATOM 2615 C CA . TYR A 1 336 ? 13.291 -2.559 -10.354 1.00 96.88 336 TYR A CA 1
ATOM 2616 C C . TYR A 1 336 ? 12.758 -3.374 -11.530 1.00 96.88 336 TYR A C 1
ATOM 2618 O O . TYR A 1 336 ? 12.968 -4.580 -11.584 1.00 96.88 336 TYR A O 1
ATOM 2626 N N . ALA A 1 337 ? 12.095 -2.736 -12.490 1.00 94.44 337 ALA A N 1
ATOM 2627 C CA . ALA A 1 337 ? 11.692 -3.380 -13.737 1.00 94.44 337 ALA A CA 1
ATOM 2628 C C . ALA A 1 337 ? 12.791 -3.220 -14.799 1.00 94.44 337 ALA A C 1
ATOM 2630 O O . ALA A 1 337 ? 13.322 -2.122 -14.973 1.00 94.44 337 ALA A O 1
ATOM 2631 N N . ILE A 1 338 ? 13.125 -4.296 -15.515 1.00 89.00 338 ILE A N 1
ATOM 2632 C CA . ILE A 1 338 ? 14.224 -4.344 -16.497 1.00 89.00 338 ILE A CA 1
ATOM 2633 C C . ILE A 1 338 ? 13.842 -5.128 -17.756 1.00 89.00 338 ILE A C 1
ATOM 2635 O O . ILE A 1 338 ? 12.991 -6.019 -17.731 1.00 89.00 338 ILE A O 1
ATOM 2639 N N . GLU A 1 339 ? 14.506 -4.813 -18.868 1.00 81.75 339 GLU A N 1
ATOM 2640 C CA . GLU A 1 339 ? 14.458 -5.629 -20.085 1.00 81.75 339 GLU A CA 1
ATOM 2641 C C . GLU A 1 339 ? 15.148 -6.981 -19.830 1.00 81.75 339 GLU A C 1
ATOM 2643 O O . GLU A 1 339 ? 16.273 -7.022 -19.326 1.00 81.75 339 GLU A O 1
ATOM 2648 N N . THR A 1 340 ? 14.494 -8.086 -20.203 1.00 71.81 340 THR A N 1
ATOM 2649 C CA . THR A 1 340 ? 14.953 -9.463 -19.934 1.00 71.81 340 THR A CA 1
ATOM 2650 C C . THR A 1 340 ? 16.381 -9.738 -20.422 1.00 71.81 340 THR A C 1
ATOM 2652 O O . THR A 1 340 ? 17.162 -10.379 -19.720 1.00 71.81 340 THR A O 1
ATOM 2655 N N . ASP A 1 341 ? 16.767 -9.182 -21.573 1.00 66.38 341 ASP A N 1
ATOM 2656 C CA . ASP A 1 341 ? 18.085 -9.394 -22.193 1.00 66.38 341 ASP A CA 1
ATOM 2657 C C . ASP A 1 341 ? 19.219 -8.572 -21.534 1.00 66.38 341 ASP A C 1
ATOM 2659 O O . ASP A 1 341 ? 20.404 -8.764 -21.831 1.00 66.38 341 ASP A O 1
ATOM 2663 N N . SER A 1 342 ? 18.885 -7.650 -20.620 1.00 63.16 342 SER A N 1
ATOM 2664 C CA . SER A 1 342 ? 19.881 -6.830 -19.913 1.00 63.16 342 SER A CA 1
ATOM 2665 C C . SER A 1 342 ? 20.575 -7.593 -18.779 1.00 63.16 342 SER A C 1
ATOM 2667 O O . SER A 1 342 ? 21.751 -7.359 -18.497 1.00 63.16 342 SER A O 1
ATOM 2669 N N . ILE A 1 343 ? 19.893 -8.562 -18.156 1.00 59.53 343 ILE A N 1
ATOM 2670 C CA . ILE A 1 343 ? 20.423 -9.297 -16.993 1.00 59.53 343 ILE A CA 1
ATOM 2671 C C . ILE A 1 343 ? 21.657 -10.124 -17.376 1.00 59.53 343 ILE A C 1
ATOM 2673 O O . ILE A 1 343 ? 22.644 -10.156 -16.640 1.00 59.53 343 ILE A O 1
ATOM 2677 N N . SER A 1 344 ? 21.661 -10.732 -18.566 1.00 57.75 344 SER A N 1
ATOM 2678 C CA . SER A 1 344 ? 22.755 -11.596 -19.028 1.00 57.75 344 SER A CA 1
ATOM 2679 C C . SER A 1 344 ? 24.096 -10.872 -19.214 1.00 57.75 344 SER A C 1
ATOM 2681 O O . SER A 1 344 ? 25.126 -11.529 -19.342 1.00 57.75 344 SER A O 1
ATOM 2683 N N . HIS A 1 345 ? 24.103 -9.535 -19.214 1.00 58.72 345 HIS A N 1
ATOM 2684 C CA . HIS A 1 345 ? 25.302 -8.711 -19.383 1.00 58.72 345 HIS A CA 1
ATOM 2685 C C . HIS A 1 345 ? 25.748 -8.002 -18.087 1.00 58.72 345 HIS A C 1
ATOM 2687 O O . HIS A 1 345 ? 26.725 -7.251 -18.109 1.00 58.72 345 HIS A O 1
ATOM 2693 N N . GLY A 1 346 ? 25.061 -8.226 -16.956 1.00 63.97 346 GLY A N 1
ATOM 2694 C CA . GLY A 1 346 ? 25.406 -7.660 -15.641 1.00 63.97 346 GLY A CA 1
ATOM 2695 C C . GLY A 1 346 ? 25.196 -6.143 -15.497 1.00 63.97 346 GLY A C 1
ATOM 2696 O O . GLY A 1 346 ? 25.544 -5.569 -14.462 1.00 63.97 346 GLY A O 1
ATOM 2697 N N . MET A 1 347 ? 24.629 -5.495 -16.516 1.00 69.81 347 MET A N 1
ATOM 2698 C CA . MET A 1 347 ? 24.287 -4.074 -16.557 1.00 69.81 347 MET A CA 1
ATOM 2699 C C . MET A 1 347 ? 22.869 -3.941 -17.098 1.00 69.81 347 MET A C 1
ATOM 2701 O O . MET A 1 347 ? 22.579 -4.465 -18.171 1.00 69.81 347 MET A O 1
ATOM 2705 N N . ALA A 1 348 ? 22.010 -3.227 -16.378 1.00 76.00 348 ALA A N 1
ATOM 2706 C CA . ALA A 1 348 ? 20.650 -2.963 -16.824 1.00 76.00 348 ALA A CA 1
ATOM 2707 C C . ALA A 1 348 ? 20.270 -1.499 -16.622 1.00 76.00 348 ALA A C 1
ATOM 2709 O O . ALA A 1 348 ? 20.842 -0.785 -15.792 1.00 76.00 348 ALA A O 1
ATOM 2710 N N . ASP A 1 349 ? 19.257 -1.099 -17.381 1.00 83.69 349 ASP A N 1
ATOM 2711 C CA . ASP A 1 349 ? 18.712 0.250 -17.426 1.00 83.69 349 ASP A CA 1
ATOM 2712 C C . ASP A 1 349 ? 17.302 0.239 -16.822 1.00 83.69 349 ASP A C 1
ATOM 2714 O O . ASP A 1 349 ? 16.309 0.244 -17.552 1.00 83.69 349 ASP A O 1
ATOM 2718 N N . PRO A 1 350 ? 17.182 0.127 -15.487 1.00 91.56 350 PRO A N 1
ATOM 2719 C CA . PRO A 1 350 ? 15.912 -0.171 -14.854 1.00 91.56 350 PRO A CA 1
ATOM 2720 C C . PRO A 1 350 ? 14.965 1.022 -14.825 1.00 91.56 350 PRO A C 1
ATOM 2722 O O . PRO A 1 350 ? 15.365 2.191 -14.846 1.00 91.56 350 PRO A O 1
ATOM 2725 N N . ILE A 1 351 ? 13.693 0.691 -14.657 1.00 94.94 351 ILE A N 1
ATOM 2726 C CA . ILE A 1 351 ? 12.675 1.588 -14.131 1.00 94.94 351 ILE A CA 1
ATOM 2727 C C . ILE A 1 351 ? 12.482 1.252 -12.653 1.00 94.94 351 ILE A C 1
ATOM 2729 O O . ILE A 1 351 ? 12.213 0.098 -12.327 1.00 94.94 351 ILE A O 1
ATOM 2733 N N . LEU A 1 352 ? 12.607 2.239 -11.764 1.00 97.75 352 LEU A N 1
ATOM 2734 C CA . LEU A 1 352 ? 12.383 2.045 -10.327 1.00 97.75 352 LEU A CA 1
ATOM 2735 C C . LEU A 1 352 ? 10.952 2.427 -9.930 1.00 97.75 352 LEU A C 1
ATOM 2737 O O . LEU A 1 352 ? 10.493 3.532 -10.227 1.00 97.75 352 LEU A O 1
ATOM 2741 N N . LEU A 1 353 ? 10.285 1.525 -9.211 1.00 98.50 353 LEU A N 1
ATOM 2742 C CA . LEU A 1 353 ? 9.011 1.723 -8.527 1.00 98.50 353 LEU A CA 1
ATOM 2743 C C . LEU A 1 353 ? 9.256 1.656 -7.009 1.00 98.50 353 LEU A C 1
ATOM 2745 O O . LEU A 1 353 ? 9.364 0.557 -6.464 1.00 98.50 353 LEU A O 1
ATOM 2749 N N . PRO A 1 354 ? 9.401 2.802 -6.324 1.00 98.06 354 PRO A N 1
ATOM 2750 C CA . PRO A 1 354 ? 9.811 2.828 -4.919 1.00 98.06 354 PRO A CA 1
ATOM 2751 C C . PRO A 1 354 ? 8.658 2.639 -3.922 1.00 98.06 354 PRO A C 1
ATOM 2753 O O . PRO A 1 354 ? 8.921 2.462 -2.737 1.00 98.06 354 PRO A O 1
ATOM 2756 N N . GLY A 1 355 ? 7.398 2.734 -4.367 1.00 97.12 355 GLY A N 1
ATOM 2757 C CA . GLY A 1 355 ? 6.288 2.991 -3.445 1.00 97.12 355 GLY A CA 1
ATOM 2758 C C . GLY A 1 355 ? 6.542 4.312 -2.718 1.00 97.12 355 GLY A C 1
ATOM 2759 O O . GLY A 1 355 ? 6.847 5.315 -3.369 1.00 97.12 355 GLY A O 1
ATOM 2760 N N . ASP A 1 356 ? 6.527 4.272 -1.388 1.00 96.69 356 ASP A N 1
ATOM 2761 C CA . ASP A 1 356 ? 6.761 5.449 -0.541 1.00 96.69 356 ASP A CA 1
ATOM 2762 C C . ASP A 1 356 ? 8.116 5.440 0.165 1.00 96.69 356 ASP A C 1
ATOM 2764 O O . ASP A 1 356 ? 8.429 6.354 0.926 1.00 96.69 356 ASP A O 1
ATOM 2768 N N . ALA A 1 357 ? 8.953 4.441 -0.123 1.00 96.62 357 ALA A N 1
ATOM 2769 C CA . ALA A 1 357 ? 10.277 4.344 0.467 1.00 96.62 357 ALA A CA 1
ATOM 2770 C C . ALA A 1 357 ? 11.169 5.496 0.003 1.00 96.62 357 ALA A C 1
ATOM 2772 O O . ALA A 1 357 ? 11.246 5.822 -1.192 1.00 96.62 357 ALA A O 1
ATOM 2773 N N . GLU A 1 358 ? 11.907 6.092 0.934 1.00 94.69 358 GLU A N 1
ATOM 2774 C CA . GLU A 1 358 ? 12.980 7.000 0.575 1.00 94.69 358 GLU A CA 1
ATOM 2775 C C . GLU A 1 358 ? 14.122 6.263 -0.129 1.00 94.69 358 GLU A C 1
ATOM 2777 O O . GLU A 1 358 ? 14.520 5.155 0.230 1.00 94.69 358 GLU A O 1
ATOM 2782 N N . PHE A 1 359 ? 14.742 6.933 -1.101 1.00 95.56 359 PHE A N 1
ATOM 2783 C CA . PHE A 1 359 ? 15.757 6.325 -1.965 1.00 95.56 359 PHE A CA 1
ATOM 2784 C C . PHE A 1 359 ? 16.992 5.784 -1.237 1.00 95.56 359 PHE A C 1
ATOM 2786 O O . PHE A 1 359 ? 17.652 4.887 -1.749 1.00 95.56 359 PHE A O 1
ATOM 2793 N N . CYS A 1 360 ? 17.319 6.306 -0.055 1.00 95.31 360 CYS A N 1
ATOM 2794 C CA . CYS A 1 360 ? 18.432 5.811 0.757 1.00 95.31 360 CYS A CA 1
ATOM 2795 C C . CYS A 1 360 ? 18.144 4.475 1.453 1.00 95.31 360 CYS A C 1
ATOM 2797 O O . CYS A 1 360 ? 19.090 3.817 1.881 1.00 95.31 360 CYS A O 1
ATOM 2799 N N . PHE A 1 361 ? 16.875 4.077 1.562 1.00 97.19 361 PHE A N 1
ATOM 2800 C CA . PHE A 1 361 ? 16.467 2.783 2.103 1.00 97.19 361 PHE A CA 1
ATOM 2801 C C . PHE A 1 361 ? 16.197 1.748 1.017 1.00 97.19 361 PHE A C 1
ATOM 2803 O O . PHE A 1 361 ? 15.926 0.597 1.336 1.00 97.19 361 PHE A O 1
ATOM 2810 N N . ILE A 1 362 ? 16.284 2.119 -0.259 1.00 97.50 362 ILE A N 1
ATOM 2811 C CA . ILE A 1 362 ? 16.127 1.177 -1.362 1.00 97.50 362 ILE A CA 1
ATOM 2812 C C . ILE A 1 362 ? 17.521 0.652 -1.719 1.00 97.50 362 ILE A C 1
ATOM 2814 O O . ILE A 1 362 ? 18.331 1.404 -2.276 1.00 97.50 362 ILE A O 1
ATOM 2818 N N . PRO A 1 363 ? 17.848 -0.610 -1.390 1.00 95.44 363 PRO A N 1
ATOM 2819 C CA . PRO A 1 363 ? 19.143 -1.159 -1.744 1.00 95.44 363 PRO A CA 1
ATOM 2820 C C . PRO A 1 363 ? 19.239 -1.312 -3.267 1.00 95.44 363 PRO A C 1
ATOM 2822 O O . PRO A 1 363 ? 18.233 -1.572 -3.935 1.00 95.44 363 PRO A O 1
ATOM 2825 N N . PRO A 1 364 ? 20.446 -1.180 -3.843 1.00 90.81 364 PRO A N 1
ATOM 2826 C CA . PRO A 1 364 ? 20.633 -1.508 -5.243 1.00 90.81 364 PRO A CA 1
ATOM 2827 C C . PRO A 1 364 ? 20.300 -2.992 -5.483 1.00 90.81 364 PRO A C 1
ATOM 2829 O O . PRO A 1 364 ? 20.500 -3.819 -4.588 1.00 90.81 364 PRO A O 1
ATOM 2832 N N . PRO A 1 365 ? 19.839 -3.338 -6.693 1.00 86.44 365 PRO A N 1
ATOM 2833 C CA . PRO A 1 365 ? 19.516 -4.714 -7.053 1.00 86.44 365 PRO A CA 1
ATOM 2834 C C . PRO A 1 365 ? 20.746 -5.618 -6.911 1.00 86.44 365 PRO A C 1
ATOM 2836 O O . PRO A 1 365 ? 21.871 -5.204 -7.211 1.00 86.44 365 PRO A O 1
ATOM 2839 N N . ALA A 1 366 ? 20.546 -6.856 -6.454 1.00 85.19 366 ALA A N 1
ATOM 2840 C CA . ALA A 1 366 ? 21.639 -7.806 -6.262 1.00 85.19 366 ALA A CA 1
ATOM 2841 C C . ALA A 1 366 ? 22.080 -8.438 -7.591 1.00 85.19 366 ALA A C 1
ATOM 2843 O O . ALA A 1 366 ? 23.245 -8.817 -7.742 1.00 85.19 366 ALA A O 1
ATOM 2844 N N . SER A 1 367 ? 21.163 -8.542 -8.560 1.00 84.00 367 SER A N 1
ATOM 2845 C CA . SER A 1 367 ? 21.395 -9.273 -9.809 1.00 84.00 367 SER A CA 1
ATOM 2846 C C . SER A 1 367 ? 22.050 -8.445 -10.923 1.00 84.00 367 SER A C 1
ATOM 2848 O O . SER A 1 367 ? 22.596 -9.015 -11.870 1.00 84.00 367 SER A O 1
ATOM 2850 N N . PHE A 1 368 ? 22.067 -7.112 -10.820 1.00 81.62 368 PHE A N 1
ATOM 2851 C CA . PHE A 1 368 ? 22.673 -6.238 -11.829 1.00 81.62 368 PHE A CA 1
ATOM 2852 C C . PHE A 1 368 ? 23.173 -4.918 -11.248 1.00 81.62 368 PHE A C 1
ATOM 2854 O O . PHE A 1 368 ? 22.782 -4.477 -10.171 1.00 81.62 368 PHE A O 1
ATOM 2861 N N . ARG A 1 369 ? 24.043 -4.242 -12.001 1.00 82.19 369 ARG A N 1
ATOM 2862 C CA . ARG A 1 369 ? 24.458 -2.869 -11.698 1.00 82.19 369 ARG A CA 1
ATOM 2863 C C . ARG A 1 369 ? 23.663 -1.880 -12.539 1.00 82.19 369 ARG A C 1
ATOM 2865 O O . ARG A 1 369 ? 23.362 -2.142 -13.702 1.00 82.19 369 ARG A O 1
ATOM 2872 N N . THR A 1 370 ? 23.376 -0.723 -11.953 1.00 77.44 370 THR A N 1
ATOM 2873 C CA . THR A 1 370 ? 22.773 0.421 -12.643 1.00 77.44 370 THR A CA 1
ATOM 2874 C C . THR A 1 370 ? 23.807 1.530 -12.831 1.00 77.44 370 THR A C 1
ATOM 2876 O O . THR A 1 370 ? 24.618 1.803 -11.945 1.00 77.44 370 THR A O 1
ATOM 2879 N N . VAL A 1 371 ? 23.775 2.180 -13.995 1.00 75.06 371 VAL A N 1
ATOM 2880 C CA . VAL A 1 371 ? 24.524 3.419 -14.287 1.00 75.06 371 VAL A CA 1
ATOM 2881 C C . VAL A 1 371 ? 23.614 4.659 -14.295 1.00 75.06 371 VAL A C 1
ATOM 2883 O O . VAL A 1 371 ? 24.050 5.752 -14.653 1.00 75.06 371 VAL A O 1
ATOM 2886 N N . GLY A 1 372 ? 22.345 4.476 -13.926 1.00 87.12 372 GLY A N 1
ATOM 2887 C CA . GLY A 1 372 ? 21.253 5.443 -14.000 1.00 87.12 372 GLY A CA 1
ATOM 2888 C C . GLY A 1 372 ? 19.924 4.737 -14.286 1.00 87.12 372 GLY A C 1
ATOM 2889 O O . GLY A 1 372 ? 19.902 3.563 -14.660 1.00 87.12 372 GLY A O 1
ATOM 2890 N N . LEU A 1 373 ? 18.812 5.452 -14.122 1.00 92.31 373 LEU A N 1
ATOM 2891 C CA . LEU A 1 373 ? 17.474 4.900 -14.354 1.00 92.31 373 LEU A CA 1
ATOM 2892 C C . LEU A 1 373 ? 16.878 5.338 -15.695 1.00 92.31 373 LEU A C 1
ATOM 2894 O O . LEU A 1 373 ? 16.960 6.512 -16.067 1.00 92.31 373 LEU A O 1
ATOM 2898 N N . LEU A 1 374 ? 16.256 4.398 -16.409 1.00 91.06 374 LEU A N 1
ATOM 2899 C CA . LEU A 1 374 ? 15.472 4.669 -17.617 1.00 91.06 374 LEU A CA 1
ATOM 2900 C C . LEU A 1 374 ? 14.126 5.321 -17.271 1.00 91.06 374 LEU A C 1
ATOM 2902 O O . LEU A 1 374 ? 13.582 6.105 -18.047 1.00 91.06 374 LEU A O 1
ATOM 2906 N N . GLY A 1 375 ? 13.606 5.024 -16.086 1.00 94.06 375 GLY A N 1
ATOM 2907 C CA . GLY A 1 375 ? 12.399 5.636 -15.562 1.00 94.06 375 GLY A CA 1
ATOM 2908 C C . GLY A 1 375 ? 12.340 5.558 -14.046 1.00 94.06 375 GLY A C 1
ATOM 2909 O O . GLY A 1 375 ? 13.040 4.768 -13.412 1.00 94.06 375 GLY A O 1
ATOM 2910 N N . LEU A 1 376 ? 11.506 6.400 -13.462 1.00 97.56 376 LEU A N 1
ATOM 2911 C CA . LEU A 1 376 ? 11.305 6.459 -12.026 1.00 97.56 376 LEU A CA 1
ATOM 2912 C C . LEU A 1 376 ? 9.849 6.807 -11.751 1.00 97.56 376 LEU A C 1
ATOM 2914 O O . LEU A 1 376 ? 9.336 7.768 -12.316 1.00 97.56 376 LEU A O 1
ATOM 2918 N N . VAL A 1 377 ? 9.186 6.059 -10.876 1.00 98.00 377 VAL A N 1
ATOM 2919 C CA . VAL A 1 377 ? 7.999 6.572 -10.186 1.00 98.00 377 VAL A CA 1
ATOM 2920 C C . VAL A 1 377 ? 8.477 7.354 -8.973 1.00 98.00 377 VAL A C 1
ATOM 2922 O O . VAL A 1 377 ? 9.351 6.897 -8.243 1.00 98.00 377 VAL A O 1
ATOM 2925 N N . ALA A 1 378 ? 7.961 8.564 -8.790 1.00 97.25 378 ALA A N 1
ATOM 2926 C CA . ALA A 1 378 ? 8.323 9.387 -7.651 1.00 97.25 378 ALA A CA 1
ATOM 2927 C C . ALA A 1 378 ? 7.900 8.704 -6.347 1.00 97.25 378 ALA A C 1
ATOM 2929 O O . ALA A 1 378 ? 6.752 8.280 -6.223 1.00 97.25 378 ALA A O 1
ATOM 2930 N N . SER A 1 379 ? 8.822 8.649 -5.387 1.00 96.12 379 SER A N 1
ATOM 2931 C CA . SER A 1 379 ? 8.529 8.180 -4.032 1.00 96.12 379 SER A CA 1
ATOM 2932 C C . SER A 1 379 ? 7.450 9.050 -3.383 1.00 96.12 379 SER A C 1
ATOM 2934 O O . SER A 1 379 ? 7.436 10.270 -3.606 1.00 96.12 379 SER A O 1
ATOM 2936 N N . HIS A 1 380 ? 6.537 8.422 -2.637 1.00 94.44 380 HIS A N 1
ATOM 2937 C CA . HIS A 1 380 ? 5.496 9.084 -1.847 1.00 94.44 380 HIS A CA 1
ATOM 2938 C C . HIS A 1 380 ? 4.638 10.043 -2.677 1.00 94.44 380 HIS A C 1
ATOM 2940 O O . HIS A 1 380 ? 4.371 11.182 -2.299 1.00 94.44 380 HIS A O 1
ATOM 2946 N N . HIS A 1 381 ? 4.264 9.624 -3.890 1.00 93.81 381 HIS A N 1
ATOM 2947 C CA . HIS A 1 381 ? 3.507 10.442 -4.848 1.00 93.81 381 HIS A CA 1
ATOM 2948 C C . HIS A 1 381 ? 4.191 11.766 -5.248 1.00 93.81 381 HIS A C 1
ATOM 2950 O O . HIS A 1 381 ? 3.553 12.672 -5.787 1.00 93.81 381 HIS A O 1
ATOM 2956 N N . GLY A 1 382 ? 5.497 11.908 -5.005 1.00 93.50 382 GLY A N 1
ATOM 2957 C CA . GLY A 1 382 ? 6.207 13.179 -5.138 1.00 93.50 382 GLY A CA 1
ATOM 2958 C C . GLY A 1 382 ? 6.027 14.119 -3.942 1.00 93.50 382 GLY A C 1
ATOM 2959 O O . GLY A 1 382 ? 6.196 15.326 -4.109 1.00 93.50 382 GLY A O 1
ATOM 2960 N N . GLY A 1 383 ? 5.672 13.591 -2.772 1.00 89.69 383 GLY A N 1
ATOM 2961 C CA . GLY A 1 383 ? 5.783 14.254 -1.474 1.00 89.69 383 GLY A CA 1
ATOM 2962 C C . GLY A 1 383 ? 7.239 14.519 -1.080 1.00 89.69 383 GLY A C 1
ATOM 2963 O O . GLY A 1 383 ? 8.180 14.232 -1.827 1.00 89.69 383 GLY A O 1
ATOM 2964 N N . ALA A 1 384 ? 7.443 15.143 0.072 1.00 86.38 384 ALA A N 1
ATOM 2965 C CA . ALA A 1 384 ? 8.746 15.526 0.586 1.00 86.38 384 ALA A CA 1
ATOM 2966 C C . ALA A 1 384 ? 9.636 14.300 0.820 1.00 86.38 384 ALA A C 1
ATOM 2968 O O . ALA A 1 384 ? 9.339 13.408 1.610 1.00 86.38 384 ALA A O 1
ATOM 2969 N N . ILE A 1 385 ? 10.800 14.320 0.177 1.00 86.88 385 ILE A N 1
ATOM 2970 C CA . ILE A 1 385 ? 11.843 13.303 0.314 1.00 86.88 385 ILE A CA 1
ATOM 2971 C C . ILE A 1 385 ? 13.039 13.879 1.078 1.00 86.88 385 ILE A C 1
ATOM 2973 O O . ILE A 1 385 ? 13.381 15.053 0.927 1.00 86.88 385 ILE A O 1
ATOM 2977 N N . GLY A 1 386 ? 13.675 13.075 1.929 1.00 87.38 386 GLY A N 1
ATOM 2978 C CA . GLY A 1 386 ? 14.884 13.452 2.672 1.00 87.38 386 GLY A CA 1
ATOM 2979 C C . GLY A 1 386 ? 16.178 13.030 1.973 1.00 87.38 386 GLY A C 1
ATOM 2980 O O . GLY A 1 386 ? 17.231 13.635 2.190 1.00 87.38 386 GLY A O 1
ATOM 2981 N N . CYS A 1 387 ? 16.091 12.015 1.118 1.00 90.44 387 CYS A N 1
ATOM 2982 C CA . CYS A 1 387 ? 17.200 11.409 0.404 1.00 90.44 387 CYS A CA 1
ATOM 2983 C C . CYS A 1 387 ? 17.224 11.812 -1.076 1.00 90.44 387 CYS A C 1
ATOM 2985 O O . CYS A 1 387 ? 16.193 11.948 -1.736 1.00 90.44 387 CYS A O 1
ATOM 2987 N N . SER A 1 388 ? 18.435 12.013 -1.605 1.00 92.81 388 SER A N 1
ATOM 2988 C CA . SER A 1 388 ? 18.632 12.406 -3.003 1.00 92.81 388 SER A CA 1
ATOM 2989 C C . SER A 1 388 ? 18.105 11.313 -3.944 1.00 92.81 388 SER A C 1
ATOM 2991 O O . SER A 1 388 ? 18.459 10.147 -3.749 1.00 92.81 388 SER A O 1
ATOM 2993 N N . PRO A 1 389 ? 17.292 11.657 -4.960 1.00 95.31 389 PRO A N 1
ATOM 2994 C CA . PRO A 1 389 ? 16.826 10.672 -5.922 1.00 95.31 389 PRO A CA 1
ATOM 2995 C C . PRO A 1 389 ? 17.965 10.057 -6.739 1.00 95.31 389 PRO A C 1
ATOM 2997 O O . PRO A 1 389 ? 18.961 10.734 -7.019 1.00 95.31 389 PRO A O 1
ATOM 3000 N N . PRO A 1 390 ? 17.807 8.805 -7.200 1.00 94.62 390 PRO A N 1
ATOM 3001 C CA . PRO A 1 390 ? 18.721 8.220 -8.167 1.00 94.62 390 PRO A CA 1
ATOM 3002 C C . PRO A 1 390 ? 18.741 9.052 -9.453 1.00 94.62 390 PRO A C 1
ATOM 3004 O O . PRO A 1 390 ? 17.728 9.614 -9.882 1.00 94.62 390 PRO A O 1
ATOM 3007 N N . GLN A 1 391 ? 19.917 9.130 -10.072 1.00 94.25 391 GLN A N 1
ATOM 3008 C CA . GLN A 1 391 ? 20.094 9.905 -11.293 1.00 94.25 391 GLN A CA 1
ATOM 3009 C C . GLN A 1 391 ? 19.384 9.234 -12.478 1.00 94.25 391 GLN A C 1
ATOM 3011 O O . GLN A 1 391 ? 19.429 8.004 -12.616 1.00 94.25 391 GLN A O 1
ATOM 3016 N N . PRO A 1 392 ? 18.774 10.023 -13.377 1.00 93.88 392 PRO A N 1
ATOM 3017 C CA . PRO A 1 392 ? 18.339 9.500 -14.655 1.00 93.88 392 PRO A CA 1
ATOM 3018 C C . PRO A 1 392 ? 19.552 9.058 -15.474 1.00 93.88 392 PRO A C 1
ATOM 3020 O O . PRO A 1 392 ? 20.651 9.609 -15.361 1.00 93.88 392 PRO A O 1
ATOM 3023 N N . MET A 1 393 ? 19.344 8.090 -16.357 1.00 86.88 393 MET A N 1
ATOM 3024 C CA . MET A 1 393 ? 20.335 7.767 -17.372 1.00 86.88 393 MET A CA 1
ATOM 3025 C C . MET A 1 393 ? 20.687 8.990 -18.221 1.00 86.88 393 MET A C 1
ATOM 3027 O O . MET A 1 393 ? 19.838 9.823 -18.548 1.00 86.88 393 MET A O 1
ATOM 3031 N N . ARG A 1 394 ? 21.949 9.069 -18.654 1.00 78.94 394 ARG A N 1
ATOM 3032 C CA . ARG A 1 394 ? 22.356 10.102 -19.611 1.00 78.94 394 ARG A CA 1
ATOM 3033 C C . ARG A 1 394 ? 21.599 9.911 -20.930 1.00 78.94 394 ARG A C 1
ATOM 3035 O O . ARG A 1 394 ? 21.565 8.786 -21.433 1.00 78.94 394 ARG A O 1
ATOM 3042 N N . PRO A 1 395 ? 21.045 10.986 -21.521 1.00 69.50 395 PRO A N 1
ATOM 3043 C CA . PRO A 1 395 ? 20.408 10.905 -22.826 1.00 69.50 395 PRO A CA 1
ATOM 3044 C C . PRO A 1 395 ? 21.357 10.298 -23.863 1.00 69.50 395 PRO A C 1
ATOM 3046 O O . PRO A 1 395 ? 22.503 10.729 -24.001 1.00 69.50 395 PRO A O 1
ATOM 3049 N N . HIS A 1 396 ? 20.869 9.306 -24.599 1.00 68.62 396 HIS A N 1
ATOM 3050 C CA . HIS A 1 396 ? 21.572 8.688 -25.716 1.00 68.62 396 HIS A CA 1
ATOM 3051 C C . HIS A 1 396 ? 20.718 8.863 -26.971 1.00 68.62 396 HIS A C 1
ATOM 3053 O O . HIS A 1 396 ? 19.505 8.699 -26.908 1.00 68.62 396 HIS A O 1
ATOM 3059 N N . SER A 1 397 ? 21.326 9.166 -28.120 1.00 64.50 397 SER A N 1
ATOM 3060 C CA . SER A 1 397 ? 20.597 9.477 -29.366 1.00 64.50 397 SER A CA 1
ATOM 3061 C C . SER A 1 397 ? 19.673 8.354 -29.856 1.00 64.50 397 SER A C 1
ATOM 3063 O O . SER A 1 397 ? 18.745 8.613 -30.615 1.00 64.50 397 SER A O 1
ATOM 3065 N N . LEU A 1 398 ? 19.917 7.117 -29.417 1.00 65.50 398 LEU A N 1
ATOM 3066 C CA . LEU A 1 398 ? 19.118 5.935 -29.760 1.00 65.50 398 LEU A CA 1
ATOM 3067 C C . LEU A 1 398 ? 18.018 5.603 -28.738 1.00 65.50 398 LEU A C 1
ATOM 3069 O O . LEU A 1 398 ? 17.358 4.578 -28.883 1.00 65.50 398 LEU A O 1
ATOM 3073 N N . ARG A 1 399 ? 17.839 6.405 -27.680 1.00 69.00 399 ARG A N 1
ATOM 3074 C CA . ARG A 1 399 ? 16.906 6.099 -26.588 1.00 69.00 399 ARG A CA 1
ATOM 3075 C C . ARG A 1 399 ? 15.999 7.284 -26.259 1.00 69.00 399 ARG A C 1
ATOM 3077 O O . ARG A 1 399 ? 16.434 8.430 -26.375 1.00 69.00 399 ARG A O 1
ATOM 3084 N N . PRO A 1 400 ? 14.749 7.027 -25.833 1.00 70.81 400 PRO A N 1
ATOM 3085 C CA . PRO A 1 400 ? 13.885 8.087 -25.342 1.00 70.81 400 PRO A CA 1
ATOM 3086 C C . PRO A 1 400 ? 14.477 8.720 -24.069 1.00 70.81 400 PRO A C 1
ATOM 3088 O O . PRO A 1 400 ? 15.194 8.044 -23.324 1.00 70.81 400 PRO A O 1
ATOM 3091 N N . PRO A 1 401 ? 14.183 10.004 -23.800 1.00 83.88 401 PRO A N 1
ATOM 3092 C CA . PRO A 1 401 ? 14.553 10.638 -22.542 1.00 83.88 401 PRO A CA 1
ATOM 3093 C C . PRO A 1 401 ? 13.946 9.891 -21.345 1.00 83.88 401 PRO A C 1
ATOM 3095 O O . PRO A 1 401 ? 12.772 9.514 -21.415 1.00 83.88 401 PRO A O 1
ATOM 3098 N N . PRO A 1 402 ? 14.696 9.721 -20.243 1.00 90.81 402 PRO A N 1
ATOM 3099 C CA . PRO A 1 402 ? 14.201 9.030 -19.059 1.00 90.81 402 PRO A CA 1
ATOM 3100 C C . PRO A 1 402 ? 13.018 9.779 -18.439 1.00 90.81 402 PRO A C 1
ATOM 3102 O O . PRO A 1 402 ? 13.019 11.011 -18.393 1.00 90.81 402 PRO A O 1
ATOM 3105 N N . ILE A 1 403 ? 12.001 9.040 -17.993 1.00 92.56 403 ILE A N 1
ATOM 3106 C CA . ILE A 1 403 ? 10.724 9.594 -17.513 1.00 92.56 403 ILE A CA 1
ATOM 3107 C C . ILE A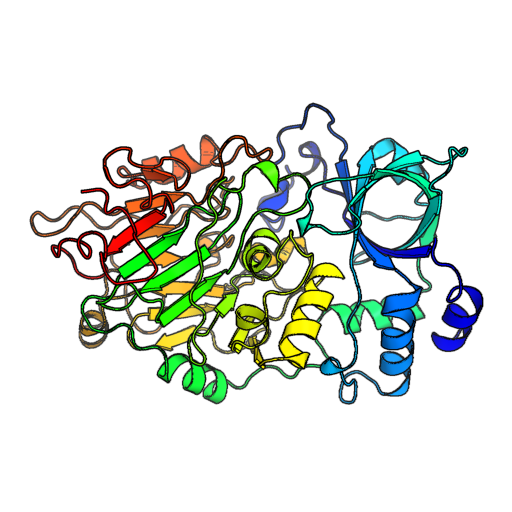 1 403 ? 10.647 9.516 -15.988 1.00 92.56 403 ILE A C 1
ATOM 3109 O O . ILE A 1 403 ? 10.818 8.441 -15.420 1.00 92.56 403 ILE A O 1
ATOM 3113 N N . LEU A 1 404 ? 10.319 10.636 -15.341 1.00 96.38 404 LEU A N 1
ATOM 3114 C CA . LEU A 1 404 ? 9.832 10.647 -13.961 1.00 96.38 404 LEU A CA 1
ATOM 3115 C C . LEU A 1 404 ? 8.303 10.692 -13.981 1.00 96.38 404 LEU A C 1
ATOM 3117 O O . LEU A 1 404 ? 7.721 11.638 -14.512 1.00 96.38 404 LEU A O 1
ATOM 3121 N N . ALA A 1 405 ? 7.656 9.696 -13.393 1.00 96.12 405 ALA A N 1
ATOM 3122 C CA . ALA A 1 405 ? 6.211 9.601 -13.271 1.00 96.12 405 ALA A CA 1
ATOM 3123 C C . ALA A 1 405 ? 5.753 9.949 -11.848 1.00 96.12 405 ALA A C 1
ATOM 3125 O O . ALA A 1 405 ? 6.247 9.398 -10.870 1.00 96.12 405 ALA A O 1
ATOM 3126 N N . LEU A 1 406 ? 4.775 10.842 -11.735 1.00 95.50 406 LEU A N 1
ATOM 3127 C CA . LEU A 1 406 ? 4.131 11.243 -10.487 1.00 95.50 406 LEU A CA 1
ATOM 3128 C C . LEU A 1 406 ? 2.716 10.658 -10.477 1.00 95.50 406 LEU A C 1
ATOM 3130 O O . LEU A 1 406 ? 1.870 11.084 -11.271 1.00 95.50 406 LEU A O 1
ATOM 3134 N N . SER A 1 407 ? 2.461 9.682 -9.602 1.00 93.62 407 SER A N 1
ATOM 3135 C CA . SER A 1 407 ? 1.112 9.147 -9.397 1.00 93.62 407 SER A CA 1
ATOM 3136 C C . SER A 1 407 ? 0.347 10.060 -8.446 1.00 93.62 407 SER A C 1
ATOM 3138 O O . SER A 1 407 ? 0.470 9.925 -7.235 1.00 93.62 407 SER A O 1
ATOM 3140 N N . VAL A 1 408 ? -0.385 11.034 -8.988 1.00 91.06 408 VAL A N 1
ATOM 3141 C CA . VAL A 1 408 ? -1.080 12.064 -8.201 1.00 91.06 408 VAL A CA 1
ATOM 3142 C C . VAL A 1 408 ? -2.448 12.376 -8.778 1.00 91.06 408 VAL A C 1
ATOM 3144 O O . VAL A 1 408 ? -2.618 12.496 -9.993 1.00 91.06 408 VAL A O 1
ATOM 3147 N N . GLY A 1 409 ? -3.418 12.593 -7.891 1.00 87.12 409 GLY A N 1
ATOM 3148 C CA . GLY A 1 409 ? -4.765 13.009 -8.262 1.00 87.12 409 GLY A CA 1
ATOM 3149 C C . GLY A 1 409 ? -4.900 14.523 -8.431 1.00 87.12 409 GLY A C 1
ATOM 3150 O O . GLY A 1 409 ? -4.156 15.322 -7.848 1.00 87.12 409 GLY A O 1
ATOM 3151 N N . ALA A 1 410 ? -5.886 14.945 -9.225 1.00 83.75 410 ALA A N 1
ATOM 3152 C CA . ALA A 1 410 ? -6.309 16.343 -9.242 1.00 83.75 410 ALA A CA 1
ATOM 3153 C C . ALA A 1 410 ? -6.955 16.709 -7.895 1.00 83.75 410 ALA A C 1
ATOM 3155 O O . ALA A 1 410 ? -7.679 15.900 -7.319 1.00 83.75 410 ALA A O 1
ATOM 3156 N N . ASN A 1 411 ? -6.716 17.934 -7.415 1.00 80.25 411 ASN A N 1
ATOM 3157 C CA . ASN A 1 411 ? -7.278 18.456 -6.161 1.00 80.25 411 ASN A CA 1
ATOM 3158 C C . ASN A 1 411 ? -6.988 17.582 -4.921 1.00 80.25 411 ASN A C 1
ATOM 3160 O O . ASN A 1 411 ? -7.822 17.507 -4.016 1.00 80.25 411 ASN A O 1
ATOM 3164 N N . ASN A 1 412 ? -5.837 16.899 -4.883 1.00 80.31 412 ASN A N 1
ATOM 3165 C CA . ASN A 1 412 ? -5.422 16.178 -3.681 1.00 80.31 412 ASN A CA 1
ATOM 3166 C C . ASN A 1 412 ? -5.119 17.154 -2.538 1.00 80.31 412 ASN A C 1
ATOM 3168 O O . ASN A 1 412 ? -4.633 18.263 -2.765 1.00 80.31 412 ASN A O 1
ATOM 3172 N N . THR A 1 413 ? -5.439 16.739 -1.315 1.00 77.44 413 THR A N 1
ATOM 3173 C CA . THR A 1 413 ? -5.340 17.590 -0.121 1.00 77.44 413 THR A CA 1
ATOM 3174 C C . THR A 1 413 ? -3.995 17.479 0.588 1.00 77.44 413 THR A C 1
ATOM 3176 O O . THR A 1 413 ? -3.740 18.247 1.505 1.00 77.44 413 THR A O 1
ATOM 3179 N N . TYR A 1 414 ? -3.132 16.555 0.159 1.00 74.75 414 TYR A N 1
ATOM 3180 C CA . TYR A 1 414 ? -1.752 16.441 0.643 1.00 74.75 414 TYR A CA 1
ATOM 3181 C C . TYR A 1 414 ? -0.800 17.427 -0.040 1.00 74.75 414 TYR A C 1
ATOM 3183 O O . TYR A 1 414 ? 0.366 17.509 0.316 1.00 74.75 414 TYR A O 1
ATOM 3191 N N . HIS A 1 415 ? -1.282 18.184 -1.032 1.00 83.06 415 HIS A N 1
ATOM 3192 C CA . HIS A 1 415 ? -0.466 19.109 -1.819 1.00 83.06 415 HIS A CA 1
ATOM 3193 C C . HIS A 1 415 ? 0.687 18.421 -2.567 1.00 83.06 415 HIS A C 1
ATOM 3195 O O . HIS A 1 415 ? 1.717 19.038 -2.840 1.00 83.06 415 HIS A O 1
ATOM 3201 N N . HIS A 1 416 ? 0.490 17.155 -2.946 1.00 86.56 416 HIS A N 1
ATOM 3202 C CA . HIS A 1 416 ? 1.426 16.411 -3.779 1.00 86.56 416 HIS A CA 1
ATOM 3203 C C . HIS A 1 416 ? 1.204 16.740 -5.272 1.00 86.56 416 HIS A C 1
ATOM 3205 O O . HIS A 1 416 ? 0.067 16.965 -5.712 1.00 86.56 416 HIS A O 1
ATOM 3211 N N . PRO A 1 417 ? 2.265 16.757 -6.091 1.00 91.00 417 PRO A N 1
ATOM 3212 C CA . PRO A 1 417 ? 3.662 16.680 -5.677 1.00 91.00 417 PRO A CA 1
ATOM 3213 C C . PRO A 1 417 ? 4.104 17.978 -4.981 1.00 91.00 417 PRO A C 1
ATOM 3215 O O . PRO A 1 417 ? 3.666 19.069 -5.356 1.00 91.00 417 PRO A O 1
ATOM 3218 N N . SER A 1 418 ? 4.991 17.876 -3.993 1.00 90.94 418 SER A N 1
ATOM 3219 C CA . SER A 1 418 ? 5.519 19.046 -3.296 1.00 90.94 418 SER A CA 1
ATOM 3220 C C . SER A 1 418 ? 6.563 19.766 -4.157 1.00 90.94 418 SER A C 1
ATOM 3222 O O . SER A 1 418 ? 7.344 19.156 -4.896 1.00 90.94 418 SER A O 1
ATOM 3224 N N . LEU A 1 419 ? 6.610 21.099 -4.068 1.00 90.81 419 LEU A N 1
ATOM 3225 C CA . LEU A 1 419 ? 7.567 21.895 -4.847 1.00 90.81 419 LEU A CA 1
ATOM 3226 C C . LEU A 1 419 ? 9.023 21.524 -4.518 1.00 90.81 419 LEU A C 1
ATOM 3228 O O . LEU A 1 419 ? 9.869 21.503 -5.411 1.00 90.81 419 LEU A O 1
ATOM 3232 N N . SER A 1 420 ? 9.310 21.211 -3.252 1.00 91.38 420 SER A N 1
ATOM 3233 C CA . SER A 1 420 ? 10.639 20.795 -2.794 1.00 91.38 420 SER A CA 1
ATOM 3234 C C . SER A 1 420 ? 11.068 19.466 -3.419 1.00 91.38 420 SER A C 1
ATOM 3236 O O . SER A 1 420 ? 12.203 19.356 -3.884 1.00 91.38 420 SER A O 1
ATOM 3238 N N . ALA A 1 421 ? 10.170 18.481 -3.503 1.00 91.81 421 ALA A N 1
ATOM 3239 C CA . ALA A 1 421 ? 10.455 17.207 -4.152 1.00 91.81 421 ALA A CA 1
ATOM 3240 C C . ALA A 1 421 ? 10.727 17.380 -5.648 1.00 91.81 421 ALA A C 1
ATOM 3242 O O . ALA A 1 421 ? 11.739 16.891 -6.151 1.00 91.81 421 ALA A O 1
ATOM 3243 N N . ILE A 1 422 ? 9.889 18.150 -6.354 1.00 95.38 422 ILE A N 1
ATOM 3244 C CA . ILE A 1 422 ? 10.095 18.454 -7.779 1.00 95.38 422 ILE A CA 1
ATOM 3245 C C . ILE A 1 422 ? 11.465 19.097 -8.017 1.00 95.38 422 ILE A C 1
ATOM 3247 O O . ILE A 1 422 ? 12.186 18.689 -8.929 1.00 95.38 422 ILE A O 1
ATOM 3251 N N . GLN A 1 423 ? 11.860 20.055 -7.176 1.00 95.19 423 GLN A N 1
ATOM 3252 C CA . GLN A 1 423 ? 13.179 20.678 -7.261 1.00 95.19 423 GLN A CA 1
ATOM 3253 C C . GLN A 1 423 ? 14.309 19.666 -7.042 1.00 95.19 423 GLN A C 1
ATOM 3255 O O . GLN A 1 423 ? 15.286 19.695 -7.788 1.00 95.19 423 GLN A O 1
ATOM 3260 N N . MET A 1 424 ? 14.180 18.748 -6.079 1.00 95.31 424 MET A N 1
ATOM 3261 C CA . MET A 1 424 ? 15.179 17.698 -5.848 1.00 95.31 424 MET A CA 1
ATOM 3262 C C . MET A 1 424 ? 15.330 16.764 -7.054 1.00 95.31 424 MET A C 1
ATOM 3264 O O . MET A 1 424 ? 16.455 16.485 -7.470 1.00 95.31 424 MET A O 1
ATOM 3268 N N . TYR A 1 425 ? 14.226 16.342 -7.676 1.00 97.06 425 TYR A N 1
ATOM 3269 C CA . TYR A 1 425 ? 14.278 15.547 -8.906 1.00 97.06 425 TYR A CA 1
ATOM 3270 C C . TYR A 1 425 ? 14.953 16.307 -10.059 1.00 97.06 425 TYR A C 1
ATOM 3272 O O . TYR A 1 425 ? 15.827 15.762 -10.739 1.00 97.06 425 TYR A O 1
ATOM 3280 N N . GLN A 1 426 ? 14.603 17.579 -10.262 1.00 96.56 426 GLN A N 1
ATOM 3281 C CA . GLN A 1 426 ? 15.200 18.416 -11.308 1.00 96.56 426 GLN A CA 1
ATOM 3282 C C . GLN A 1 426 ? 16.700 18.649 -11.086 1.00 96.56 426 GLN A C 1
ATOM 3284 O O . GLN A 1 426 ? 17.474 18.600 -12.042 1.00 96.56 426 GLN A O 1
ATOM 3289 N N . GLN A 1 427 ? 17.126 18.852 -9.835 1.00 96.00 427 GLN A N 1
ATOM 3290 C CA . GLN A 1 427 ? 18.530 19.065 -9.471 1.00 96.00 427 GLN A CA 1
ATOM 3291 C C . GLN A 1 427 ? 19.423 17.868 -9.810 1.00 96.00 427 GLN A C 1
ATOM 3293 O O . GLN A 1 427 ? 20.574 18.066 -10.195 1.00 96.00 427 GLN A O 1
ATOM 3298 N N . VAL A 1 428 ? 18.904 16.638 -9.716 1.00 94.75 428 VAL A N 1
ATOM 3299 C CA . VAL A 1 428 ? 19.651 15.427 -10.104 1.00 94.75 428 VAL A CA 1
ATOM 3300 C C . VAL A 1 428 ? 19.498 15.065 -11.588 1.00 94.75 428 VAL A C 1
ATOM 3302 O O . VAL A 1 428 ? 20.091 14.088 -12.039 1.00 94.75 428 VAL A O 1
ATOM 3305 N N . GLY A 1 429 ? 18.750 15.862 -12.362 1.00 95.12 429 GLY A N 1
ATOM 3306 C CA . GLY A 1 429 ? 18.688 15.784 -13.825 1.00 95.12 429 GLY A CA 1
ATOM 3307 C C . GLY A 1 429 ? 17.369 15.282 -14.419 1.00 95.12 429 GLY A C 1
ATOM 3308 O O . GLY A 1 429 ? 17.275 15.164 -15.645 1.00 95.12 429 GLY A O 1
ATOM 3309 N N . TRP A 1 430 ? 16.341 14.990 -13.611 1.00 95.62 430 TRP A N 1
ATOM 3310 C CA . TRP A 1 430 ? 15.029 14.587 -14.133 1.00 95.62 430 TRP A CA 1
ATOM 3311 C C . TRP A 1 430 ? 14.315 15.787 -14.762 1.00 95.62 430 TRP A C 1
ATOM 3313 O O . TRP A 1 430 ? 13.774 16.648 -14.072 1.00 95.62 430 TRP A O 1
ATOM 3323 N N . SER A 1 431 ? 14.316 15.848 -16.093 1.00 93.50 431 SER A N 1
ATOM 3324 C CA . SER A 1 431 ? 13.708 16.944 -16.865 1.00 93.50 431 SER A CA 1
ATOM 3325 C C . SER A 1 431 ? 12.378 16.568 -17.524 1.00 93.50 431 SER A C 1
ATOM 3327 O O . SER A 1 431 ? 11.551 17.442 -17.777 1.00 93.50 431 SER A O 1
ATOM 3329 N N . ASN A 1 432 ? 12.134 15.278 -17.771 1.00 92.94 432 ASN A N 1
ATOM 3330 C CA . ASN A 1 432 ? 10.889 14.779 -18.353 1.00 92.94 432 ASN A CA 1
ATOM 3331 C C . ASN A 1 432 ? 9.956 14.241 -17.259 1.00 92.94 432 ASN A C 1
ATOM 3333 O O . ASN A 1 432 ? 9.850 13.034 -17.041 1.00 92.94 432 ASN A O 1
ATOM 3337 N N . ILE A 1 433 ? 9.311 15.165 -16.550 1.00 94.25 433 ILE A N 1
ATOM 3338 C CA . ILE A 1 433 ? 8.389 14.870 -15.451 1.00 94.25 433 ILE A CA 1
ATOM 3339 C C . ILE A 1 433 ? 6.956 14.798 -15.990 1.00 94.25 433 ILE A C 1
ATOM 3341 O O . ILE A 1 433 ? 6.513 15.694 -16.713 1.00 94.25 433 ILE A O 1
ATOM 3345 N N . LYS A 1 434 ? 6.229 13.733 -15.649 1.00 92.88 434 LYS A N 1
ATOM 3346 C CA . LYS A 1 434 ? 4.844 13.482 -16.063 1.00 92.88 434 LYS A CA 1
ATOM 3347 C C . LYS A 1 434 ? 3.976 13.202 -14.840 1.00 92.88 434 LYS A C 1
ATOM 3349 O O . LYS A 1 434 ? 4.392 12.478 -13.947 1.00 92.88 434 LYS A O 1
ATOM 3354 N N . GLU A 1 435 ? 2.751 13.713 -14.836 1.00 91.81 435 GLU A N 1
ATOM 3355 C CA . GLU A 1 435 ? 1.755 13.446 -13.791 1.00 91.81 435 GLU A CA 1
ATOM 3356 C C . GLU A 1 435 ? 0.605 12.616 -14.358 1.00 91.81 435 GLU A C 1
ATOM 3358 O O . GLU A 1 435 ? 0.107 12.916 -15.446 1.00 91.81 435 GLU A O 1
ATOM 3363 N N . THR A 1 436 ? 0.139 11.609 -13.619 1.00 88.94 436 THR A N 1
ATOM 3364 C CA . THR A 1 436 ? -0.952 10.731 -14.073 1.00 88.94 436 THR A CA 1
ATOM 3365 C C . THR A 1 436 ? -2.280 11.470 -14.266 1.00 88.94 436 THR A C 1
ATOM 3367 O O . THR A 1 436 ? -3.023 11.148 -15.196 1.00 88.94 436 THR A O 1
ATOM 3370 N N . ARG A 1 437 ? -2.553 12.526 -13.481 1.00 86.25 437 ARG A N 1
ATOM 3371 C CA . ARG A 1 437 ? -3.741 13.388 -13.657 1.00 86.25 437 ARG A CA 1
ATOM 3372 C C . ARG A 1 437 ? -3.772 14.169 -14.976 1.00 86.25 437 ARG A C 1
ATOM 3374 O O . ARG A 1 437 ? -4.846 14.616 -15.386 1.00 86.25 437 ARG A O 1
ATOM 3381 N N . ILE A 1 438 ? -2.632 14.367 -15.648 1.00 82.12 438 ILE A N 1
ATOM 3382 C CA . ILE A 1 438 ? -2.582 15.076 -16.934 1.00 82.12 438 ILE A CA 1
ATOM 3383 C C . ILE A 1 438 ? -2.933 14.086 -18.043 1.00 82.12 438 ILE A C 1
ATOM 3385 O O . ILE A 1 438 ? -2.090 13.354 -18.558 1.00 82.12 438 ILE A O 1
ATOM 3389 N N . ARG A 1 439 ? -4.209 14.075 -18.436 1.00 68.69 439 ARG A N 1
ATOM 3390 C CA . ARG A 1 439 ? -4.718 13.184 -19.485 1.00 68.69 439 ARG A CA 1
ATOM 3391 C C . ARG A 1 439 ? -4.457 13.779 -20.870 1.00 68.69 439 ARG A C 1
ATOM 3393 O O . ARG A 1 439 ? -4.974 14.862 -21.158 1.00 68.69 439 ARG A O 1
ATOM 3400 N N . PRO A 1 440 ? -3.720 13.098 -21.765 1.00 56.00 440 PRO A N 1
ATOM 3401 C CA . PRO A 1 440 ? -3.559 13.573 -23.132 1.00 56.00 440 PRO A CA 1
ATOM 3402 C C . PRO A 1 440 ? -4.921 13.632 -23.838 1.00 56.00 440 PRO A C 1
ATOM 3404 O O . PRO A 1 440 ? -5.610 12.622 -23.960 1.00 56.00 440 PRO A O 1
ATOM 3407 N N . ALA A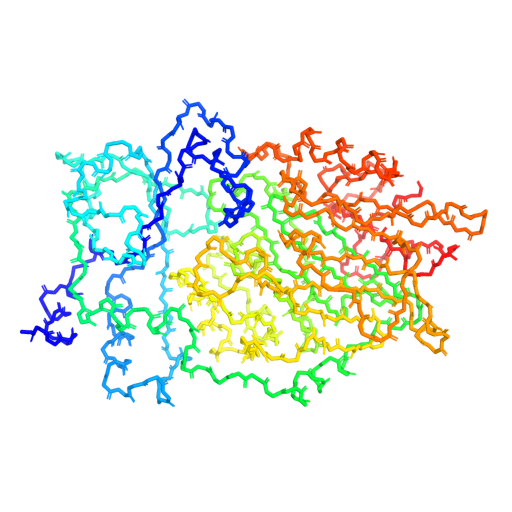 1 441 ? -5.295 14.801 -24.363 1.00 44.94 441 ALA A N 1
ATOM 3408 C CA . ALA A 1 441 ? -6.527 14.983 -25.143 1.00 44.94 441 ALA A CA 1
ATOM 3409 C C . ALA A 1 441 ? -6.524 14.221 -26.490 1.00 44.94 441 ALA A C 1
ATOM 3411 O O . ALA A 1 441 ? -7.546 14.137 -27.166 1.00 44.94 441 ALA A O 1
ATOM 3412 N N . ALA A 1 442 ? -5.370 13.679 -26.898 1.00 41.03 442 ALA A N 1
ATOM 3413 C CA . ALA A 1 442 ? -5.081 13.245 -28.265 1.00 41.03 442 ALA A CA 1
ATOM 3414 C C . ALA A 1 442 ? -5.675 11.887 -28.671 1.00 41.03 442 ALA A C 1
ATOM 3416 O O . ALA A 1 442 ? -5.664 11.531 -29.849 1.00 41.03 442 ALA A O 1
ATOM 3417 N N . CYS A 1 443 ? -6.222 11.116 -27.738 1.00 41.56 443 CYS A N 1
ATOM 3418 C CA . CYS A 1 443 ? -6.874 9.863 -28.077 1.00 41.56 443 CYS A CA 1
ATOM 3419 C C . CYS A 1 443 ? -8.331 10.171 -28.475 1.00 41.56 443 CYS A C 1
ATOM 3421 O O . CYS A 1 443 ? -9.225 10.014 -27.653 1.00 41.56 443 CYS A O 1
ATOM 3423 N N . GLY A 1 444 ? -8.566 10.641 -29.711 1.00 34.53 444 GLY A N 1
ATOM 3424 C CA . GLY A 1 444 ? -9.868 11.045 -30.295 1.00 34.53 444 GLY A CA 1
ATOM 3425 C C . GLY A 1 444 ? -10.958 9.957 -30.378 1.00 34.53 444 GLY A C 1
ATOM 3426 O O . GLY A 1 444 ? -11.825 9.993 -31.246 1.00 34.53 444 GLY A O 1
ATOM 3427 N N . LEU A 1 445 ? -10.907 8.973 -29.485 1.00 38.66 445 LEU A N 1
ATOM 3428 C CA . LEU A 1 445 ? -11.894 7.940 -29.235 1.00 38.66 445 LEU A CA 1
ATOM 3429 C C . LEU A 1 445 ? -12.409 8.159 -27.808 1.00 38.66 445 LEU A C 1
ATOM 3431 O O . LEU A 1 445 ? -11.630 8.132 -26.855 1.00 38.66 445 LEU A O 1
ATOM 3435 N N . SER A 1 446 ? -13.723 8.309 -27.648 1.00 35.94 446 SER A N 1
ATOM 3436 C CA . SER A 1 446 ? -14.447 8.538 -26.381 1.00 35.94 446 SER A CA 1
ATOM 3437 C C . SER A 1 446 ? -14.337 7.402 -25.343 1.00 35.94 446 SER A C 1
ATOM 3439 O O . SER A 1 446 ? -15.181 7.266 -24.463 1.00 35.94 446 SER A O 1
ATOM 3441 N N . SER A 1 447 ? -13.347 6.518 -25.473 1.00 37.19 447 SER A N 1
ATOM 3442 C CA . SER A 1 447 ? -13.119 5.350 -24.623 1.00 37.19 447 SER A CA 1
ATOM 3443 C C . SER A 1 447 ? -11.661 5.199 -24.170 1.00 37.19 447 SER A C 1
ATOM 3445 O O . SER A 1 447 ? -11.346 4.227 -23.490 1.00 37.19 447 SER A O 1
ATOM 3447 N N . CYS A 1 448 ? -10.761 6.125 -24.520 1.00 39.97 448 CYS A N 1
ATOM 3448 C CA . CYS A 1 448 ? -9.357 6.126 -24.077 1.00 39.97 448 CYS A CA 1
ATOM 3449 C C . CYS A 1 448 ? -9.160 6.848 -22.727 1.00 39.97 448 CYS A C 1
ATOM 3451 O O . CYS A 1 448 ? -8.119 7.440 -22.468 1.00 39.97 448 CYS A O 1
ATOM 3453 N N . HIS A 1 449 ? -10.181 6.829 -21.868 1.00 39.25 449 HIS A N 1
ATOM 3454 C CA . HIS A 1 449 ? -10.292 7.670 -20.668 1.00 39.25 449 HIS A CA 1
ATOM 3455 C C . HIS A 1 449 ? -9.468 7.216 -19.459 1.00 39.25 449 HIS A C 1
ATOM 3457 O O . HIS A 1 449 ? -9.631 7.770 -18.375 1.00 39.25 449 HIS A O 1
ATOM 3463 N N . VAL A 1 450 ? -8.590 6.235 -19.634 1.00 49.69 450 VAL A N 1
ATOM 3464 C CA . VAL A 1 450 ? -7.793 5.678 -18.548 1.00 49.69 450 VAL A CA 1
ATOM 3465 C C . VAL A 1 450 ? -6.401 6.293 -18.635 1.00 49.69 450 VAL A C 1
ATOM 3467 O O . VAL A 1 450 ? -5.511 5.740 -19.277 1.00 49.69 450 VAL A O 1
ATOM 3470 N N . GLY A 1 451 ? -6.257 7.507 -18.096 1.00 56.06 451 GLY A N 1
ATOM 3471 C CA . GLY A 1 451 ? -4.970 8.199 -18.021 1.00 56.06 451 GLY A CA 1
ATOM 3472 C C . GLY A 1 451 ? -3.894 7.285 -17.429 1.00 56.06 451 GLY A C 1
ATOM 3473 O O . GLY A 1 451 ? -4.181 6.417 -16.606 1.00 56.06 451 GLY A O 1
ATOM 3474 N N . GLY A 1 452 ? -2.660 7.429 -17.892 1.00 73.88 452 GLY A N 1
ATOM 3475 C CA . GLY A 1 452 ? -1.539 6.659 -17.377 1.00 73.88 452 GLY A CA 1
ATOM 3476 C C . GLY A 1 452 ? -0.254 6.990 -18.116 1.00 73.88 452 GLY A C 1
ATOM 3477 O O . GLY A 1 452 ? -0.282 7.422 -19.269 1.00 73.88 452 GLY A O 1
ATOM 3478 N N . ILE A 1 453 ? 0.870 6.815 -17.433 1.00 86.31 453 ILE A N 1
ATOM 3479 C CA . ILE A 1 453 ? 2.207 7.007 -17.989 1.00 86.31 453 ILE A CA 1
ATOM 3480 C C . ILE A 1 453 ? 2.751 5.622 -18.306 1.00 86.31 453 ILE A C 1
ATOM 3482 O O . ILE A 1 453 ? 2.796 4.764 -17.431 1.00 86.31 453 ILE A O 1
ATOM 3486 N N . ALA A 1 454 ? 3.152 5.401 -19.554 1.00 86.31 454 ALA A N 1
ATOM 3487 C CA . ALA A 1 454 ? 3.795 4.163 -19.964 1.00 86.31 454 ALA A CA 1
ATOM 3488 C C . ALA A 1 454 ? 5.278 4.419 -20.250 1.00 86.31 454 ALA A C 1
ATOM 3490 O O . ALA A 1 454 ? 5.636 5.408 -20.891 1.00 86.31 454 ALA A O 1
ATOM 3491 N N . MET A 1 455 ? 6.134 3.524 -19.772 1.00 88.31 455 MET A N 1
ATOM 3492 C CA . MET A 1 455 ? 7.585 3.597 -19.887 1.00 88.31 455 MET A CA 1
ATOM 3493 C C . MET A 1 455 ? 8.089 2.278 -20.485 1.00 88.31 455 MET A C 1
ATOM 3495 O O . MET A 1 455 ? 7.880 1.210 -19.915 1.00 88.31 455 MET A O 1
ATOM 3499 N N . SER A 1 456 ? 8.700 2.336 -21.670 1.00 85.56 456 SER A N 1
ATOM 3500 C CA . SER A 1 456 ? 9.247 1.149 -22.344 1.00 85.56 456 SER A CA 1
ATOM 3501 C C . SER A 1 456 ? 10.497 0.666 -21.616 1.00 85.56 456 SER A C 1
ATOM 3503 O O . SER A 1 456 ? 11.354 1.494 -21.314 1.00 85.56 456 SER A O 1
ATOM 3505 N N . LEU A 1 457 ? 10.633 -0.644 -21.384 1.00 82.00 457 LEU A N 1
ATOM 3506 C CA . LEU A 1 457 ? 11.882 -1.215 -20.860 1.00 82.00 457 LEU A CA 1
ATOM 3507 C C . LEU A 1 457 ? 12.962 -1.307 -21.945 1.00 82.00 457 LEU A C 1
ATOM 3509 O O . LEU A 1 457 ? 14.148 -1.291 -21.639 1.00 82.00 457 LEU A O 1
ATOM 3513 N N . ARG A 1 458 ? 12.553 -1.311 -23.219 1.00 75.62 458 ARG A N 1
ATOM 3514 C CA . ARG A 1 458 ? 13.449 -1.308 -24.373 1.00 75.62 458 ARG A CA 1
ATOM 3515 C C . ARG A 1 458 ? 13.622 0.105 -24.920 1.00 75.62 458 ARG A C 1
ATOM 3517 O O . ARG A 1 458 ? 12.652 0.771 -25.303 1.00 75.62 458 ARG A O 1
ATOM 3524 N N . GLY A 1 459 ? 14.862 0.583 -24.961 1.00 56.91 459 GLY A N 1
ATOM 3525 C CA . GLY A 1 459 ? 15.188 1.891 -25.523 1.00 56.91 459 GLY A CA 1
ATOM 3526 C C . GLY A 1 459 ? 14.940 1.930 -27.036 1.00 56.91 459 GLY A C 1
ATOM 3527 O O . GLY A 1 459 ? 15.606 1.224 -27.783 1.00 56.91 459 GLY A O 1
ATOM 3528 N N . GLY A 1 460 ? 14.002 2.765 -27.493 1.00 48.31 460 GLY A N 1
ATOM 3529 C CA . GLY A 1 460 ? 13.790 3.056 -28.920 1.00 48.31 460 GLY A CA 1
ATOM 3530 C C . GLY A 1 460 ? 12.585 2.373 -29.579 1.00 48.31 460 GLY A C 1
ATOM 3531 O O . GLY A 1 460 ? 12.267 2.692 -30.724 1.00 48.31 460 GLY A O 1
ATOM 3532 N N . THR A 1 461 ? 11.862 1.491 -28.884 1.00 46.44 461 THR A N 1
ATOM 3533 C CA . THR A 1 461 ? 10.584 0.960 -29.380 1.00 46.44 461 THR A CA 1
ATOM 3534 C C . THR A 1 461 ? 9.448 1.925 -29.060 1.00 46.44 461 THR A C 1
ATOM 3536 O O . THR A 1 461 ? 9.314 2.405 -27.933 1.00 46.44 461 THR A O 1
ATOM 3539 N N . SER A 1 462 ? 8.600 2.222 -30.050 1.00 45.41 462 SER A N 1
ATOM 3540 C CA . SER A 1 462 ? 7.327 2.888 -29.779 1.00 45.41 462 SER A CA 1
ATOM 3541 C C . SER A 1 462 ? 6.536 2.021 -28.807 1.00 45.41 462 SER A C 1
ATOM 3543 O O . SER A 1 462 ? 6.323 0.843 -29.102 1.00 45.41 462 SER A O 1
ATOM 3545 N N . LEU A 1 463 ? 6.088 2.603 -27.693 1.00 53.38 463 LEU A N 1
ATOM 3546 C CA . LEU A 1 463 ? 5.101 1.982 -26.813 1.00 53.38 463 LEU A CA 1
ATOM 3547 C C . LEU A 1 463 ? 3.965 1.374 -27.662 1.00 53.38 463 LEU A C 1
ATOM 3549 O O . LEU A 1 463 ? 3.633 1.960 -28.704 1.00 53.38 463 LEU A O 1
ATOM 3553 N N . PRO A 1 464 ? 3.364 0.239 -27.258 1.00 43.25 464 PRO A N 1
ATOM 3554 C CA . PRO A 1 464 ? 2.284 -0.382 -28.014 1.00 43.25 464 PRO A CA 1
ATOM 3555 C C . PRO A 1 464 ? 1.245 0.679 -28.379 1.00 43.25 464 PRO A C 1
ATOM 3557 O O . PRO A 1 464 ? 0.649 1.299 -27.497 1.00 43.25 464 PRO A O 1
ATOM 3560 N N . LYS A 1 465 ? 1.074 0.951 -29.682 1.00 39.72 465 LYS A N 1
ATOM 3561 C CA . LYS A 1 465 ? 0.084 1.920 -30.167 1.00 39.72 465 LYS A CA 1
ATOM 3562 C C . LYS A 1 465 ? -1.254 1.522 -29.566 1.00 39.72 465 LYS A C 1
ATOM 3564 O O . LYS A 1 465 ? -1.734 0.454 -29.936 1.00 39.72 465 LYS A O 1
ATOM 3569 N N . CYS A 1 466 ? -1.781 2.353 -28.651 1.00 41.59 466 CYS A N 1
ATOM 3570 C CA . CYS A 1 466 ? -3.080 2.235 -27.975 1.00 41.59 466 CYS A CA 1
ATOM 3571 C C . CYS A 1 466 ? -3.751 0.895 -28.277 1.00 41.59 466 CYS A C 1
ATOM 3573 O O . CYS A 1 466 ? -4.444 0.814 -29.291 1.00 41.59 466 CYS A O 1
ATOM 3575 N N . CYS A 1 467 ? -3.500 -0.148 -27.477 1.00 36.50 467 CYS A N 1
ATOM 3576 C CA . CYS A 1 467 ? -3.987 -1.494 -27.774 1.00 36.50 467 CYS A CA 1
ATOM 3577 C C . CYS A 1 467 ? -5.500 -1.462 -28.043 1.00 36.50 467 CYS A C 1
ATOM 3579 O O . CYS A 1 467 ? -6.321 -1.407 -27.132 1.00 36.50 467 CYS A O 1
ATOM 3581 N N . VAL A 1 468 ? -5.884 -1.479 -29.324 1.00 34.78 468 VAL A N 1
ATOM 3582 C CA . VAL A 1 468 ? -7.283 -1.346 -29.762 1.00 34.78 468 VAL A CA 1
ATOM 3583 C C . VAL A 1 468 ? -8.095 -2.582 -29.343 1.00 34.78 468 VAL A C 1
ATOM 3585 O O . VAL A 1 468 ? -9.322 -2.515 -29.302 1.00 34.78 468 VAL A O 1
ATOM 3588 N N . HIS A 1 469 ? -7.400 -3.670 -28.982 1.00 32.16 469 HIS A N 1
ATOM 3589 C CA . HIS A 1 469 ? -7.942 -4.994 -28.674 1.00 32.16 469 HIS A CA 1
ATOM 3590 C C . HIS A 1 469 ? -7.633 -5.495 -27.249 1.00 32.16 469 HIS A C 1
ATOM 3592 O O . HIS A 1 469 ? -8.113 -6.564 -26.881 1.00 32.16 469 HIS A O 1
ATOM 3598 N N . ALA A 1 470 ? -6.881 -4.746 -26.433 1.00 37.62 470 ALA A N 1
ATOM 3599 C CA . ALA A 1 470 ? -6.734 -5.057 -25.010 1.00 37.62 470 ALA A CA 1
ATOM 3600 C C . ALA A 1 470 ? -7.807 -4.296 -24.206 1.00 37.62 470 ALA A C 1
ATOM 3602 O O . ALA A 1 470 ? -8.222 -3.211 -24.623 1.00 37.62 470 ALA A O 1
ATOM 3603 N N . PRO A 1 471 ? -8.239 -4.786 -23.028 1.00 37.44 471 PRO A N 1
ATOM 3604 C CA . PRO A 1 471 ? -9.127 -4.017 -22.150 1.00 37.44 471 PRO A CA 1
ATOM 3605 C C . PRO A 1 471 ? -8.507 -2.683 -21.678 1.00 37.44 471 PRO A C 1
ATOM 3607 O O . PRO A 1 471 ? -9.226 -1.825 -21.167 1.00 37.44 471 PRO A O 1
ATOM 3610 N N . TYR A 1 472 ? -7.192 -2.510 -21.873 1.00 44.00 472 TYR A N 1
ATOM 3611 C CA . TYR A 1 472 ? -6.371 -1.373 -21.464 1.00 44.00 472 TYR A CA 1
ATOM 3612 C C . TYR A 1 472 ? -5.980 -0.547 -22.684 1.00 44.00 472 TYR A C 1
ATOM 3614 O O . TYR A 1 472 ? -5.109 -0.934 -23.462 1.00 44.00 472 TYR A O 1
ATOM 3622 N N . ARG A 1 473 ? -6.600 0.621 -22.850 1.00 45.44 473 ARG A N 1
ATOM 3623 C CA . ARG A 1 473 ? -6.098 1.637 -23.779 1.00 45.44 473 ARG A CA 1
ATOM 3624 C C . ARG A 1 473 ? -5.263 2.630 -22.990 1.00 45.44 473 ARG A C 1
ATOM 3626 O O . ARG A 1 473 ? -5.815 3.555 -22.408 1.00 45.44 473 ARG A O 1
ATOM 3633 N N . MET A 1 474 ? -3.951 2.419 -22.965 1.00 43.25 474 MET A N 1
ATOM 3634 C CA . MET A 1 474 ? -3.004 3.407 -22.453 1.00 43.25 474 MET A CA 1
ATOM 3635 C C . MET A 1 474 ? -2.609 4.356 -23.582 1.00 43.25 474 MET A C 1
ATOM 3637 O O . MET A 1 474 ? -2.209 3.913 -24.662 1.00 43.25 474 MET A O 1
ATOM 3641 N N . CYS A 1 475 ? -2.759 5.660 -23.351 1.00 36.31 475 CYS A N 1
ATOM 3642 C CA . CYS A 1 475 ? -2.280 6.672 -24.284 1.00 36.31 475 CYS A CA 1
ATOM 3643 C C . CYS A 1 475 ? -0.759 6.791 -24.122 1.00 36.31 475 CYS A C 1
ATOM 3645 O O . CYS A 1 475 ? -0.248 7.135 -23.062 1.00 36.31 475 CYS A O 1
ATOM 3647 N N . THR A 1 476 ? -0.032 6.492 -25.190 1.00 36.72 476 THR A N 1
ATOM 3648 C CA . THR A 1 476 ? 1.420 6.639 -25.252 1.00 36.72 476 THR A CA 1
ATOM 3649 C C . THR A 1 476 ? 1.738 8.116 -25.468 1.00 36.72 476 THR A C 1
ATOM 3651 O O . THR A 1 476 ? 1.364 8.667 -26.505 1.00 36.72 476 THR A O 1
ATOM 3654 N N . VAL A 1 477 ? 2.387 8.774 -24.507 1.00 33.56 477 VAL A N 1
ATOM 3655 C CA . VAL A 1 477 ? 2.909 10.134 -24.709 1.00 33.56 477 VAL A CA 1
ATOM 3656 C C . VAL A 1 477 ? 4.215 9.993 -25.488 1.00 33.56 477 VAL A C 1
ATOM 3658 O O . VAL A 1 477 ? 5.203 9.528 -24.926 1.00 33.56 477 VAL A O 1
ATOM 3661 N N . GLN A 1 478 ? 4.180 10.295 -26.790 1.00 31.97 478 GLN A N 1
ATOM 3662 C CA . GLN A 1 478 ? 5.388 10.417 -27.614 1.00 31.97 478 GLN A CA 1
ATOM 3663 C C . GLN A 1 478 ? 6.135 11.709 -27.302 1.00 31.97 478 GLN A C 1
ATOM 3665 O O . GLN A 1 478 ? 5.453 12.733 -27.053 1.00 31.97 478 GLN A O 1
#

Secondary structure (DSSP, 8-state):
---HHHHHHHHTT-TTEEEEEEEE---GGG--SSSSS--HHHHT----SSS-EEEEEEEEHHHHHHHHHHHHHH-GGG--GGG----EEEEEEEHHHHHTT-TT--TTSS--EEEEEEESS--SSEEEEEES-TTT---EEEEEEEEEEPPHHHHHHHHHHTTTTTSPBPPHHHHHHHHTT----TT-EEEEE--SSS-EEEEE-TTS-EEEEEEE----GGGGGGS-SSPPPP---TT--EE-SSS-HHHHGGGEEETTEEE-HHHHTSEEEEE-----HHHHHHHHHHHHHSEEEEE-TT--SEEEETTEEEEE--S--SS-GGGTGGGSEEEEE--GGGGGGTB--PEEE-TT--GGGSPPPSS-B-SSBSEEEPGGGG---SSPPPPBPPP-TTSPPPEEEE---TT-TT-PSPHHHHHHHHHTT--EEEETT---TT--STT----EEEEESSTT-------TTSS-------

pLDDT: mean 82.0, std 17.97, range [31.31, 98.81]